Protein AF-0000000076684258 (afdb_homodimer)

InterPro domains:
  IPR002139 Ribokinase/fructokinase [PR00990] (33-54)
  IPR002139 Ribokinase/fructokinase [PR00990] (60-79)
  IPR002139 Ribokinase/fructokinase [PR00990] (131-144)
  IPR002139 Ribokinase/fructokinase [PR00990] (199-214)
  IPR002139 Ribokinase/fructokinase [PR00990] (248-259)
  IPR011611 Carbohydrate kinase PfkB [PF00294] (30-330)
  IPR011877 Ribokinase [MF_01987] (29-339)
  IPR011877 Ribokinase [cd01174] (30-333)
  IPR029056 Ribokinase-like [G3DSA:3.40.1190.20] (16-342)
  IPR029056 Ribokinase-like [SSF53613] (28-341)

Radius of gyration: 31.23 Å; Cα contacts (8 Å, |Δi|>4): 1769; chains: 2; bounding box: 58×100×73 Å

pLDDT: mean 93.64, std 10.47, range [26.84, 98.94]

Organism: NCBI:txid1408189

Nearest PDB structures (foldseek):
  1rk2-assembly2_C  TM=8.780E-01  e=2.370E-30  Escherichia coli
  4xck-assembly1_A  TM=8.784E-01  e=2.418E-29  Vibrio cholerae O395
  3ry7-assembly1_A-2  TM=8.414E-01  e=8.438E-26  Staphylococcus aureus subsp. aureus COL
  3go6-assembly1_A  TM=8.129E-01  e=1.605E-24  Mycobacterium tuberculosis
  3i3y-assembly1_C  TM=8.191E-01  e=3.782E-18  Klebsiella pneumoniae subsp. pneumoniae MGH 78578

Secondary structure (DSSP, 8-state):
------EE-----HHHHHHHHHHHHHH--EEEEES--EEEEEEEESSPPPTT-EEEBPPPEEEEE-HHHHHHHHHHHTT-EEEEEEEEESSHHHHHHHHHHHHTTEE-TTEEEESSPPEEEEEEEETTS-EEEEEE-GGGGG--HHHHHHTHHHHHTSSEEEE-SSS-HHHHHHHHHHHHHHT--EEEE--S-----HHHHHT-SEEEE-HHHHHHHH-HHHHHHHHHHS--HHHHHHHHHHH---EEEEE-GGG-EEEEEEEE-SS-EEEEEEEEPPP----S--TTHHHHHHHHHHHHHHTT--HHHHHHHHHHHHHHHTTSSSSGGG---HHHHHHHHHT-/------EE-----HHHHHHHHHHHHHH--EEEEES--EEEEEEEESSPPPTT-EEEBPPPEEEEE-HHHHHHHHHHHTT-EEEEEEEEESSHHHHHHHHHHHHTTEE-TTEEEESSPPEEEEEEEETTS-EEEEEE-GGGGG--HHHHHHTHHHHHTSSEEEE-SSS-HHHHHHHHHHHHHHT--EEEE--S-----HHHHHT-SEEEE-HHHHHHHH-HHHHHHHHHHS--HHHHHHHHHHH---EEEEE-GGG-EEEEEEEE-SS-EEEEEEEEPPP----S--TTHHHHHHHHHHHHHHTT--HHHHHHHHHHHHHHHTTSSSSGGG---HHHHHHHHH--

Foldseek 3Di:
DDQQDQPAPPFPDLVVLLVLLVVLQVLQFFEEEEAAKAKEWEWEFQDDDDPPDDGDTDDIDIDIDDLRLLLLLLLLLSRHAYEYAFEAEPDPRRVVRVVLSVVSVYDCVNYYHDHWHGWYWYWYAHPVRDIDIDTDLTRLAVQALVSLVVCLVSLLPHQAYEDEDSYDLRNLLSSLVSNVVSVRAYEYEDPPPDDHDLSNLLSHQEYEEELVNLCVQQNNVLSCCCVVVVRNVSSLQSSCVSRNHQWYWYQYPQQAIKIWGWDDDPVGIDIHIYGAGADDDDFDAQAQLVSSLNSQLSSCSSSPHDSNSSSNSSRQQSRQLRNDDHRSVRGHHSVSSSVVSVVD/DDQQDQPAPPFDPLVVLLVLLVVLQVLQFFEEEEAAKAKEWEWEFQDDDDPPDDGDTDDIDIDIDDLRLLLLLLLLLSRHAYEYAFEAEPDPRRVVRVVLSVVSVYDCVNYYHDHWHGWYWYWYAHPVRDIDIDTDLTRLAVQALVSLVVCLVSLLPHQAYEDEDSYDLRNLLSSLVSNVVSVRAYEYEDPPPDDHDLSNLLSHQEYEYELVNLCVQQNNVLSCCCVVVVRNVSSLQSSCVSRNHQWYWYQYPQQAIKIWGWDDDPVGIDIHIYGAGADDDDFDAQAQLVSSLNSQLSSCSSSPHDSNSSSNSSRQQSRQLRNDDHRSVRGHHSVVSSVVSVVD

Solvent-accessible surface area (backbone atoms only — not comparable to full-atom values): 32938 Å² total; per-residue (Å²): 132,79,68,61,67,63,49,76,60,77,72,70,54,63,66,56,51,40,49,51,46,51,49,46,28,73,63,38,22,31,33,23,31,48,34,18,39,22,38,33,39,36,33,42,26,79,58,79,80,51,80,72,35,75,42,70,33,38,57,63,42,77,41,56,33,32,63,40,39,30,17,40,30,33,20,11,33,35,36,24,45,24,39,39,40,31,21,21,10,86,46,64,63,23,54,51,41,52,52,54,33,46,74,22,48,29,43,58,86,54,40,43,73,41,92,40,44,37,11,33,33,43,32,47,31,21,74,85,70,44,28,32,35,38,34,13,50,32,11,13,61,66,38,35,45,67,57,45,59,74,44,40,68,59,46,52,68,21,45,23,39,43,39,51,57,64,37,40,64,66,21,49,42,46,47,36,49,52,18,52,78,58,68,23,50,27,36,35,38,63,39,68,81,66,93,71,57,68,69,49,49,49,46,28,36,30,40,37,28,41,66,70,48,41,20,73,74,52,32,59,67,30,36,42,35,24,75,76,66,57,39,47,51,57,32,41,42,44,41,30,75,70,28,57,28,36,33,33,38,40,43,51,68,88,68,18,32,35,32,37,39,44,42,83,50,99,88,49,70,45,52,46,46,37,50,36,73,51,70,93,72,76,77,66,24,66,49,49,23,68,26,29,24,49,10,35,30,47,40,28,42,27,62,67,43,52,72,62,61,13,46,49,53,10,37,52,52,16,48,52,16,16,57,24,66,46,33,58,78,16,54,54,37,50,65,54,42,40,52,52,60,65,73,102,132,79,73,64,66,63,49,75,60,77,72,68,55,63,67,56,52,38,49,51,45,51,49,48,29,73,63,37,22,32,34,22,31,48,35,17,39,23,36,34,40,36,34,42,26,77,60,78,79,52,81,75,35,75,43,69,33,38,56,65,41,79,41,56,35,33,63,40,39,29,16,41,30,32,20,12,32,35,36,24,44,26,41,41,40,30,21,22,10,85,44,64,63,22,53,52,41,52,52,53,34,47,74,22,49,28,42,58,85,54,40,44,73,42,94,39,44,36,11,33,34,43,33,45,30,21,75,86,69,44,29,32,34,38,35,12,50,32,10,12,62,65,37,35,45,67,57,47,59,74,43,41,67,58,46,52,69,22,44,23,38,41,40,51,58,63,38,39,65,65,22,49,42,46,47,36,49,52,18,53,76,58,70,22,48,27,38,35,38,63,40,68,81,67,93,71,57,66,68,51,48,48,48,28,36,30,40,36,28,40,66,69,47,40,20,71,73,54,33,60,66,29,36,43,36,24,76,75,67,56,39,45,52,58,32,42,42,44,40,30,75,70,29,58,28,36,31,35,37,38,45,50,71,88,67,20,34,35,31,36,39,44,44,80,51,95,89,47,69,46,55,45,46,36,50,36,73,49,70,92,71,76,78,68,25,66,49,48,24,67,26,29,24,48,11,34,30,47,40,27,42,28,63,68,43,53,71,61,60,12,48,51,52,10,38,54,52,17,48,51,16,17,57,24,65,47,34,59,78,17,54,54,37,50,65,54,43,40,51,51,59,66,73,103

Sequence (688 aa):
MSAPHVADTAGAPIEQEIERLRALHNSRPKVCVVGSINADLTVTVERLPHGGETIAGSPLRILPGGKSANQAATAGKLGADVSLIGAVGRDPNGSLLLDALADAHVDISDVARTESSTGTAMIVVDDSAENFIVISAGANGDVGPEMVQAHRSRIEGSGVLGLCLEIRDESVITAARVANEAGVPVVFNLSPIRKVSDELLDLVDVLIVNEHELAAIVGEDAARAGFDGGNWDAAGRALADGHGIADAVVTLGGAGSVVLAMEKTVAATEVTATAIAPLKIDVVDTTGCGDSYMGTLLTAIAAGHSVAEGAELAAAVSAYAATGVGAQSSYGTTDQVAQFLRGRMSAPHVADTAGAPIEQEIERLRALHNSRPKVCVVGSINADLTVTVERLPHGGETIAGSPLRILPGGKSANQAATAGKLGADVSLIGAVGRDPNGSLLLDALADAHVDISDVARTESSTGTAMIVVDDSAENFIVISAGANGDVGPEMVQAHRSRIEGSGVLGLCLEIRDESVITAARVANEAGVPVVFNLSPIRKVSDELLDLVDVLIVNEHELAAIVGEDAARAGFDGGNWDAAGRALADGHGIADAVVTLGGAGSVVLAMEKTVAATEVTATAIAPLKIDVVDTTGCGDSYMGTLLTAIAAGHSVAEGAELAAAVSAYAATGVGAQSSYGTTDQVAQFLRGR

Structure (mmCIF, N/CA/C/O backbone):
data_AF-0000000076684258-model_v1
#
loop_
_entity.id
_entity.type
_entity.pdbx_description
1 polymer Ribokinase
#
loop_
_atom_site.group_PDB
_atom_site.id
_atom_site.type_symbol
_atom_site.label_atom_id
_atom_site.label_alt_id
_atom_site.label_comp_id
_atom_site.label_asym_id
_atom_site.label_entity_id
_atom_site.label_seq_id
_atom_site.pdbx_PDB_ins_code
_atom_site.Cartn_x
_atom_site.Cartn_y
_atom_site.Cartn_z
_atom_site.occupancy
_atom_site.B_iso_or_equiv
_atom_site.auth_seq_id
_atom_site.auth_comp_id
_atom_site.auth_asym_id
_atom_site.auth_atom_id
_atom_site.pdbx_PDB_model_num
ATOM 1 N N . MET A 1 1 ? -6.039 36 43 1 26.84 1 MET A N 1
ATOM 2 C CA . MET A 1 1 ? -6.105 36.312 41.594 1 26.84 1 MET A CA 1
ATOM 3 C C . MET A 1 1 ? -7.133 35.438 40.875 1 26.84 1 MET A C 1
ATOM 5 O O . MET A 1 1 ? -7.133 34.219 41.031 1 26.84 1 MET A O 1
ATOM 9 N N . SER A 1 2 ? -8.219 36 40.531 1 28.86 2 SER A N 1
ATOM 10 C CA . SER A 1 2 ? -9.453 35.375 40.031 1 28.86 2 SER A CA 1
ATOM 11 C C . SER A 1 2 ? -9.195 34.531 38.781 1 28.86 2 SER A C 1
ATOM 13 O O . SER A 1 2 ? -8.359 34.875 37.969 1 28.86 2 SER A O 1
ATOM 15 N N . ALA A 1 3 ? -9.578 33.25 38.844 1 40.81 3 ALA A N 1
ATOM 16 C CA . ALA A 1 3 ? -9.508 32.312 37.719 1 40.81 3 ALA A CA 1
ATOM 17 C C . ALA A 1 3 ? -10 32.938 36.438 1 40.81 3 ALA A C 1
ATOM 19 O O . ALA A 1 3 ? -11.047 33.594 36.406 1 40.81 3 ALA A O 1
ATOM 20 N N . PRO A 1 4 ? -9.062 33.188 35.531 1 37.69 4 PRO A N 1
ATOM 21 C CA . PRO A 1 4 ? -9.594 33.719 34.281 1 37.69 4 PRO A CA 1
ATOM 22 C C . PRO A 1 4 ? -10.852 33 33.812 1 37.69 4 PRO A C 1
ATOM 24 O O . PRO A 1 4 ? -10.945 31.781 33.938 1 37.69 4 PRO A O 1
ATOM 27 N N . HIS A 1 5 ? -11.984 33.594 33.781 1 40.5 5 HIS A N 1
ATOM 28 C CA . HIS A 1 5 ? -13.305 33.125 33.375 1 40.5 5 HIS A CA 1
ATOM 29 C C . HIS A 1 5 ? -13.297 32.688 31.906 1 40.5 5 HIS A C 1
ATOM 31 O O . HIS A 1 5 ? -12.82 33.406 31.047 1 40.5 5 HIS A O 1
ATOM 37 N N . VAL A 1 6 ? -13.234 31.391 31.609 1 45.09 6 VAL A N 1
ATOM 38 C CA . VAL A 1 6 ? -13.516 30.906 30.266 1 45.09 6 VAL A CA 1
ATOM 39 C C . VAL A 1 6 ? -14.797 31.547 29.75 1 45.09 6 VAL A C 1
ATOM 41 O O . VAL A 1 6 ? -15.859 31.406 30.359 1 45.09 6 VAL A O 1
ATOM 44 N N . ALA A 1 7 ? -14.719 32.656 28.938 1 45.31 7 ALA A N 1
ATOM 45 C CA . ALA A 1 7 ? -15.922 33.25 28.359 1 45.31 7 ALA A CA 1
ATOM 46 C C . ALA A 1 7 ? -16.609 32.312 27.406 1 45.31 7 ALA A C 1
ATOM 48 O O . ALA A 1 7 ? -15.969 31.719 26.516 1 45.31 7 ALA A O 1
ATOM 49 N N . ASP A 1 8 ? -17.844 31.719 27.844 1 45.31 8 ASP A N 1
ATOM 50 C CA . ASP A 1 8 ? -18.672 30.906 26.969 1 45.31 8 ASP A CA 1
ATOM 51 C C . ASP A 1 8 ? -19.188 31.734 25.781 1 45.31 8 ASP A C 1
ATOM 53 O O . ASP A 1 8 ? -19.828 32.781 25.984 1 45.31 8 ASP A O 1
ATOM 57 N N . THR A 1 9 ? -18.703 31.891 24.828 1 40.09 9 THR A N 1
ATOM 58 C CA . THR A 1 9 ? -19.375 32.562 23.719 1 40.09 9 THR A CA 1
ATOM 59 C C . THR A 1 9 ? -20.547 31.734 23.219 1 40.09 9 THR A C 1
ATOM 61 O O . THR A 1 9 ? -20.406 30.547 22.906 1 40.09 9 THR A O 1
ATOM 64 N N . ALA A 1 10 ? -21.656 32.062 23.609 1 47.78 10 ALA A N 1
ATOM 65 C CA . ALA A 1 10 ? -22.797 31.578 22.844 1 47.78 10 ALA A CA 1
ATOM 66 C C . ALA A 1 10 ? -22.531 31.625 21.344 1 47.78 10 ALA A C 1
ATOM 68 O O . ALA A 1 10 ? -22.125 32.656 20.812 1 47.78 10 ALA A O 1
ATOM 69 N N . GLY A 1 11 ? -22.203 30.484 20.734 1 56.56 11 GLY A N 1
ATOM 70 C CA . GLY A 1 11 ? -21.984 30.328 19.312 1 56.56 11 GLY A CA 1
ATOM 71 C C . GLY A 1 11 ? -22.688 31.375 18.484 1 56.56 11 GLY A C 1
ATOM 72 O O . GLY A 1 11 ? -23.812 31.781 18.812 1 56.56 11 GLY A O 1
ATOM 73 N N . ALA A 1 12 ? -21.922 32.125 17.703 1 63.09 12 ALA A N 1
ATOM 74 C CA . ALA A 1 12 ? -22.562 33.062 16.766 1 63.09 12 ALA A CA 1
ATOM 75 C C . ALA A 1 12 ? -23.75 32.406 16.078 1 63.09 12 ALA A C 1
ATOM 77 O O . ALA A 1 12 ? -23.766 31.203 15.844 1 63.09 12 ALA A O 1
ATOM 78 N N . PRO A 1 13 ? -24.75 33.156 15.914 1 77.81 13 PRO A N 1
ATOM 79 C CA . PRO A 1 13 ? -25.844 32.656 15.078 1 77.81 13 PRO A CA 1
ATOM 80 C C . PRO A 1 13 ? -25.359 32.062 13.766 1 77.81 13 PRO A C 1
ATOM 82 O O . PRO A 1 13 ? -24.359 32.5 13.203 1 77.81 13 PRO A O 1
ATOM 85 N N . ILE A 1 14 ? -25.953 30.984 13.414 1 85.81 14 ILE A N 1
ATOM 86 C CA . ILE A 1 14 ? -25.578 30.188 12.242 1 85.81 14 ILE A CA 1
ATOM 87 C C . ILE A 1 14 ? -25.422 31.094 11.031 1 85.81 14 ILE A C 1
ATOM 89 O O . ILE A 1 14 ? -24.469 30.953 10.266 1 85.81 14 ILE A O 1
ATOM 93 N N . GLU A 1 15 ? -26.281 32.031 10.953 1 88.88 15 GLU A N 1
ATOM 94 C CA . GLU A 1 15 ? -26.219 32.906 9.789 1 88.88 15 GLU A CA 1
ATOM 95 C C . GLU A 1 15 ? -24.984 33.812 9.828 1 88.88 15 GLU A C 1
ATOM 97 O O . GLU A 1 15 ? -24.422 34.125 8.789 1 88.88 15 GLU A O 1
ATOM 102 N N . GLN A 1 16 ? -24.594 34.188 10.969 1 90.06 16 GLN A N 1
ATOM 103 C CA . GLN A 1 16 ? -23.375 34.969 11.102 1 90.06 16 GLN A CA 1
ATOM 104 C C . GLN A 1 16 ? -22.141 34.156 10.758 1 90.06 16 GLN A C 1
ATOM 106 O O . GLN A 1 16 ? -21.203 34.688 10.133 1 90.06 16 GLN A O 1
ATOM 111 N N . GLU A 1 17 ? -22.172 32.969 11.156 1 90.75 17 GLU A N 1
ATOM 112 C CA . GLU A 1 17 ? -21.062 32.062 10.836 1 90.75 17 GLU A CA 1
ATOM 113 C C . GLU A 1 17 ? -20.953 31.844 9.336 1 90.75 17 GLU A C 1
ATOM 115 O O . GLU A 1 17 ? -19.844 31.844 8.781 1 90.75 17 GLU A O 1
ATOM 120 N N . ILE A 1 18 ? -22.094 31.703 8.672 1 94.31 18 ILE A N 1
ATOM 121 C CA . ILE A 1 18 ? -22.125 31.5 7.23 1 94.31 18 ILE A CA 1
ATOM 122 C C . ILE A 1 18 ? -21.609 32.75 6.516 1 94.31 18 ILE A C 1
ATOM 124 O O . ILE A 1 18 ? -20.844 32.656 5.559 1 94.31 18 ILE A O 1
ATOM 128 N N . GLU A 1 19 ? -22 33.844 7.031 1 94.38 19 GLU A N 1
ATOM 129 C CA . GLU A 1 19 ? -21.531 35.125 6.449 1 94.38 19 GLU A CA 1
ATOM 130 C C . GLU A 1 19 ? -20.031 35.281 6.594 1 94.38 19 GLU A C 1
ATOM 132 O O . GLU A 1 19 ? -19.359 35.75 5.684 1 94.38 19 GLU A O 1
ATOM 137 N N . ARG A 1 20 ? -19.516 34.906 7.699 1 93.75 20 ARG A N 1
ATOM 138 C CA . ARG A 1 20 ? -18.078 34.969 7.926 1 93.75 20 ARG A CA 1
ATOM 139 C C . ARG A 1 20 ? -17.328 34 6.988 1 93.75 20 ARG A C 1
ATOM 141 O O . ARG A 1 20 ? -16.266 34.344 6.473 1 93.75 20 ARG A O 1
ATOM 148 N N . LEU A 1 21 ? -17.875 32.844 6.77 1 95.25 21 LEU A N 1
ATOM 149 C CA . LEU A 1 21 ? -17.281 31.875 5.859 1 95.25 21 LEU A CA 1
ATOM 150 C C . LEU A 1 21 ? -17.25 32.406 4.434 1 95.25 21 LEU A C 1
ATOM 152 O O . LEU A 1 21 ? -16.25 32.25 3.729 1 95.25 21 LEU A O 1
ATOM 156 N N . ARG A 1 22 ? -18.328 32.969 4.047 1 95.12 22 ARG A N 1
ATOM 157 C CA . ARG A 1 22 ? -18.406 33.531 2.701 1 95.12 22 ARG A CA 1
ATOM 158 C C . ARG A 1 22 ? -17.453 34.719 2.543 1 95.12 22 ARG A C 1
ATOM 160 O O . ARG A 1 22 ? -16.875 34.906 1.479 1 95.12 22 ARG A O 1
ATOM 167 N N . ALA A 1 23 ? -17.359 35.5 3.621 1 94.25 23 ALA A N 1
ATOM 168 C CA . ALA A 1 23 ? -16.438 36.625 3.598 1 94.25 23 ALA A CA 1
ATOM 169 C C . ALA A 1 23 ? -14.992 36.156 3.441 1 94.25 23 ALA A C 1
ATOM 171 O O . ALA A 1 23 ? -14.195 36.75 2.729 1 94.25 23 ALA A O 1
ATOM 172 N N . LEU A 1 24 ? -14.711 35.125 4.082 1 93.5 24 LEU A N 1
ATOM 173 C CA . LEU A 1 24 ? -13.391 34.531 3.963 1 93.5 24 LEU A CA 1
ATOM 174 C C . LEU A 1 24 ? -13.125 34.094 2.525 1 93.5 24 LEU A C 1
ATOM 176 O O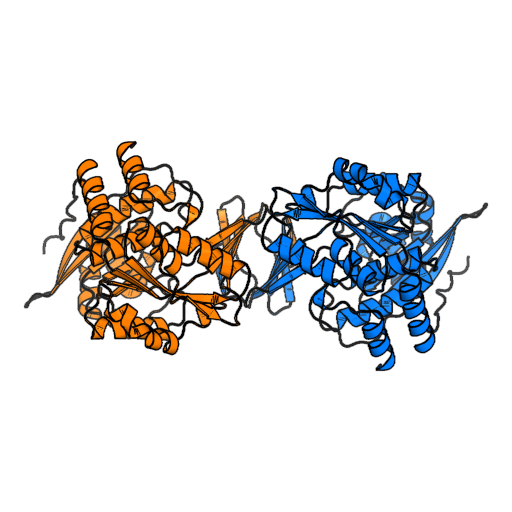 . LEU A 1 24 ? -12.047 34.344 1.985 1 93.5 24 LEU A O 1
ATOM 180 N N . HIS A 1 25 ? -14.086 33.438 1.968 1 94.88 25 HIS A N 1
ATOM 181 C CA . HIS A 1 25 ? -13.992 32.938 0.597 1 94.88 25 HIS A CA 1
ATOM 182 C C . HIS A 1 25 ? -13.742 34.094 -0.378 1 94.88 25 HIS A C 1
ATOM 184 O O . HIS A 1 25 ? -12.891 34 -1.262 1 94.88 25 HIS A O 1
ATOM 190 N N . ASN A 1 26 ? -14.414 35.156 -0.156 1 94.81 26 ASN A N 1
ATOM 191 C CA . ASN A 1 26 ? -14.375 36.281 -1.085 1 94.81 26 ASN A CA 1
ATOM 192 C C . ASN A 1 26 ? -13.078 37.062 -0.953 1 94.81 26 ASN A C 1
ATOM 194 O O . ASN A 1 26 ? -12.641 37.719 -1.91 1 94.81 26 ASN A O 1
ATOM 198 N N . SER A 1 27 ? -12.453 37.031 0.219 1 96.06 27 SER A N 1
ATOM 199 C CA . SER A 1 27 ? -11.242 37.812 0.453 1 96.06 27 SER A CA 1
ATOM 200 C C . SER A 1 27 ? -10.023 37.156 -0.189 1 96.06 27 SER A C 1
ATOM 202 O O . SER A 1 27 ? -8.992 37.812 -0.374 1 96.06 27 SER A O 1
ATOM 204 N N . ARG A 1 28 ? -10.055 35.875 -0.499 1 96.88 28 ARG A N 1
ATOM 205 C CA . ARG A 1 28 ? -9 35.062 -1.121 1 96.88 28 ARG A CA 1
ATOM 206 C C . ARG A 1 28 ? -7.656 35.312 -0.436 1 96.88 28 ARG A C 1
ATOM 208 O O . ARG A 1 28 ? -6.668 35.656 -1.093 1 96.88 28 ARG A O 1
ATOM 215 N N . PRO A 1 29 ? -7.672 35.125 0.893 1 98.12 29 PRO A N 1
ATOM 216 C CA . PRO A 1 29 ? -6.418 35.406 1.604 1 98.12 29 PRO A CA 1
ATOM 217 C C . PRO A 1 29 ? -5.273 34.5 1.135 1 98.12 29 PRO A C 1
ATOM 219 O O . PRO A 1 29 ? -5.516 33.406 0.648 1 98.12 29 PRO A O 1
ATOM 222 N N . LYS A 1 30 ? -4.023 34.969 1.271 1 98.75 30 LYS A N 1
ATOM 223 C CA . LYS A 1 30 ? -2.848 34.219 0.818 1 98.75 30 LYS A CA 1
ATOM 224 C C . LYS A 1 30 ? -2.309 33.312 1.922 1 98.75 30 LYS A C 1
ATOM 226 O O . LYS A 1 30 ? -1.857 33.812 2.963 1 98.75 30 LYS A O 1
ATOM 231 N N . VAL A 1 31 ? -2.365 32.062 1.707 1 98.88 31 VAL A N 1
ATOM 232 C CA . VAL A 1 31 ? -1.901 31.062 2.662 1 98.88 31 VAL A CA 1
ATOM 233 C C . VAL A 1 31 ? -0.734 30.281 2.064 1 98.88 31 VAL A C 1
ATOM 235 O O . VAL A 1 31 ? -0.785 29.859 0.905 1 98.88 31 VAL A O 1
ATOM 238 N N . CYS A 1 32 ? 0.32 30.125 2.795 1 98.94 32 CYS A N 1
ATOM 239 C CA . CYS A 1 32 ? 1.423 29.25 2.402 1 98.94 32 CYS A CA 1
ATOM 240 C C . CYS A 1 32 ? 1.575 28.094 3.377 1 98.94 32 CYS A C 1
ATOM 242 O O . CYS A 1 32 ? 1.513 28.281 4.594 1 98.94 32 CYS A O 1
ATOM 244 N N . VAL A 1 33 ? 1.661 26.922 2.859 1 98.94 33 VAL A N 1
ATOM 245 C CA . VAL A 1 33 ? 1.928 25.719 3.65 1 98.94 33 VAL A CA 1
ATOM 246 C C . VAL A 1 33 ? 3.193 25.031 3.141 1 98.94 33 VAL A C 1
ATOM 248 O O . VAL A 1 33 ? 3.416 24.953 1.931 1 98.94 33 VAL A O 1
ATOM 251 N N . VAL A 1 34 ? 4.078 24.594 4.047 1 98.88 34 VAL A N 1
ATOM 252 C CA . VAL A 1 34 ? 5.266 23.812 3.719 1 98.88 34 VAL A CA 1
ATOM 253 C C . VAL A 1 34 ? 5.191 22.453 4.406 1 98.88 34 VAL A C 1
ATOM 255 O O . VAL A 1 34 ? 5.07 22.375 5.633 1 98.88 34 VAL A O 1
ATOM 258 N N . GLY A 1 35 ? 5.199 21.422 3.52 1 98.56 35 GLY A N 1
ATOM 259 C CA . GLY A 1 35 ? 5.203 20.172 4.277 1 98.56 35 GLY A CA 1
ATOM 260 C C . GLY A 1 35 ? 4.828 18.969 3.439 1 98.56 35 GLY A C 1
ATOM 261 O O . GLY A 1 35 ? 5.25 18.844 2.287 1 98.56 35 GLY A O 1
ATOM 262 N N . SER A 1 36 ? 4.098 18.078 4.039 1 98.56 36 SER A N 1
ATOM 263 C CA . SER A 1 36 ? 3.963 16.703 3.557 1 98.56 36 SER A CA 1
ATOM 264 C C . SER A 1 36 ? 2.787 16.562 2.596 1 98.56 36 SER A C 1
ATOM 266 O O . SER A 1 36 ? 1.752 17.203 2.777 1 98.56 36 SER A O 1
ATOM 268 N N . ILE A 1 37 ? 3.004 15.742 1.609 1 98.62 37 ILE A N 1
ATOM 269 C CA . ILE A 1 37 ? 2.023 15.227 0.663 1 98.62 37 ILE A CA 1
ATOM 270 C C . ILE A 1 37 ? 2.129 13.703 0.595 1 98.62 37 ILE A C 1
ATOM 272 O O . ILE A 1 37 ? 3.125 13.164 0.108 1 98.62 37 ILE A O 1
ATOM 276 N N . ASN A 1 38 ? 1.234 12.984 1.121 1 96.56 38 ASN A N 1
ATOM 277 C CA . ASN A 1 38 ? 1.401 11.539 1.085 1 96.56 38 ASN A CA 1
ATOM 278 C C . ASN A 1 38 ? 0.093 10.828 0.742 1 96.56 38 ASN A C 1
ATOM 280 O O . ASN A 1 38 ? -0.988 11.398 0.911 1 96.56 38 ASN A O 1
ATOM 284 N N . ALA A 1 39 ? 0.171 9.625 0.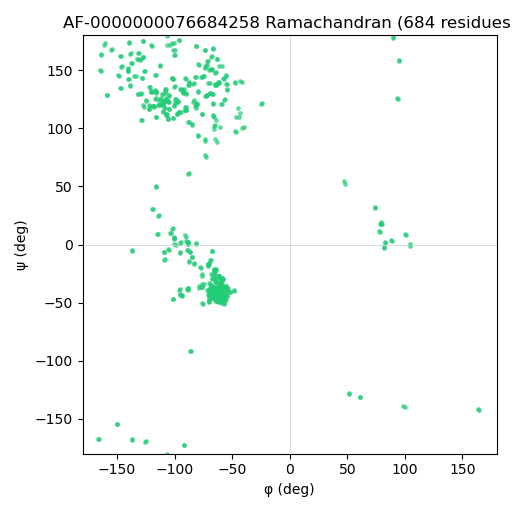21 1 97 39 ALA A N 1
ATOM 285 C CA . ALA A 1 39 ? -0.977 8.766 -0.073 1 97 39 ALA A CA 1
ATOM 286 C C . ALA A 1 39 ? -1.263 7.832 1.098 1 97 39 ALA A C 1
ATOM 288 O O . ALA A 1 39 ? -0.347 7.207 1.638 1 97 39 ALA A O 1
ATOM 289 N N . ASP A 1 40 ? -2.479 7.785 1.495 1 96.19 40 ASP A N 1
ATOM 290 C CA . ASP A 1 40 ? -2.912 6.852 2.531 1 96.19 40 ASP A CA 1
ATOM 291 C C . ASP A 1 40 ? -3.395 5.539 1.923 1 96.19 40 ASP A C 1
ATOM 293 O O . ASP A 1 40 ? -4.379 5.52 1.178 1 96.19 40 ASP A O 1
ATOM 297 N N . LEU A 1 41 ? -2.686 4.484 2.232 1 96.5 41 LEU A N 1
ATOM 298 C CA . LEU A 1 41 ? -3.057 3.143 1.801 1 96.5 41 LEU A CA 1
ATOM 299 C C . LEU A 1 41 ? -3.717 2.369 2.938 1 96.5 41 LEU A C 1
ATOM 301 O O . LEU A 1 41 ? -3.035 1.891 3.848 1 96.5 41 LEU A O 1
ATOM 305 N N . THR A 1 42 ? -5.035 2.145 2.807 1 95.19 42 THR A N 1
ATOM 306 C CA . THR A 1 42 ? -5.762 1.596 3.945 1 95.19 42 THR A CA 1
ATOM 307 C C . THR A 1 42 ? -6.41 0.262 3.582 1 95.19 42 THR A C 1
ATOM 309 O O . THR A 1 42 ? -7.016 0.13 2.518 1 95.19 42 THR A O 1
ATOM 312 N N . VAL A 1 43 ? -6.238 -0.715 4.398 1 95.25 43 VAL A N 1
ATOM 313 C CA . VAL A 1 43 ? -6.977 -1.972 4.336 1 95.25 43 VAL A CA 1
ATOM 314 C C . VAL A 1 43 ? -7.582 -2.283 5.703 1 95.25 43 VAL A C 1
ATOM 316 O O . VAL A 1 43 ? -6.992 -1.957 6.738 1 95.25 43 VAL A O 1
ATOM 319 N N . THR A 1 44 ? -8.734 -2.828 5.727 1 95.69 44 THR A N 1
ATOM 320 C CA . THR A 1 44 ? -9.328 -3.346 6.957 1 95.69 44 THR A CA 1
ATOM 321 C C . THR A 1 44 ? -9.195 -4.863 7.027 1 95.69 44 THR A C 1
ATOM 323 O O . THR A 1 44 ? -9.219 -5.543 5.996 1 95.69 44 THR A O 1
ATOM 326 N N . VAL A 1 45 ? -8.953 -5.383 8.211 1 96.75 45 VAL A N 1
ATOM 327 C CA . VAL A 1 45 ? -8.781 -6.812 8.453 1 96.75 45 VAL A CA 1
ATOM 328 C C . VAL A 1 45 ? -9.625 -7.234 9.656 1 96.75 45 VAL A C 1
ATOM 330 O O . VAL A 1 45 ? -10.062 -6.395 10.438 1 96.75 45 VAL A O 1
ATOM 333 N N . GLU A 1 46 ? -9.898 -8.57 9.727 1 95.5 46 GLU A N 1
ATOM 334 C CA . GLU A 1 46 ? -10.625 -9.07 10.891 1 95.5 46 GLU A CA 1
ATOM 335 C C . GLU A 1 46 ? -9.828 -8.852 12.172 1 95.5 46 GLU A C 1
ATOM 337 O O . GLU A 1 46 ? -10.375 -8.383 13.172 1 95.5 46 GLU A O 1
ATOM 342 N N . ARG A 1 47 ? -8.609 -9.195 12.188 1 94.31 47 ARG A N 1
ATOM 343 C CA . ARG A 1 47 ? -7.648 -8.961 13.266 1 94.31 47 ARG A CA 1
ATOM 344 C C . ARG A 1 47 ? -6.281 -8.578 12.703 1 94.31 47 ARG A C 1
ATOM 346 O O . ARG A 1 47 ? -5.922 -8.992 11.602 1 94.31 47 ARG A O 1
ATOM 353 N N . LEU A 1 48 ? -5.531 -7.785 13.422 1 95.44 48 LEU A N 1
ATOM 354 C CA . LEU A 1 48 ? -4.203 -7.395 12.961 1 95.44 48 LEU A CA 1
ATOM 355 C C . LEU A 1 48 ? -3.299 -8.617 12.82 1 95.44 48 LEU A C 1
ATOM 357 O O . LEU A 1 48 ? -3.342 -9.523 13.648 1 95.44 48 LEU A O 1
ATOM 361 N N . PRO A 1 49 ? -2.51 -8.688 11.797 1 94.19 49 PRO A N 1
ATOM 362 C CA . PRO A 1 49 ? -1.664 -9.852 11.539 1 94.19 49 PRO A CA 1
ATOM 363 C C . PRO A 1 49 ? -0.466 -9.93 12.484 1 94.19 49 PRO A C 1
ATOM 365 O O . PRO A 1 49 ? 0.002 -8.906 12.984 1 94.19 49 PRO A O 1
ATOM 368 N N . HIS A 1 50 ? -0.022 -11.164 12.719 1 90.5 50 HIS A N 1
ATOM 369 C CA . HIS A 1 50 ? 1.238 -11.43 13.398 1 90.5 50 HIS A CA 1
ATOM 370 C C . HIS A 1 50 ? 2.346 -11.766 12.406 1 90.5 50 HIS A C 1
ATOM 372 O O . HIS A 1 50 ? 2.08 -11.961 11.219 1 90.5 50 HIS A O 1
ATOM 378 N N . GLY A 1 51 ? 3.604 -11.773 12.922 1 89.31 51 GLY A N 1
ATOM 379 C CA . GLY A 1 51 ? 4.715 -12.172 12.07 1 89.31 51 GLY A CA 1
ATOM 380 C C . GLY A 1 51 ? 4.527 -13.531 11.438 1 89.31 51 GLY A C 1
ATOM 381 O O . GLY A 1 51 ? 4.07 -14.477 12.094 1 89.31 51 GLY A O 1
ATOM 382 N N . GLY A 1 52 ? 4.793 -13.633 10.094 1 87.81 52 GLY A N 1
ATOM 383 C CA . GLY A 1 52 ? 4.73 -14.898 9.375 1 87.81 52 GLY A CA 1
ATOM 384 C C . GLY A 1 52 ? 3.348 -15.203 8.828 1 87.81 52 GLY A C 1
ATOM 385 O O . GLY A 1 52 ? 3.146 -16.234 8.18 1 87.81 52 GLY A O 1
ATOM 386 N N . GLU A 1 53 ? 2.371 -14.258 9.016 1 90.38 53 GLU A N 1
ATOM 387 C CA . GLU A 1 53 ? 0.997 -14.562 8.633 1 90.38 53 GLU A CA 1
ATOM 388 C C . GLU A 1 53 ? 0.643 -13.898 7.301 1 90.38 53 GLU A C 1
ATOM 390 O O . GLU A 1 53 ? 1.157 -12.82 6.98 1 90.38 53 GLU A O 1
ATOM 395 N N . THR A 1 54 ? -0.11 -14.594 6.578 1 89.44 54 THR A N 1
ATOM 396 C CA . THR A 1 54 ? -0.845 -14.039 5.449 1 89.44 54 THR A CA 1
ATOM 397 C C . THR A 1 54 ? -2.344 -14.008 5.738 1 89.44 54 THR A C 1
ATOM 399 O O . THR A 1 54 ? -2.947 -15.047 6.016 1 89.44 54 THR A O 1
ATOM 402 N N . ILE A 1 55 ? -2.898 -12.852 5.684 1 93.5 55 ILE A N 1
ATOM 403 C CA . ILE A 1 55 ? -4.312 -12.75 6.023 1 93.5 55 ILE A CA 1
ATOM 404 C C . ILE A 1 55 ? -5.062 -12.031 4.906 1 93.5 55 ILE A C 1
ATOM 406 O O . ILE A 1 55 ? -4.453 -11.367 4.066 1 93.5 55 ILE A O 1
ATOM 410 N N . ALA A 1 56 ? -6.379 -12.242 4.953 1 93.56 56 ALA A N 1
ATOM 411 C CA . ALA A 1 56 ? -7.238 -11.547 3.994 1 93.56 56 ALA A CA 1
ATOM 412 C C . ALA A 1 56 ? -7.648 -10.18 4.516 1 93.56 56 ALA A C 1
ATOM 414 O O . ALA A 1 56 ? -7.93 -10.016 5.707 1 93.56 56 ALA A O 1
ATOM 415 N N . GLY A 1 57 ? -7.645 -9.25 3.627 1 95.38 57 GLY A N 1
ATOM 416 C CA . GLY A 1 57 ? -8.125 -7.914 3.951 1 95.38 57 GLY A CA 1
ATOM 417 C C . GLY A 1 57 ? -9.172 -7.402 2.979 1 95.38 57 GLY A C 1
ATOM 418 O O . GLY A 1 57 ? -9.492 -8.07 1.994 1 95.38 57 GLY A O 1
ATOM 419 N N . SER A 1 58 ? -9.727 -6.234 3.279 1 94.5 58 SER A N 1
ATOM 420 C CA . SER A 1 58 ? -10.641 -5.531 2.385 1 94.5 58 SER A CA 1
ATOM 421 C C . SER A 1 58 ? -9.922 -5.066 1.12 1 94.5 58 SER A C 1
ATOM 423 O O . SER A 1 58 ? -8.695 -5.141 1.028 1 94.5 58 SER A O 1
ATOM 425 N N . PRO A 1 59 ? -10.703 -4.637 0.176 1 92.19 59 PRO A N 1
ATOM 426 C CA . PRO A 1 59 ? -10.055 -3.939 -0.935 1 92.19 59 PRO A CA 1
ATOM 427 C C . PRO A 1 59 ? -9.203 -2.76 -0.471 1 92.19 59 PRO A C 1
ATOM 429 O O . PRO A 1 59 ? -9.562 -2.068 0.485 1 92.19 59 PRO A O 1
ATOM 432 N N . LEU A 1 60 ? -8.109 -2.545 -1.172 1 94.44 60 LEU A N 1
ATOM 433 C CA . LEU A 1 60 ? -7.227 -1.427 -0.856 1 94.44 60 LEU A CA 1
ATOM 434 C C . LEU A 1 60 ? -7.891 -0.097 -1.199 1 94.44 60 LEU A C 1
ATOM 436 O O . LEU A 1 60 ? -8.422 0.07 -2.299 1 94.44 60 LEU A O 1
ATOM 440 N N . ARG A 1 61 ? -7.844 0.762 -0.23 1 92.44 61 ARG A N 1
ATOM 441 C CA . ARG A 1 61 ? -8.266 2.139 -0.48 1 92.44 61 ARG A CA 1
ATOM 442 C C . ARG A 1 61 ? -7.062 3.08 -0.49 1 92.44 61 ARG A C 1
ATOM 444 O O . ARG A 1 61 ? -6.273 3.1 0.458 1 92.44 61 ARG A O 1
ATOM 451 N N . ILE A 1 62 ? -6.898 3.809 -1.576 1 93.31 62 ILE A N 1
ATOM 452 C CA . ILE A 1 62 ? -5.848 4.812 -1.688 1 93.31 62 ILE A CA 1
ATOM 453 C C . ILE A 1 62 ? -6.461 6.211 -1.692 1 93.31 62 ILE A C 1
ATOM 455 O O . ILE A 1 62 ? -7.219 6.559 -2.602 1 93.31 62 ILE A O 1
ATOM 459 N N . LEU A 1 63 ? -6.215 6.984 -0.718 1 94.38 63 LEU A N 1
ATOM 460 C CA . LEU A 1 63 ? -6.773 8.328 -0.598 1 94.38 63 LEU A CA 1
ATOM 461 C C . LEU A 1 63 ? -5.668 9.359 -0.402 1 94.38 63 LEU A C 1
ATOM 463 O O . LEU A 1 63 ? -4.629 9.055 0.189 1 94.38 63 LEU A O 1
ATOM 467 N N . PRO A 1 64 ? -5.91 10.57 -0.896 1 96.5 64 PRO A N 1
ATOM 468 C CA . PRO A 1 64 ? -4.949 11.641 -0.634 1 96.5 64 PRO A CA 1
ATOM 469 C C . PRO A 1 64 ? -4.855 12 0.847 1 96.5 64 PRO A C 1
ATOM 471 O O . PRO A 1 64 ? -5.875 12.055 1.539 1 96.5 64 PRO A O 1
ATOM 474 N N . GLY A 1 65 ? -3.619 12.203 1.284 1 96.44 65 GLY A N 1
ATOM 475 C CA . GLY A 1 65 ? -3.357 12.602 2.658 1 96.44 65 GLY A CA 1
ATOM 476 C C . GLY A 1 65 ? -2.113 13.453 2.807 1 96.44 65 GLY A C 1
ATOM 477 O O . GLY A 1 65 ? -1.729 14.164 1.875 1 96.44 65 GLY A O 1
ATOM 478 N N . GLY A 1 66 ? -1.532 13.391 4.047 1 96.62 66 GLY A N 1
ATOM 479 C CA . GLY A 1 66 ? -0.49 14.32 4.441 1 96.62 66 GLY A CA 1
ATOM 480 C C . GLY A 1 66 ? -1.024 15.539 5.18 1 96.62 66 GLY A C 1
ATOM 481 O O . GLY A 1 66 ? -1.876 16.266 4.664 1 96.62 66 GLY A O 1
ATOM 482 N N . LYS A 1 67 ? -0.489 15.711 6.297 1 97.31 67 LYS A N 1
ATOM 483 C CA . LYS A 1 67 ? -1.05 16.766 7.133 1 97.31 67 LYS A CA 1
ATOM 484 C C . LYS A 1 67 ? -1.031 18.109 6.41 1 97.31 67 LYS A C 1
ATOM 486 O O . LYS A 1 67 ? -2.037 18.828 6.387 1 97.31 67 LYS A O 1
ATOM 491 N N . SER A 1 68 ? 0.072 18.453 5.836 1 98.69 68 SER A N 1
ATOM 492 C CA . SER A 1 68 ? 0.209 19.734 5.16 1 98.69 68 SER A CA 1
ATOM 493 C C . SER A 1 68 ? -0.683 19.812 3.928 1 98.69 68 SER A C 1
ATOM 495 O O . SER A 1 68 ? -1.313 20.844 3.674 1 98.69 68 SER A O 1
ATOM 497 N N . ALA A 1 69 ? -0.694 18.75 3.201 1 98.81 69 ALA A N 1
ATOM 498 C CA . ALA A 1 69 ? -1.58 18.688 2.043 1 98.81 69 ALA A CA 1
ATOM 499 C C . ALA A 1 69 ? -3.043 18.812 2.463 1 98.81 69 ALA A C 1
ATOM 501 O O . ALA A 1 69 ? -3.838 19.469 1.788 1 98.81 69 ALA A O 1
ATOM 502 N N . ASN A 1 70 ? -3.414 18.172 3.527 1 98.56 70 ASN A N 1
ATOM 503 C CA . ASN A 1 70 ? -4.77 18.25 4.062 1 98.56 70 ASN A CA 1
ATOM 504 C C . ASN A 1 70 ? -5.133 19.688 4.441 1 98.56 70 ASN A C 1
ATOM 506 O O . ASN A 1 70 ? -6.227 20.156 4.129 1 98.56 70 ASN A O 1
ATOM 510 N N . GLN A 1 71 ? -4.238 20.328 5.105 1 98.81 71 GLN A N 1
ATOM 511 C CA . GLN A 1 71 ? -4.457 21.719 5.5 1 98.81 71 GLN A CA 1
ATOM 512 C C . GLN A 1 71 ? -4.617 22.625 4.281 1 98.81 71 GLN A C 1
ATOM 514 O O . GLN A 1 71 ? -5.531 23.453 4.227 1 98.81 71 GLN A O 1
ATOM 519 N N . ALA A 1 72 ? -3.736 22.422 3.328 1 98.88 72 ALA A N 1
ATOM 520 C CA . ALA A 1 72 ? -3.787 23.188 2.09 1 98.88 72 ALA A CA 1
ATOM 521 C C . ALA A 1 72 ? -5.102 22.953 1.353 1 98.88 72 ALA A C 1
ATOM 523 O O . ALA A 1 72 ? -5.719 23.906 0.861 1 98.88 72 ALA A O 1
ATOM 524 N N . ALA A 1 73 ? -5.512 21.703 1.298 1 98.88 73 ALA A N 1
ATOM 525 C CA . ALA A 1 73 ? -6.754 21.375 0.608 1 98.88 73 ALA A CA 1
ATOM 526 C C . ALA A 1 73 ? -7.949 22.062 1.259 1 98.88 73 ALA A C 1
ATOM 528 O O . ALA A 1 73 ? -8.82 22.594 0.565 1 98.88 73 ALA A O 1
ATOM 529 N N . THR A 1 74 ? -7.996 22.047 2.594 1 98.81 74 THR A N 1
ATOM 530 C CA . THR A 1 74 ? -9.07 22.734 3.307 1 98.81 74 THR A CA 1
ATOM 531 C C . THR A 1 74 ? -9.07 24.219 2.975 1 98.81 74 THR A C 1
ATOM 533 O O . THR A 1 74 ? -10.117 24.781 2.646 1 98.81 74 THR A O 1
ATOM 536 N N . ALA A 1 75 ? -7.922 24.844 3.059 1 98.81 75 ALA A N 1
ATOM 537 C CA . ALA A 1 75 ? -7.809 26.281 2.785 1 98.81 75 ALA A CA 1
ATOM 538 C C . ALA A 1 75 ? -8.258 26.609 1.362 1 98.81 75 ALA A C 1
ATOM 540 O O . ALA A 1 75 ? -8.992 27.562 1.143 1 98.81 75 ALA A O 1
ATOM 541 N N . GLY A 1 76 ? -7.82 25.781 0.402 1 98.75 76 GLY A N 1
ATOM 542 C CA . GLY A 1 76 ? -8.219 25.984 -0.982 1 98.75 76 GLY A CA 1
ATOM 543 C C . GLY A 1 76 ? -9.719 25.891 -1.188 1 98.75 76 GLY A C 1
ATOM 544 O O . GLY A 1 76 ? -10.312 26.734 -1.864 1 98.75 76 GLY A O 1
ATOM 545 N N . LYS A 1 77 ? -10.328 24.906 -0.598 1 98.62 77 LYS A N 1
ATOM 546 C CA . LYS A 1 77 ? -11.766 24.719 -0.727 1 98.62 77 LYS A CA 1
ATOM 547 C C . LYS A 1 77 ? -12.539 25.859 -0.092 1 98.62 77 LYS A C 1
ATOM 549 O O . LYS A 1 77 ? -13.656 26.172 -0.511 1 98.62 77 LYS A O 1
ATOM 554 N N . LEU A 1 78 ? -11.891 26.516 0.869 1 98.38 78 LEU A N 1
ATOM 555 C CA . LEU A 1 78 ? -12.531 27.656 1.532 1 98.38 78 LEU A CA 1
ATOM 556 C C . LEU A 1 78 ? -12.25 28.953 0.777 1 98.38 78 LEU A C 1
ATOM 558 O O . LEU A 1 78 ? -12.625 30.031 1.233 1 98.38 78 LEU A O 1
ATOM 562 N N . GLY A 1 79 ? -11.508 28.891 -0.335 1 97.88 79 GLY A N 1
ATOM 563 C CA . GLY A 1 79 ? -11.383 30.016 -1.239 1 97.88 79 GLY A CA 1
ATOM 564 C C . GLY A 1 79 ? -10.047 30.734 -1.116 1 97.88 79 GLY A C 1
ATOM 565 O O . GLY A 1 79 ? -9.781 31.688 -1.847 1 97.88 79 GLY A O 1
ATOM 566 N N . ALA A 1 80 ? -9.156 30.328 -0.27 1 98.56 80 ALA A N 1
ATOM 567 C CA . ALA A 1 80 ? -7.855 30.969 -0.094 1 98.56 80 ALA A CA 1
ATOM 568 C C . ALA A 1 80 ? -6.98 30.781 -1.328 1 98.56 80 ALA A C 1
ATOM 570 O O . ALA A 1 80 ? -7.195 29.844 -2.111 1 98.56 80 ALA A O 1
ATOM 571 N N . ASP A 1 81 ? -6.102 31.75 -1.562 1 98.62 81 ASP A N 1
ATOM 572 C CA . ASP A 1 81 ? -4.977 31.578 -2.48 1 98.62 81 ASP A CA 1
ATOM 573 C C . ASP A 1 81 ? -3.834 30.812 -1.815 1 98.62 81 ASP A C 1
ATOM 575 O O . ASP A 1 81 ? -2.975 31.422 -1.167 1 98.62 81 ASP A O 1
ATOM 579 N N . VAL A 1 82 ? -3.828 29.5 -2.023 1 98.75 82 VAL A N 1
ATOM 580 C CA . VAL A 1 82 ? -2.953 28.641 -1.242 1 98.75 82 VAL A CA 1
ATOM 581 C C . VAL A 1 82 ? -1.767 28.188 -2.096 1 98.75 82 VAL A C 1
ATOM 583 O O . VAL A 1 82 ? -1.946 27.703 -3.213 1 98.75 82 VAL A O 1
ATOM 586 N N . SER A 1 83 ? -0.596 28.391 -1.582 1 98.62 83 SER A N 1
ATOM 587 C CA . SER A 1 83 ? 0.618 27.781 -2.129 1 98.62 83 SER A CA 1
ATOM 588 C C . SER A 1 83 ? 1.138 26.672 -1.229 1 98.62 83 SER A C 1
ATOM 590 O O . SER A 1 83 ? 1.179 26.828 -0.006 1 98.62 83 SER A O 1
ATOM 592 N N . LEU A 1 84 ? 1.468 25.594 -1.82 1 98.88 84 LEU A N 1
ATOM 593 C CA . LEU A 1 84 ? 2.029 24.453 -1.091 1 98.88 84 LEU A CA 1
ATOM 594 C C . LEU A 1 84 ? 3.443 24.141 -1.569 1 98.88 84 LEU A C 1
ATOM 596 O O . LEU A 1 84 ? 3.664 23.922 -2.76 1 98.88 84 LEU A O 1
ATOM 600 N N . ILE A 1 85 ? 4.375 24.25 -0.667 1 98.88 85 ILE A N 1
ATOM 601 C CA . ILE A 1 85 ? 5.746 23.828 -0.936 1 98.88 85 ILE A CA 1
ATOM 602 C C . ILE A 1 85 ? 5.961 22.406 -0.416 1 98.88 85 ILE A C 1
ATOM 604 O O . ILE A 1 85 ? 5.852 22.156 0.787 1 98.88 85 ILE A O 1
ATOM 608 N N . GLY A 1 86 ? 6.18 21.516 -1.25 1 98.75 86 GLY A N 1
ATOM 609 C CA . GLY A 1 86 ? 6.34 20.109 -0.929 1 98.75 86 GLY A CA 1
ATOM 610 C C . GLY A 1 86 ? 6.914 19.297 -2.072 1 98.75 86 GLY A C 1
ATOM 611 O O . GLY A 1 86 ? 7.496 19.859 -3.006 1 98.75 86 GLY A O 1
ATOM 612 N N . ALA A 1 87 ? 6.832 17.938 -1.933 1 98.81 87 ALA A N 1
ATOM 613 C CA . ALA A 1 87 ? 7.402 17.078 -2.959 1 98.81 87 ALA A CA 1
ATOM 614 C C . ALA A 1 87 ? 6.617 15.773 -3.074 1 98.81 87 ALA A C 1
ATOM 616 O O . ALA A 1 87 ? 6.074 15.273 -2.082 1 98.81 87 ALA A O 1
ATOM 617 N N . VAL A 1 88 ? 6.52 15.266 -4.277 1 98.56 88 VAL A N 1
ATOM 618 C CA . VAL A 1 88 ? 5.984 13.938 -4.582 1 98.56 88 VAL A CA 1
ATOM 619 C C . VAL A 1 88 ? 6.941 13.203 -5.52 1 98.56 88 VAL A C 1
ATOM 621 O O . VAL A 1 88 ? 7.879 13.797 -6.055 1 98.56 88 VAL A O 1
ATOM 624 N N . GLY A 1 89 ? 6.758 11.938 -5.621 1 97.25 89 GLY A N 1
ATOM 625 C CA . GLY A 1 89 ? 7.516 11.164 -6.594 1 97.25 89 GLY A CA 1
ATOM 626 C C . GLY A 1 89 ? 6.938 11.234 -7.992 1 97.25 89 GLY A C 1
ATOM 627 O 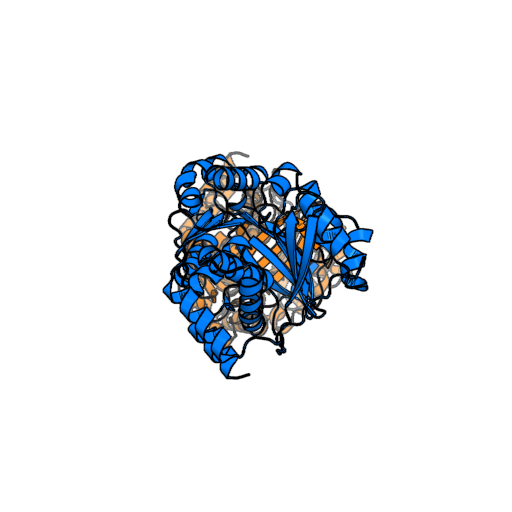O . GLY A 1 89 ? 5.879 11.828 -8.203 1 97.25 89 GLY A O 1
ATOM 628 N N . ARG A 1 90 ? 7.742 10.688 -8.961 1 94.5 90 ARG A N 1
ATOM 629 C CA . ARG A 1 90 ? 7.266 10.492 -10.328 1 94.5 90 ARG A CA 1
ATOM 630 C C . ARG A 1 90 ? 6.574 9.148 -10.484 1 94.5 90 ARG A C 1
ATOM 632 O O . ARG A 1 90 ? 7.027 8.297 -11.258 1 94.5 90 ARG A O 1
ATOM 639 N N . ASP A 1 91 ? 5.547 8.984 -9.766 1 91.69 91 ASP A N 1
ATOM 640 C CA . ASP A 1 91 ? 4.801 7.73 -9.727 1 91.69 91 ASP A CA 1
ATOM 641 C C . ASP A 1 91 ? 3.297 7.984 -9.688 1 91.69 91 ASP A C 1
ATOM 643 O O . ASP A 1 91 ? 2.857 9.133 -9.625 1 91.69 91 ASP A O 1
ATOM 647 N N . PRO A 1 92 ? 2.492 6.918 -9.773 1 89 92 PRO A N 1
ATOM 648 C CA . PRO A 1 92 ? 1.04 7.094 -9.836 1 89 92 PRO A CA 1
ATOM 649 C C . PRO A 1 92 ? 0.475 7.766 -8.586 1 89 92 PRO A C 1
ATOM 651 O O . PRO A 1 92 ? -0.475 8.547 -8.672 1 89 92 PRO A O 1
ATOM 654 N N . ASN A 1 93 ? 1.033 7.43 -7.461 1 94.44 93 ASN A N 1
ATOM 655 C CA . ASN A 1 93 ? 0.574 8.109 -6.25 1 94.44 93 ASN A CA 1
ATOM 656 C C . ASN A 1 93 ? 0.804 9.617 -6.332 1 94.44 93 ASN A C 1
ATOM 658 O O . ASN A 1 93 ? -0.067 10.398 -5.953 1 94.44 93 ASN A O 1
ATOM 662 N N . GLY A 1 94 ? 2.012 9.969 -6.793 1 96.56 94 GLY A N 1
ATOM 663 C CA . GLY A 1 94 ? 2.289 11.391 -6.961 1 96.56 94 GLY A CA 1
ATOM 664 C C . GLY A 1 94 ? 1.27 12.094 -7.836 1 96.56 94 GLY A C 1
ATOM 665 O O . GLY A 1 94 ? 0.785 13.172 -7.484 1 96.56 94 GLY A O 1
ATOM 666 N N . SER A 1 95 ? 0.907 11.5 -8.938 1 94.94 95 SER A N 1
ATOM 667 C CA . SER A 1 95 ? -0.077 12.07 -9.844 1 94.94 95 SER A CA 1
ATOM 668 C C . SER A 1 95 ? -1.443 12.195 -9.18 1 94.94 95 SER A C 1
ATOM 670 O O . SER A 1 95 ? -2.125 13.211 -9.328 1 94.94 95 SER A O 1
ATOM 672 N N . LEU A 1 96 ? -1.794 11.188 -8.469 1 93.44 96 LEU A N 1
ATOM 673 C CA . LEU A 1 96 ? -3.061 11.172 -7.746 1 93.44 96 LEU A CA 1
ATOM 674 C C . LEU A 1 96 ? -3.131 12.328 -6.75 1 93.44 96 LEU A C 1
ATOM 676 O O . LEU A 1 96 ? -4.152 13.016 -6.66 1 93.44 96 LEU A O 1
ATOM 680 N N . LEU A 1 97 ? -2.09 12.531 -6.051 1 97.88 97 LEU A N 1
ATOM 681 C CA . LEU A 1 97 ? -2.053 13.547 -5 1 97.88 97 LEU A CA 1
ATOM 682 C C . LEU A 1 97 ? -2.082 14.945 -5.598 1 97.88 97 LEU A C 1
ATOM 684 O O . LEU A 1 97 ? -2.766 15.828 -5.082 1 97.88 97 LEU A O 1
ATOM 688 N N . LEU A 1 98 ? -1.339 15.156 -6.676 1 98.25 98 LEU A N 1
ATOM 689 C CA . LEU A 1 98 ? -1.326 16.453 -7.336 1 98.25 98 LEU A CA 1
ATOM 690 C C . LEU A 1 98 ? -2.697 16.781 -7.922 1 98.25 98 LEU A C 1
ATOM 692 O O . LEU A 1 98 ? -3.16 17.922 -7.828 1 98.25 98 LEU A O 1
ATOM 696 N N . ASP A 1 99 ? -3.354 15.789 -8.484 1 97.12 99 ASP A N 1
ATOM 697 C CA . ASP A 1 99 ? -4.699 15.992 -9.016 1 97.12 99 ASP A CA 1
ATOM 698 C C . ASP A 1 99 ? -5.672 16.375 -7.902 1 97.12 99 ASP A C 1
ATOM 700 O O . ASP A 1 99 ? -6.508 17.266 -8.078 1 97.12 99 ASP A O 1
ATOM 704 N N . ALA A 1 100 ? -5.578 15.727 -6.773 1 97.31 100 ALA A N 1
ATOM 705 C CA . ALA A 1 100 ? -6.457 16.016 -5.641 1 97.31 100 ALA A CA 1
ATOM 706 C C . ALA A 1 100 ? -6.254 17.438 -5.125 1 97.31 100 ALA A C 1
ATOM 708 O O . ALA A 1 100 ? -7.219 18.125 -4.793 1 97.31 100 ALA A O 1
ATOM 709 N N . LEU A 1 101 ? -5.004 17.812 -5.074 1 98.69 101 LEU A N 1
ATOM 710 C CA . LEU A 1 101 ? -4.688 19.172 -4.609 1 98.69 101 LEU A CA 1
ATOM 711 C C . LEU A 1 101 ? -5.188 20.219 -5.598 1 98.69 101 LEU A C 1
ATOM 713 O O . LEU A 1 101 ? -5.723 21.25 -5.195 1 98.69 101 LEU A O 1
ATOM 717 N N . ALA A 1 102 ? -5.027 19.938 -6.855 1 98.25 102 ALA A N 1
ATOM 718 C CA . ALA A 1 102 ? -5.535 20.844 -7.883 1 98.25 102 ALA A CA 1
ATOM 719 C C . ALA A 1 102 ? -7.055 20.953 -7.805 1 98.25 102 ALA A C 1
ATOM 721 O O . ALA A 1 102 ? -7.602 22.062 -7.926 1 98.25 102 ALA A O 1
ATOM 722 N N . ASP A 1 103 ? -7.688 19.875 -7.594 1 97.81 103 ASP A N 1
ATOM 723 C CA . ASP A 1 103 ? -9.141 19.859 -7.465 1 97.81 103 ASP A CA 1
ATOM 724 C C . ASP A 1 103 ? -9.594 20.672 -6.258 1 97.81 103 ASP A C 1
ATOM 726 O O . ASP A 1 103 ? -10.695 21.234 -6.258 1 97.81 103 ASP A O 1
ATOM 730 N N . ALA A 1 104 ? -8.75 20.766 -5.262 1 98.38 104 ALA A N 1
ATOM 731 C CA . ALA A 1 104 ? -9.039 21.547 -4.062 1 98.38 104 ALA A CA 1
ATOM 732 C C . ALA A 1 104 ? -8.602 23 -4.234 1 98.38 104 ALA A C 1
ATOM 734 O O . ALA A 1 104 ? -8.617 23.781 -3.279 1 98.38 104 ALA A O 1
ATOM 735 N N . HIS A 1 105 ? -8.086 23.344 -5.418 1 98.06 105 HIS A N 1
ATOM 736 C CA . HIS A 1 105 ? -7.711 24.703 -5.801 1 98.06 105 HIS A CA 1
ATOM 737 C C . HIS A 1 105 ? -6.426 25.141 -5.109 1 98.06 105 HIS A C 1
ATOM 739 O O . HIS A 1 105 ? -6.266 26.312 -4.758 1 98.06 105 HIS A O 1
ATOM 745 N N . VAL A 1 106 ? -5.547 24.203 -4.859 1 98.75 106 VAL A N 1
ATOM 746 C CA . VAL A 1 106 ? -4.223 24.5 -4.316 1 98.75 106 VAL A CA 1
ATOM 747 C C . VAL A 1 106 ? -3.238 24.734 -5.457 1 98.75 106 VAL A C 1
ATOM 749 O O . VAL A 1 106 ? -3.244 24.016 -6.457 1 98.75 106 VAL A O 1
ATOM 752 N N . ASP A 1 107 ? -2.5 25.828 -5.395 1 98.56 107 ASP A N 1
ATOM 753 C CA . ASP A 1 107 ? -1.409 26.047 -6.34 1 98.56 107 ASP A CA 1
ATOM 754 C C . ASP A 1 107 ? -0.281 25.031 -6.117 1 98.56 107 ASP A C 1
ATOM 756 O O . ASP A 1 107 ? 0.439 25.109 -5.121 1 98.56 107 ASP A O 1
ATOM 760 N N . ILE A 1 108 ? -0.097 24.141 -7.039 1 98.25 108 ILE A N 1
ATOM 761 C CA . ILE A 1 108 ? 0.859 23.062 -6.883 1 98.25 108 ILE A CA 1
ATOM 762 C C . ILE A 1 108 ? 2.131 23.375 -7.668 1 98.25 108 ILE A C 1
ATOM 764 O O . ILE A 1 108 ? 2.967 22.484 -7.879 1 98.25 108 ILE A O 1
ATOM 768 N N . SER A 1 109 ? 2.324 24.594 -8.109 1 98.06 109 SER A N 1
ATOM 769 C CA . SER A 1 109 ? 3.477 24.969 -8.922 1 98.06 109 SER A CA 1
ATOM 770 C C . SER A 1 109 ? 4.777 24.812 -8.141 1 98.06 109 SER A C 1
ATOM 772 O O . SER A 1 109 ? 5.852 24.688 -8.727 1 98.06 109 SER A O 1
ATOM 774 N N . ASP A 1 110 ? 4.684 24.812 -6.82 1 98.06 110 ASP A N 1
ATOM 775 C CA . ASP A 1 110 ? 5.871 24.75 -5.969 1 98.06 110 ASP A CA 1
ATOM 776 C C . ASP A 1 110 ? 6.059 23.359 -5.375 1 98.06 110 ASP A C 1
ATOM 778 O O . ASP A 1 110 ? 6.855 23.172 -4.453 1 98.06 110 ASP A O 1
ATOM 782 N N . VAL A 1 111 ? 5.293 22.438 -5.871 1 98.75 111 VAL A N 1
ATOM 783 C CA . VAL A 1 111 ? 5.484 21.047 -5.473 1 98.75 111 VAL A CA 1
ATOM 784 C C . VAL A 1 111 ? 6.461 20.359 -6.426 1 98.75 111 VAL A C 1
ATOM 786 O O . VAL A 1 111 ? 6.199 20.25 -7.625 1 98.75 111 VAL A O 1
ATOM 789 N N . ALA A 1 112 ? 7.555 19.906 -5.898 1 98.5 112 ALA A N 1
ATOM 790 C CA . ALA A 1 112 ? 8.578 19.266 -6.719 1 98.5 112 ALA A CA 1
ATOM 791 C C . ALA A 1 112 ? 8.227 17.812 -6.996 1 98.5 112 ALA A C 1
ATOM 793 O O . ALA A 1 112 ? 7.637 17.141 -6.152 1 98.5 112 ALA A O 1
ATOM 794 N N . ARG A 1 113 ? 8.547 17.359 -8.156 1 97.88 113 ARG A N 1
ATOM 795 C CA . ARG A 1 113 ? 8.586 15.93 -8.453 1 97.88 113 ARG A CA 1
ATOM 796 C C . ARG A 1 113 ? 10.008 15.391 -8.359 1 97.88 113 ARG A C 1
ATOM 798 O O . ARG A 1 113 ? 10.867 15.758 -9.164 1 97.88 113 ARG A O 1
ATOM 805 N N . THR A 1 114 ? 10.289 14.547 -7.395 1 97.56 114 THR A N 1
ATOM 806 C CA . THR A 1 114 ? 11.641 14.086 -7.129 1 97.56 114 THR A CA 1
ATOM 807 C C . THR A 1 114 ? 11.82 12.633 -7.578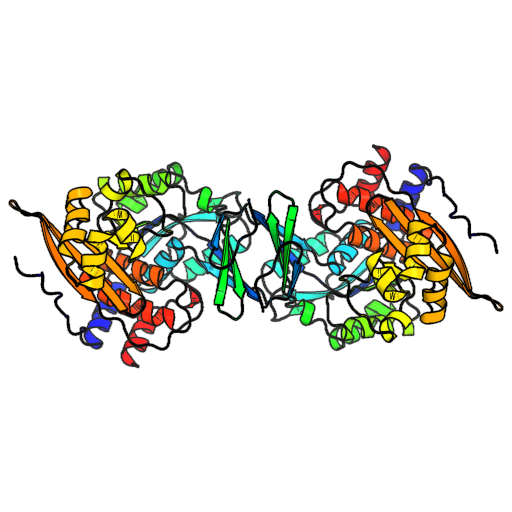 1 97.56 114 THR A C 1
ATOM 809 O O . THR A 1 114 ? 10.875 12.023 -8.094 1 97.56 114 THR A O 1
ATOM 812 N N . GLU A 1 115 ? 13.031 12.094 -7.383 1 95.56 115 GLU A N 1
ATOM 813 C CA . GLU A 1 115 ? 13.328 10.719 -7.789 1 95.56 115 GLU A CA 1
ATOM 814 C C . GLU A 1 115 ? 12.875 9.727 -6.727 1 95.56 115 GLU A C 1
ATOM 816 O O . GLU A 1 115 ? 12.758 8.523 -7.004 1 95.56 115 GLU A O 1
ATOM 821 N N . SER A 1 116 ? 12.641 10.227 -5.543 1 95.69 116 SER A N 1
ATOM 822 C CA . SER A 1 116 ? 12.125 9.352 -4.488 1 95.69 116 SER A CA 1
ATOM 823 C C . SER A 1 116 ? 10.672 8.984 -4.738 1 95.69 116 SER A C 1
ATOM 825 O O . SER A 1 116 ? 9.945 9.719 -5.414 1 95.69 116 SER A O 1
ATOM 827 N N . SER A 1 117 ? 10.242 7.824 -4.188 1 95.81 117 SER A N 1
ATOM 828 C CA . SER A 1 117 ? 8.828 7.465 -4.246 1 95.81 117 SER A CA 1
ATOM 829 C C . SER A 1 117 ? 7.973 8.445 -3.453 1 95.81 117 SER A C 1
ATOM 831 O O . SER A 1 117 ? 8.43 9.016 -2.463 1 95.81 117 SER A O 1
ATOM 833 N N . THR A 1 118 ? 6.781 8.641 -3.918 1 97.69 118 THR A N 1
ATOM 834 C CA . THR A 1 118 ? 5.836 9.461 -3.174 1 97.69 118 THR A CA 1
ATOM 835 C C . THR A 1 118 ? 5.676 8.945 -1.746 1 97.69 118 THR A C 1
ATOM 837 O O . THR A 1 118 ? 5.656 7.738 -1.517 1 97.69 118 THR A O 1
ATOM 840 N N . GLY A 1 119 ? 5.625 9.875 -0.781 1 98.06 119 GLY A N 1
ATOM 841 C CA . GLY A 1 119 ? 5.355 9.477 0.593 1 98.06 119 GLY A CA 1
ATOM 842 C C . GLY A 1 119 ? 4.043 8.734 0.754 1 98.06 119 GLY A C 1
ATOM 843 O O . GLY A 1 119 ? 3.051 9.07 0.102 1 98.06 119 GLY A O 1
ATOM 844 N N . THR A 1 120 ? 4.039 7.719 1.66 1 97.81 120 THR A N 1
ATOM 845 C CA . THR A 1 120 ? 2.836 6.922 1.894 1 97.81 120 THR A CA 1
ATOM 846 C C . THR A 1 120 ? 2.678 6.605 3.377 1 97.81 120 THR A C 1
ATOM 848 O O . THR A 1 120 ? 3.643 6.68 4.141 1 97.81 120 THR A O 1
ATOM 851 N N . ALA A 1 121 ? 1.491 6.449 3.768 1 96.94 121 ALA A N 1
ATOM 852 C CA . ALA A 1 121 ? 1.131 5.824 5.035 1 96.94 121 ALA A CA 1
ATOM 853 C C . ALA A 1 121 ? 0.347 4.535 4.809 1 96.94 121 ALA A C 1
ATOM 855 O O . ALA A 1 121 ? -0.772 4.562 4.293 1 96.94 121 ALA A O 1
ATOM 856 N N . MET A 1 122 ? 0.972 3.391 5.105 1 97.38 122 MET A N 1
ATOM 857 C CA . MET A 1 122 ? 0.246 2.123 5.105 1 97.38 122 MET A CA 1
ATOM 858 C C . MET A 1 122 ? -0.542 1.945 6.398 1 97.38 122 MET A C 1
ATOM 860 O O . MET A 1 122 ? 0.035 1.941 7.484 1 97.38 122 MET A O 1
ATOM 864 N N . ILE A 1 123 ? -1.803 1.8 6.25 1 95.56 123 ILE A N 1
ATOM 865 C CA . ILE A 1 123 ? -2.689 1.751 7.41 1 95.56 123 ILE A CA 1
ATOM 866 C C . ILE A 1 123 ? -3.471 0.438 7.406 1 95.56 123 ILE A C 1
ATOM 868 O O . ILE A 1 123 ? -4.223 0.16 6.469 1 95.56 123 ILE A O 1
ATOM 872 N N . VAL A 1 124 ? -3.268 -0.366 8.383 1 96.25 124 VAL A N 1
ATOM 873 C CA . VAL A 1 124 ? -4.027 -1.594 8.586 1 96.25 124 VAL A CA 1
ATOM 874 C C . VAL A 1 124 ? -4.93 -1.447 9.812 1 96.25 124 VAL A C 1
ATOM 876 O O . VAL A 1 124 ? -4.453 -1.166 10.914 1 96.25 124 VAL A O 1
ATOM 879 N N . VAL A 1 125 ? -6.215 -1.593 9.594 1 94.06 125 VAL A N 1
ATOM 880 C CA . VAL A 1 125 ? -7.199 -1.364 10.648 1 94.06 125 VAL A CA 1
ATOM 881 C C . VAL A 1 125 ? -8 -2.641 10.898 1 94.06 125 VAL A C 1
ATOM 883 O O . VAL A 1 125 ? -8.469 -3.279 9.953 1 94.06 125 VAL A O 1
ATOM 886 N N . ASP A 1 126 ? -8.148 -3.061 12.109 1 94.06 126 ASP A N 1
ATOM 887 C CA . ASP A 1 126 ? -8.938 -4.266 12.367 1 94.06 126 ASP A CA 1
ATOM 888 C C . ASP A 1 126 ? -10.375 -3.914 12.742 1 94.06 126 ASP A C 1
ATOM 890 O O . ASP A 1 126 ? -10.734 -2.736 12.805 1 94.06 126 ASP A O 1
ATOM 894 N N . ASP A 1 127 ? -11.242 -4.859 12.938 1 89.25 127 ASP A N 1
ATOM 895 C CA . ASP A 1 127 ? -12.672 -4.691 13.195 1 89.25 127 ASP A CA 1
ATOM 896 C C . ASP A 1 127 ? -12.914 -4 14.531 1 89.25 127 ASP A C 1
ATOM 898 O O . ASP A 1 127 ? -14 -3.467 14.773 1 89.25 127 ASP A O 1
ATOM 902 N N . SER A 1 128 ? -11.969 -4.031 15.477 1 87.12 128 SER A N 1
ATOM 903 C CA . SER A 1 128 ? -12.094 -3.375 16.781 1 87.12 128 SER A CA 1
ATOM 904 C C . SER A 1 128 ? -11.57 -1.945 16.719 1 87.12 128 SER A C 1
ATOM 906 O O . SER A 1 128 ? -11.398 -1.306 17.766 1 87.12 128 SER A O 1
ATOM 908 N N . ALA A 1 129 ? -11.164 -1.578 15.516 1 82.38 129 ALA A N 1
ATOM 909 C CA . ALA A 1 129 ? -10.711 -0.218 15.242 1 82.38 129 ALA A CA 1
ATOM 910 C C . ALA A 1 129 ? -9.289 0.003 15.766 1 82.38 129 ALA A C 1
ATOM 912 O O . ALA A 1 129 ? -8.852 1.145 15.93 1 82.38 129 ALA A O 1
ATOM 913 N N . GLU A 1 130 ? -8.734 -1.117 16.109 1 89.25 130 GLU A N 1
ATOM 914 C CA . GLU A 1 130 ? -7.293 -1.027 16.344 1 89.25 130 GLU A CA 1
ATOM 915 C C . GLU A 1 130 ? -6.52 -0.968 15.031 1 89.25 130 GLU A C 1
ATOM 917 O O . GLU A 1 130 ? -6.945 -1.55 14.031 1 89.25 130 GLU A O 1
ATOM 922 N N . ASN A 1 131 ? -5.406 -0.173 15.039 1 92.31 131 ASN A N 1
ATOM 923 C CA . ASN A 1 131 ? -4.672 -0.025 13.789 1 92.31 131 ASN A CA 1
ATOM 924 C C . ASN A 1 131 ? -3.174 0.135 14.031 1 92.31 131 ASN A C 1
ATOM 926 O O . ASN A 1 131 ? -2.742 0.329 15.172 1 92.31 131 ASN A O 1
ATOM 930 N N . PHE A 1 132 ? -2.438 -0.075 13.016 1 93.94 132 PHE A N 1
ATOM 931 C CA . PHE A 1 132 ? -1.067 0.419 12.969 1 93.94 132 PHE A CA 1
ATOM 932 C C . PHE A 1 132 ? -0.808 1.164 11.664 1 93.94 132 PHE A C 1
ATOM 934 O O . PHE A 1 132 ? -1.555 1.01 10.695 1 93.94 132 PHE A O 1
ATOM 941 N N . ILE A 1 133 ? 0.214 1.985 11.734 1 94.19 133 ILE A N 1
ATOM 942 C CA . ILE A 1 133 ? 0.562 2.807 10.586 1 94.19 133 ILE A CA 1
ATOM 943 C C . ILE A 1 133 ? 2.061 2.699 10.305 1 94.19 133 ILE A C 1
ATOM 945 O O . ILE A 1 133 ? 2.875 2.764 11.234 1 94.19 133 ILE A O 1
ATOM 949 N N . VAL A 1 134 ? 2.416 2.428 9.094 1 96.69 134 VAL A N 1
ATOM 950 C CA . VAL A 1 134 ? 3.801 2.502 8.641 1 96.69 134 VAL A CA 1
ATOM 951 C C . VAL A 1 134 ? 3.977 3.703 7.711 1 96.69 134 VAL A C 1
ATOM 953 O O . VAL A 1 134 ? 3.377 3.758 6.637 1 96.69 134 VAL A O 1
ATOM 956 N N . ILE A 1 135 ? 4.797 4.59 8.133 1 96.56 135 ILE A N 1
ATOM 957 C CA . ILE A 1 135 ? 5.023 5.812 7.367 1 96.56 135 ILE A CA 1
ATOM 958 C C . ILE A 1 135 ? 6.277 5.66 6.508 1 96.56 135 ILE A C 1
ATOM 960 O O . ILE A 1 135 ? 7.352 5.332 7.016 1 96.56 135 ILE A O 1
ATOM 964 N N . SER A 1 136 ? 6.117 5.836 5.266 1 97.5 136 SER A N 1
ATOM 965 C CA . SER A 1 136 ? 7.227 6 4.336 1 97.5 136 SER A CA 1
ATOM 966 C C . SER A 1 136 ? 7.367 7.453 3.893 1 97.5 136 SER A C 1
ATOM 968 O O . SER A 1 136 ? 6.566 7.945 3.096 1 97.5 136 SER A O 1
ATOM 970 N N . ALA A 1 137 ? 8.383 8.102 4.359 1 96.56 137 ALA A N 1
ATOM 971 C CA . ALA A 1 137 ? 8.531 9.531 4.094 1 96.56 137 ALA A CA 1
ATOM 972 C C . ALA A 1 137 ? 8.672 9.797 2.598 1 96.56 137 ALA A C 1
ATOM 974 O O . ALA A 1 137 ? 8.102 10.758 2.076 1 96.56 137 ALA A O 1
ATOM 975 N N . GLY A 1 138 ? 9.523 8.945 1.93 1 96.56 138 GLY A N 1
ATOM 976 C CA . GLY A 1 138 ? 9.742 9.125 0.503 1 96.56 138 GLY A CA 1
ATOM 977 C C . GLY A 1 138 ? 10.117 10.539 0.133 1 96.56 138 GLY A C 1
ATOM 978 O O . GLY A 1 138 ? 11.031 11.125 0.73 1 96.56 138 GLY A O 1
ATOM 979 N N . ALA A 1 139 ? 9.391 11.078 -0.824 1 98.06 139 ALA A N 1
ATOM 980 C CA . ALA A 1 139 ? 9.648 12.406 -1.372 1 98.06 139 ALA A CA 1
ATOM 981 C C . ALA A 1 139 ? 9.516 13.477 -0.294 1 98.06 139 ALA A C 1
ATOM 983 O O . ALA A 1 139 ? 10.102 14.562 -0.413 1 98.06 139 ALA A O 1
ATOM 984 N N . ASN A 1 140 ? 8.719 13.273 0.749 1 98.31 140 ASN A N 1
ATOM 985 C CA . ASN A 1 140 ? 8.633 14.234 1.847 1 98.31 140 ASN A CA 1
ATOM 986 C C . ASN A 1 140 ? 9.992 14.461 2.502 1 98.31 140 ASN A C 1
ATOM 988 O O . ASN A 1 140 ? 10.273 15.547 3 1 98.31 140 ASN A O 1
ATOM 992 N N . GLY A 1 141 ? 10.805 13.445 2.436 1 97.31 141 GLY A N 1
ATOM 993 C CA . GLY A 1 141 ? 12.156 13.562 2.957 1 97.31 141 GLY A CA 1
ATOM 994 C C . GLY A 1 141 ? 13.047 14.445 2.109 1 97.31 141 GLY A C 1
ATOM 995 O O . GLY A 1 141 ? 14.109 14.883 2.564 1 97.31 141 GLY A O 1
ATOM 996 N N . ASP A 1 142 ? 12.625 14.656 0.906 1 97.62 142 ASP A N 1
ATOM 997 C CA . ASP A 1 142 ? 13.414 15.453 -0.022 1 97.62 142 ASP A CA 1
ATOM 998 C C . ASP A 1 142 ? 13.125 16.938 0.154 1 97.62 142 ASP A C 1
ATOM 1000 O O . ASP A 1 142 ? 13.836 17.781 -0.395 1 97.62 142 ASP A O 1
ATOM 1004 N N . VAL A 1 143 ? 12.078 17.266 0.927 1 98.38 143 VAL A N 1
ATOM 1005 C CA . VAL A 1 143 ? 11.805 18.672 1.23 1 98.38 143 VAL A CA 1
ATOM 1006 C C . VAL A 1 143 ? 12.836 19.188 2.227 1 98.38 143 VAL A C 1
ATOM 1008 O O . VAL A 1 143 ? 12.586 19.219 3.434 1 98.38 143 VAL A O 1
ATOM 1011 N N . GLY A 1 144 ? 13.922 19.719 1.681 1 98.06 144 GLY A N 1
ATOM 1012 C CA . GLY A 1 144 ? 15.023 20.203 2.496 1 98.06 144 GLY A CA 1
ATOM 1013 C C . GLY A 1 144 ? 15.039 21.719 2.619 1 98.06 144 GLY A C 1
ATOM 1014 O O . GLY A 1 144 ? 14.234 22.406 1.994 1 98.06 144 GLY A O 1
ATOM 1015 N N . PRO A 1 145 ? 15.961 22.188 3.49 1 98.38 145 PRO A N 1
ATOM 1016 C CA . PRO A 1 145 ? 16.062 23.641 3.684 1 98.38 145 PRO A CA 1
ATOM 1017 C C . PRO A 1 145 ? 16.375 24.391 2.389 1 98.38 145 PRO A C 1
ATOM 1019 O O . PRO A 1 145 ? 15.938 25.516 2.201 1 98.38 145 PRO A O 1
ATOM 1022 N N . GLU A 1 146 ? 17.109 23.688 1.496 1 98.19 146 GLU A N 1
ATOM 1023 C CA . GLU A 1 146 ? 17.453 24.328 0.226 1 98.19 146 GLU A CA 1
ATOM 1024 C C . GLU A 1 146 ? 16.203 24.562 -0.627 1 98.19 146 GLU A C 1
ATOM 1026 O O . GLU A 1 146 ? 16.078 25.594 -1.287 1 98.19 146 GLU A O 1
ATOM 1031 N N . MET A 1 147 ? 15.352 23.625 -0.592 1 98 147 MET A N 1
ATOM 1032 C CA . MET A 1 147 ? 14.094 23.781 -1.319 1 98 147 MET A CA 1
ATOM 1033 C C . MET A 1 147 ? 13.266 24.906 -0.733 1 98 147 MET A C 1
ATOM 1035 O O . MET A 1 147 ? 12.672 25.703 -1.474 1 98 147 MET A O 1
ATOM 1039 N N . VAL A 1 148 ? 13.172 25.016 0.576 1 98.62 148 VAL A N 1
ATOM 1040 C CA . VAL A 1 148 ? 12.438 26.078 1.25 1 98.62 148 VAL A CA 1
ATOM 1041 C C . VAL A 1 148 ? 13.016 27.438 0.858 1 98.62 148 VAL A C 1
ATOM 1043 O O . VAL A 1 148 ? 12.273 28.344 0.498 1 98.62 148 VAL A O 1
ATOM 1046 N N . GLN A 1 149 ? 14.336 27.516 0.838 1 98.5 149 GLN A N 1
ATOM 1047 C CA . GLN A 1 149 ? 15.008 28.766 0.494 1 98.5 149 GLN A CA 1
ATOM 1048 C C . GLN A 1 149 ? 14.719 29.156 -0.952 1 98.5 149 GLN A C 1
ATOM 1050 O O . GLN A 1 149 ? 14.562 30.344 -1.256 1 98.5 149 GLN A O 1
ATOM 1055 N N . ALA A 1 150 ? 14.664 28.172 -1.767 1 98.31 150 ALA A N 1
ATOM 1056 C CA . ALA A 1 150 ? 14.406 28.422 -3.182 1 98.31 150 ALA A CA 1
ATOM 1057 C C . ALA A 1 150 ? 13.008 29 -3.387 1 98.31 150 ALA A C 1
ATOM 1059 O O . ALA A 1 150 ? 12.742 29.672 -4.387 1 98.31 150 ALA A O 1
ATOM 1060 N N . HIS A 1 151 ? 12.133 28.766 -2.416 1 98.44 151 HIS A N 1
ATOM 1061 C CA . HIS A 1 151 ? 10.758 29.266 -2.523 1 98.44 151 HIS A CA 1
ATOM 1062 C C . HIS A 1 151 ? 10.469 30.328 -1.474 1 98.44 151 HIS A C 1
ATOM 1064 O O . HIS A 1 151 ? 9.32 30.531 -1.092 1 98.44 151 HIS A O 1
ATOM 1070 N N . ARG A 1 152 ? 11.469 30.969 -1.037 1 98.38 152 ARG A N 1
ATOM 1071 C CA . ARG A 1 152 ? 11.391 31.953 0.035 1 98.38 152 ARG A CA 1
ATOM 1072 C C . ARG A 1 152 ? 10.359 33.031 -0.285 1 98.38 152 ARG A C 1
ATOM 1074 O O . ARG A 1 152 ? 9.625 33.469 0.599 1 98.38 152 ARG A O 1
ATOM 1081 N N . SER A 1 153 ? 10.281 33.438 -1.523 1 98.56 153 SER A N 1
ATOM 1082 C CA . SER A 1 153 ? 9.398 34.531 -1.923 1 98.56 153 SER A CA 1
ATOM 1083 C C . SER A 1 153 ? 7.93 34.156 -1.705 1 98.56 153 SER A C 1
ATOM 1085 O O . SER A 1 153 ? 7.105 35.031 -1.407 1 98.56 153 SER A O 1
ATOM 1087 N N . ARG A 1 154 ? 7.582 32.875 -1.854 1 98.38 154 ARG A N 1
ATOM 1088 C CA . ARG A 1 154 ? 6.219 32.406 -1.636 1 98.38 154 ARG A CA 1
ATOM 1089 C C . ARG A 1 154 ? 5.812 32.562 -0.173 1 98.38 154 ARG A C 1
ATOM 1091 O O . ARG A 1 154 ? 4.688 32.969 0.126 1 98.38 154 ARG A O 1
ATOM 1098 N N . ILE A 1 155 ? 6.75 32.281 0.7 1 98.81 155 ILE A N 1
ATOM 1099 C CA . ILE A 1 155 ? 6.504 32.406 2.133 1 98.81 155 ILE A CA 1
ATOM 1100 C C . ILE A 1 155 ? 6.375 33.906 2.5 1 98.81 155 ILE A C 1
ATOM 1102 O O . ILE A 1 155 ? 5.41 34.281 3.156 1 98.81 155 ILE A O 1
ATOM 1106 N N . GLU A 1 156 ? 7.262 34.688 1.998 1 98.69 156 GLU A N 1
ATOM 1107 C CA . GLU A 1 156 ? 7.32 36.094 2.322 1 98.69 156 GLU A CA 1
ATOM 1108 C C . GLU A 1 156 ? 6.082 36.844 1.812 1 98.69 156 GLU A C 1
ATOM 1110 O O . GLU A 1 156 ? 5.664 37.844 2.395 1 98.69 156 GLU A O 1
ATOM 1115 N N . GLY A 1 157 ? 5.562 36.312 0.756 1 98.31 157 GLY A N 1
ATOM 1116 C CA . GLY A 1 157 ? 4.418 36.969 0.135 1 98.31 157 GLY A CA 1
ATOM 1117 C C . GLY A 1 157 ? 3.088 36.469 0.679 1 98.31 157 GLY A C 1
ATOM 1118 O O . GLY A 1 157 ? 2.029 36.969 0.27 1 98.31 157 GLY A O 1
ATOM 1119 N N . SER A 1 158 ? 3.059 35.688 1.68 1 98.62 158 SER A N 1
ATOM 1120 C CA . SER A 1 158 ? 1.826 35.125 2.221 1 98.62 158 SER A CA 1
ATOM 1121 C C . SER A 1 158 ? 1.37 35.875 3.463 1 98.62 158 SER A C 1
ATOM 1123 O O . SER A 1 158 ? 2.129 36.656 4.031 1 98.62 158 SER A O 1
ATOM 1125 N N . GLY A 1 159 ? 0.097 35.656 3.789 1 98.75 159 GLY A N 1
ATOM 1126 C CA . GLY A 1 159 ? -0.454 36.25 4.996 1 98.75 159 GLY A CA 1
ATOM 1127 C C . GLY A 1 159 ? -0.239 35.375 6.23 1 98.75 159 GLY A C 1
ATOM 1128 O O . GLY A 1 159 ? -0.364 35.875 7.359 1 98.75 159 GLY A O 1
ATOM 1129 N N . VAL A 1 160 ? 0.111 34.188 6.008 1 98.88 160 VAL A N 1
ATOM 1130 C CA . VAL A 1 160 ? 0.329 33.25 7.098 1 98.88 160 VAL A CA 1
ATOM 1131 C C . VAL A 1 160 ? 1.095 32.031 6.582 1 98.88 160 VAL A C 1
ATOM 1133 O O . VAL A 1 160 ? 0.993 31.672 5.402 1 98.88 160 VAL A O 1
ATOM 1136 N N . LEU A 1 161 ? 1.914 31.375 7.43 1 98.94 161 LEU A N 1
ATOM 1137 C CA . LEU A 1 161 ? 2.623 30.141 7.121 1 98.94 161 LEU A CA 1
ATOM 1138 C C . LEU A 1 161 ? 2.156 29 8.031 1 98.94 161 LEU A C 1
ATOM 1140 O O . LEU A 1 161 ? 2.121 29.156 9.258 1 98.94 161 LEU A O 1
ATOM 1144 N N . GLY A 1 162 ? 1.726 27.891 7.414 1 98.88 162 GLY A N 1
ATOM 1145 C CA . GLY A 1 162 ? 1.383 26.703 8.164 1 98.88 162 GLY A CA 1
ATOM 1146 C C . GLY A 1 162 ? 2.482 25.656 8.156 1 98.88 162 GLY A C 1
ATOM 1147 O O . GLY A 1 162 ? 3.045 25.344 7.102 1 98.88 162 GLY A O 1
ATOM 1148 N N . LEU A 1 163 ? 2.74 25.062 9.352 1 98.75 163 LEU A N 1
ATOM 1149 C CA . LEU A 1 163 ? 3.805 24.078 9.5 1 98.75 163 LEU A CA 1
ATOM 1150 C C . LEU A 1 163 ? 3.365 22.938 10.414 1 98.75 163 LEU A C 1
ATOM 1152 O O . LEU A 1 163 ? 2.645 23.156 11.391 1 98.75 163 LEU A O 1
ATOM 1156 N N . CYS A 1 164 ? 3.77 21.75 10.086 1 97 164 CYS A N 1
ATOM 1157 C CA . CYS A 1 164 ? 3.729 20.594 10.969 1 97 164 CYS A CA 1
ATOM 1158 C C . CYS A 1 164 ? 5.02 19.797 10.867 1 97 164 CYS A C 1
ATOM 1160 O O . CYS A 1 164 ? 6.031 20.297 10.375 1 97 164 CYS A O 1
ATOM 1162 N N . LEU A 1 165 ? 5.055 18.547 11.43 1 95.56 165 LEU A N 1
ATOM 1163 C CA . LEU A 1 165 ? 6.34 17.875 11.594 1 95.56 165 LEU A CA 1
ATOM 1164 C C . LEU A 1 165 ? 6.395 16.609 10.75 1 95.56 165 LEU A C 1
ATOM 1166 O O . LEU A 1 165 ? 6.867 15.562 11.219 1 95.56 165 LEU A O 1
ATOM 1170 N N . GLU A 1 166 ? 6.051 16.688 9.484 1 95.06 166 GLU A N 1
ATOM 1171 C CA . GLU A 1 166 ? 6.059 15.492 8.648 1 95.06 166 GLU A CA 1
ATOM 1172 C C . GLU A 1 166 ? 7.117 15.594 7.555 1 95.06 166 GLU A C 1
ATOM 1174 O O . GLU A 1 166 ? 7.082 14.844 6.578 1 95.06 166 GLU A O 1
ATOM 1179 N N . ILE A 1 167 ? 7.977 16.594 7.594 1 96.81 167 ILE A N 1
ATOM 1180 C CA . ILE A 1 167 ? 9.18 16.703 6.773 1 96.81 167 ILE A CA 1
ATOM 1181 C C . ILE A 1 167 ? 10.398 16.891 7.668 1 96.81 167 ILE A C 1
ATOM 1183 O O . ILE A 1 167 ? 10.328 16.703 8.883 1 96.81 167 ILE A O 1
ATOM 1187 N N . ARG A 1 168 ? 11.578 17.234 7.043 1 95.19 168 ARG A N 1
ATOM 1188 C CA . ARG A 1 168 ? 12.797 17.391 7.828 1 95.19 168 ARG A CA 1
ATOM 1189 C C . ARG A 1 168 ? 12.672 18.547 8.797 1 95.19 168 ARG A C 1
ATOM 1191 O O . ARG A 1 168 ? 12.156 19.609 8.445 1 95.19 168 ARG A O 1
ATOM 1198 N N . ASP A 1 169 ? 13.148 18.328 10.016 1 96.12 169 ASP A N 1
ATOM 1199 C CA . ASP A 1 169 ? 13.086 19.359 11.039 1 96.12 169 ASP A CA 1
ATOM 1200 C C . ASP A 1 169 ? 13.758 20.656 10.562 1 96.12 169 ASP A C 1
ATOM 1202 O O . ASP A 1 169 ? 13.25 21.75 10.797 1 96.12 169 ASP A O 1
ATOM 1206 N N . GLU A 1 170 ? 14.891 20.453 9.93 1 97.19 170 GLU A N 1
ATOM 1207 C CA . GLU A 1 170 ? 15.656 21.609 9.461 1 97.19 170 GLU A CA 1
ATOM 1208 C C . GLU A 1 170 ? 14.844 22.438 8.469 1 97.19 170 GLU A C 1
ATOM 1210 O O . GLU A 1 170 ? 14.961 23.672 8.438 1 97.19 170 GLU A O 1
ATOM 1215 N N . SER A 1 171 ? 14.039 21.766 7.719 1 98.38 171 SER A N 1
ATOM 1216 C CA . SER A 1 171 ? 13.203 22.453 6.742 1 98.38 171 SER A CA 1
ATOM 1217 C C . SER A 1 171 ? 12.086 23.234 7.422 1 98.38 171 SER A C 1
ATOM 1219 O O . SER A 1 171 ? 11.766 24.359 7.012 1 98.38 171 SER A O 1
ATOM 1221 N N . VAL A 1 172 ? 11.531 22.656 8.438 1 98.44 172 VAL A N 1
ATOM 1222 C CA . VAL A 1 172 ? 10.484 23.312 9.203 1 98.44 172 VAL A CA 1
ATOM 1223 C C . VAL A 1 172 ? 11.031 24.578 9.859 1 98.44 172 VAL A C 1
ATOM 1225 O O . VAL A 1 172 ? 10.43 25.641 9.773 1 98.44 172 VAL A O 1
ATOM 1228 N N . ILE A 1 173 ? 12.211 24.438 10.406 1 98.38 173 ILE A N 1
ATOM 1229 C CA . ILE A 1 173 ? 12.852 25.562 11.078 1 98.38 173 ILE A CA 1
ATOM 1230 C C . ILE A 1 173 ? 13.195 26.656 10.062 1 98.38 173 ILE A C 1
ATOM 1232 O O . ILE A 1 173 ? 12.969 27.844 10.312 1 98.38 173 ILE A O 1
ATOM 1236 N N . THR A 1 174 ? 13.711 26.234 8.922 1 98.75 174 THR A N 1
ATOM 1237 C CA . THR A 1 174 ? 14.07 27.188 7.875 1 98.75 174 THR A CA 1
ATOM 1238 C C . THR A 1 174 ? 12.844 27.969 7.406 1 98.75 174 THR A C 1
ATOM 1240 O O . THR A 1 174 ? 12.898 29.188 7.258 1 98.75 174 THR A O 1
ATOM 1243 N N . ALA A 1 175 ? 11.75 27.297 7.234 1 98.88 175 ALA A N 1
ATOM 1244 C CA . ALA A 1 175 ? 10.516 27.938 6.809 1 98.88 175 ALA A CA 1
ATOM 1245 C C . ALA A 1 175 ? 10.031 28.953 7.852 1 98.88 175 ALA A C 1
ATOM 1247 O O . ALA A 1 175 ? 9.648 30.062 7.512 1 98.88 175 ALA A O 1
ATOM 1248 N N . ALA A 1 176 ? 10.086 28.531 9.086 1 98.81 176 ALA A N 1
ATOM 1249 C CA . ALA A 1 176 ? 9.664 29.406 10.18 1 98.81 176 ALA A CA 1
ATOM 1250 C C . ALA A 1 176 ? 10.531 30.656 10.242 1 98.81 176 ALA A C 1
ATOM 1252 O O . ALA A 1 176 ? 10.031 31.75 10.461 1 98.81 176 ALA A O 1
ATOM 1253 N N . ARG A 1 177 ? 11.805 30.484 10.047 1 98.69 177 ARG A N 1
ATOM 1254 C CA . ARG A 1 177 ? 12.734 31.609 10.07 1 98.69 177 ARG A CA 1
ATOM 1255 C C . ARG A 1 177 ? 12.438 32.594 8.945 1 98.69 177 ARG A C 1
ATOM 1257 O O . ARG A 1 177 ? 12.414 33.812 9.164 1 98.69 177 ARG A O 1
ATOM 1264 N N . VAL A 1 178 ? 12.258 32.062 7.785 1 98.81 178 VAL A N 1
ATOM 1265 C CA . VAL A 1 178 ? 11.953 32.906 6.629 1 98.81 178 VAL A CA 1
ATOM 1266 C C . VAL A 1 178 ? 10.695 33.719 6.91 1 98.81 178 VAL A C 1
ATOM 1268 O O . VAL A 1 178 ? 10.656 34.938 6.641 1 98.81 178 VAL A O 1
ATOM 1271 N N . ALA A 1 179 ? 9.695 33.094 7.441 1 98.88 179 ALA A N 1
ATOM 1272 C CA . ALA A 1 179 ? 8.438 33.781 7.762 1 98.88 179 ALA A CA 1
ATOM 1273 C C . ALA A 1 179 ? 8.656 34.875 8.805 1 98.88 179 ALA A C 1
ATOM 1275 O O . ALA A 1 179 ? 8.18 36 8.648 1 98.88 179 ALA A O 1
ATOM 1276 N N . ASN A 1 180 ? 9.375 34.562 9.828 1 98.19 180 ASN A N 1
ATOM 1277 C CA . ASN A 1 180 ? 9.656 35.5 10.906 1 98.19 180 ASN A CA 1
ATOM 1278 C C . ASN A 1 180 ? 10.398 36.75 10.391 1 98.19 180 ASN A C 1
ATOM 1280 O O . ASN A 1 180 ? 10.062 37.875 10.758 1 98.19 180 ASN A O 1
ATOM 1284 N N . GLU A 1 181 ? 11.352 36.5 9.594 1 98.12 181 GLU A N 1
ATOM 1285 C CA . GLU A 1 181 ? 12.141 37.594 9.016 1 98.12 181 GLU A CA 1
ATOM 1286 C C . GLU A 1 181 ? 11.266 38.531 8.18 1 98.12 181 GLU A C 1
ATOM 1288 O O . GLU A 1 181 ? 11.523 39.719 8.102 1 98.12 181 GLU A O 1
ATOM 1293 N N . ALA A 1 182 ? 10.25 38 7.625 1 98.44 182 ALA A N 1
ATOM 1294 C CA . ALA A 1 182 ? 9.383 38.75 6.738 1 98.44 182 ALA A CA 1
ATOM 1295 C C . ALA A 1 182 ? 8.172 39.312 7.488 1 98.44 182 ALA A C 1
ATOM 1297 O O . ALA A 1 182 ? 7.355 40.031 6.922 1 98.44 182 ALA A O 1
ATOM 1298 N N . GLY A 1 183 ? 8.016 38.938 8.75 1 98.12 183 GLY A N 1
ATOM 1299 C CA . GLY A 1 183 ? 6.871 39.344 9.539 1 98.12 183 GLY A CA 1
ATOM 1300 C C . GLY A 1 183 ? 5.609 38.562 9.242 1 98.12 183 GLY A C 1
ATOM 1301 O O . GLY A 1 183 ? 4.5 39.031 9.508 1 98.12 183 GLY A O 1
ATOM 1302 N N . VAL A 1 184 ? 5.742 37.438 8.633 1 98.62 184 VAL A N 1
ATOM 1303 C CA . VAL A 1 184 ? 4.617 36.531 8.344 1 98.62 184 VAL A CA 1
ATOM 1304 C C . VAL A 1 184 ? 4.332 35.656 9.562 1 98.62 184 VAL A C 1
ATOM 1306 O O . VAL A 1 184 ? 5.223 34.969 10.062 1 98.62 184 VAL A O 1
ATOM 1309 N N . PRO A 1 185 ? 3.104 35.688 10.094 1 98.75 185 PRO A N 1
ATOM 1310 C CA . PRO A 1 185 ? 2.807 34.812 11.258 1 98.75 185 PRO A CA 1
ATOM 1311 C C . PRO A 1 185 ? 2.967 33.344 10.953 1 98.75 185 PRO A C 1
ATOM 1313 O O . PRO A 1 185 ? 2.582 32.875 9.875 1 98.75 185 PRO A O 1
ATOM 1316 N N . VAL A 1 186 ? 3.535 32.625 11.93 1 98.88 186 VAL A N 1
ATOM 1317 C CA . VAL A 1 186 ? 3.758 31.172 11.828 1 98.88 186 VAL A CA 1
ATOM 1318 C C . VAL A 1 186 ? 2.738 30.422 12.68 1 98.88 186 VAL A C 1
ATOM 1320 O O . VAL A 1 186 ? 2.686 30.609 13.898 1 98.88 186 VAL A O 1
ATOM 1323 N N . VAL A 1 187 ? 1.891 29.625 12.039 1 98.88 187 VAL A N 1
ATOM 1324 C CA . VAL A 1 187 ? 1.004 28.688 12.727 1 98.88 187 VAL A CA 1
ATOM 1325 C C . VAL A 1 187 ? 1.606 27.297 12.695 1 98.88 187 VAL A C 1
ATOM 1327 O O . VAL A 1 187 ? 1.896 26.75 11.617 1 98.88 187 VAL A O 1
ATOM 1330 N N . PHE A 1 188 ? 1.769 26.703 13.812 1 98.56 188 PHE A N 1
ATOM 1331 C CA . PHE A 1 188 ? 2.469 25.438 13.938 1 98.56 188 PHE A CA 1
ATOM 1332 C C . PHE A 1 188 ? 1.612 24.406 14.68 1 98.56 188 PHE A C 1
ATOM 1334 O O . PHE A 1 188 ? 1.16 24.672 15.797 1 98.56 188 PHE A O 1
ATOM 1341 N N . ASN A 1 189 ? 1.31 23.375 14.031 1 97.94 189 ASN A N 1
ATOM 1342 C CA . ASN A 1 189 ? 0.677 22.219 14.664 1 97.94 189 ASN A CA 1
ATOM 1343 C C . ASN A 1 189 ? 1.707 21.172 15.078 1 97.94 189 ASN A C 1
ATOM 1345 O O . ASN A 1 189 ? 2.379 20.578 14.227 1 97.94 189 ASN A O 1
ATOM 1349 N N . LEU A 1 190 ? 1.831 20.969 16.391 1 95.06 190 LEU A N 1
ATOM 1350 C CA . LEU A 1 190 ? 2.768 19.984 16.891 1 95.06 190 LEU A CA 1
ATOM 1351 C C . LEU A 1 190 ? 2.248 18.562 16.656 1 95.06 190 LEU A C 1
ATOM 1353 O O . LEU A 1 190 ? 1.796 17.891 17.578 1 95.06 190 LEU A O 1
ATOM 1357 N N . SER A 1 191 ? 2.35 18.125 15.469 1 87.56 191 SER A N 1
ATOM 1358 C CA . SER A 1 191 ? 1.914 16.812 14.992 1 87.56 191 SER A CA 1
ATOM 1359 C C . SER A 1 191 ? 2.82 16.297 13.883 1 87.56 191 SER A C 1
ATOM 1361 O O . SER A 1 191 ? 3.154 17.047 12.953 1 87.56 191 SER A O 1
ATOM 1363 N N . PRO A 1 192 ? 3.197 15 13.992 1 84.06 192 PRO A N 1
ATOM 1364 C CA . PRO A 1 192 ? 3.037 14.07 15.109 1 84.06 192 PRO A CA 1
ATOM 1365 C C . PRO A 1 192 ? 3.791 14.516 16.359 1 84.06 192 PRO A C 1
ATOM 1367 O O . PRO A 1 192 ? 4.684 15.367 16.281 1 84.06 192 PRO A O 1
ATOM 1370 N N . ILE A 1 193 ? 3.363 13.977 17.453 1 79.88 193 ILE A N 1
ATOM 1371 C CA . ILE A 1 193 ? 3.979 14.367 18.719 1 79.88 193 ILE A CA 1
ATOM 1372 C C . ILE A 1 193 ? 5.426 13.883 18.766 1 79.88 193 ILE A C 1
ATOM 1374 O O . ILE A 1 193 ? 5.691 12.688 18.609 1 79.88 193 ILE A O 1
ATOM 1378 N N . ARG A 1 194 ? 6.27 14.836 18.922 1 83 194 ARG A N 1
ATOM 1379 C CA . ARG A 1 194 ? 7.676 14.531 19.172 1 83 194 ARG A CA 1
ATOM 1380 C C . ARG A 1 194 ? 8.391 15.727 19.797 1 83 194 ARG A C 1
ATOM 1382 O O . ARG A 1 194 ? 7.797 16.797 19.953 1 83 194 ARG A O 1
ATOM 1389 N N . LYS A 1 195 ? 9.617 15.461 20.172 1 84.62 195 LYS A N 1
ATOM 1390 C CA . LYS A 1 195 ? 10.398 16.562 20.734 1 84.62 195 LYS A CA 1
ATOM 1391 C C . LYS A 1 195 ? 10.703 17.609 19.672 1 84.62 195 LYS A C 1
ATOM 1393 O O . LYS A 1 195 ? 11.047 17.281 18.531 1 84.62 195 LYS A O 1
ATOM 1398 N N . VAL A 1 196 ? 10.398 18.812 20.078 1 88.44 196 VAL A N 1
ATOM 1399 C CA . VAL A 1 196 ? 10.664 19.922 19.172 1 88.44 196 VAL A CA 1
ATOM 1400 C C . VAL A 1 196 ? 11.695 20.859 19.797 1 88.44 196 VAL A C 1
ATOM 1402 O O . VAL A 1 196 ? 11.75 21.016 21.016 1 88.44 196 VAL A O 1
ATOM 1405 N N . SER A 1 197 ? 12.508 21.422 18.969 1 92.44 197 SER A N 1
ATOM 1406 C CA . SER A 1 197 ? 13.547 22.328 19.453 1 92.44 197 SER A CA 1
ATOM 1407 C C . SER A 1 197 ? 12.953 23.625 19.984 1 92.44 197 SER A C 1
ATOM 1409 O O . SER A 1 197 ? 11.93 24.094 19.484 1 92.44 197 SER A O 1
ATOM 1411 N N . ASP A 1 198 ? 13.648 24.172 20.906 1 95.19 198 ASP A N 1
ATOM 1412 C CA . ASP A 1 198 ? 13.273 25.484 21.406 1 95.19 198 ASP A CA 1
ATOM 1413 C C . ASP A 1 198 ? 13.32 26.531 20.297 1 95.19 198 ASP A C 1
ATOM 1415 O O . ASP A 1 198 ? 12.508 27.453 20.266 1 95.19 198 ASP A O 1
ATOM 1419 N N . GLU A 1 199 ? 14.219 26.312 19.5 1 96.31 199 GLU A N 1
ATOM 1420 C CA . GLU A 1 199 ? 14.367 27.25 18.375 1 96.31 199 GLU A CA 1
ATOM 1421 C C . GLU A 1 199 ? 13.086 27.328 17.547 1 96.31 199 GLU A C 1
ATOM 1423 O O . GLU A 1 199 ? 12.625 28.406 17.203 1 96.31 199 GLU A O 1
ATOM 1428 N N . LEU A 1 200 ? 12.547 26.188 17.219 1 97.12 200 LEU A N 1
ATOM 1429 C CA . LEU A 1 200 ? 11.312 26.172 16.453 1 97.12 200 LEU A CA 1
ATOM 1430 C C . LEU A 1 200 ? 10.172 26.812 17.219 1 97.12 200 LEU A C 1
ATOM 1432 O O . LEU A 1 200 ? 9.445 27.656 16.688 1 97.12 200 LEU A O 1
ATOM 1436 N N . LEU A 1 201 ? 10.055 26.484 18.5 1 97.31 201 LEU A N 1
ATOM 1437 C CA . LEU A 1 201 ? 8.977 27.016 19.312 1 97.31 201 LEU A CA 1
ATOM 1438 C C . LEU A 1 201 ? 9.078 28.531 19.422 1 97.31 201 LEU A C 1
ATOM 1440 O O . LEU A 1 201 ? 8.062 29.234 19.469 1 97.31 201 LEU A O 1
ATOM 1444 N N . ASP A 1 202 ? 10.289 29.031 19.422 1 97.88 202 ASP A N 1
ATOM 1445 C CA . ASP A 1 202 ? 10.531 30.453 19.562 1 97.88 202 ASP A CA 1
ATOM 1446 C C . ASP A 1 202 ? 10.086 31.203 18.312 1 97.88 202 ASP A C 1
ATOM 1448 O O . ASP A 1 202 ? 9.945 32.438 18.328 1 97.88 202 ASP A O 1
ATOM 1452 N N . LEU A 1 203 ? 9.875 30.5 17.25 1 98.25 203 LEU A N 1
ATOM 1453 C CA . LEU A 1 203 ? 9.523 31.125 15.977 1 98.25 203 LEU A CA 1
ATOM 1454 C C . LEU A 1 203 ? 8.023 31.031 15.727 1 98.25 203 LEU A C 1
ATOM 1456 O O . LEU A 1 203 ? 7.523 31.531 14.719 1 98.25 203 LEU A O 1
ATOM 1460 N N . VAL A 1 204 ? 7.281 30.438 16.641 1 98.38 204 VAL A N 1
ATOM 1461 C CA . VAL A 1 204 ? 5.863 30.141 16.453 1 98.38 204 VAL A CA 1
ATOM 1462 C C . VAL A 1 204 ? 5.023 31.297 17 1 98.38 204 VAL A C 1
ATOM 1464 O O . VAL A 1 204 ? 5.258 31.766 18.125 1 98.38 204 VAL A O 1
ATOM 1467 N N . ASP A 1 205 ? 4.055 31.766 16.203 1 98.38 205 ASP A N 1
ATOM 1468 C CA . ASP A 1 205 ? 3.113 32.781 16.656 1 98.38 205 ASP A CA 1
ATOM 1469 C C . ASP A 1 205 ? 1.844 32.156 17.219 1 98.38 205 ASP A C 1
ATOM 1471 O O . ASP A 1 205 ? 1.318 32.594 18.25 1 98.38 205 ASP A O 1
ATOM 1475 N N . VAL A 1 206 ? 1.339 31.172 16.562 1 98.75 206 VAL A N 1
ATOM 1476 C CA . VAL A 1 206 ? 0.141 30.438 16.969 1 98.75 206 VAL A CA 1
ATOM 1477 C C . VAL A 1 206 ? 0.448 28.953 17.062 1 98.75 206 VAL A C 1
ATOM 1479 O O . VAL A 1 206 ? 0.876 28.344 16.078 1 98.75 206 VAL A O 1
ATOM 1482 N N . LEU A 1 207 ? 0.212 28.375 18.203 1 98.56 207 LEU A N 1
ATOM 1483 C CA . LEU A 1 207 ? 0.487 26.953 18.453 1 98.56 207 LEU A CA 1
ATOM 1484 C C . LEU A 1 207 ? -0.808 26.156 18.516 1 98.56 207 LEU A C 1
ATOM 1486 O O . LEU A 1 207 ? -1.772 26.578 19.156 1 98.56 207 LEU A O 1
ATOM 1490 N N . ILE A 1 208 ? -0.874 25.094 17.812 1 98.38 208 ILE A N 1
ATOM 1491 C CA . ILE A 1 208 ? -1.991 24.156 17.922 1 98.38 208 ILE A CA 1
ATOM 1492 C C . ILE A 1 208 ? -1.513 22.844 18.531 1 98.38 208 ILE A C 1
ATOM 1494 O O . ILE A 1 208 ? -0.571 22.219 18.047 1 98.38 208 ILE A O 1
ATOM 1498 N N . VAL A 1 209 ? -2.154 22.406 19.594 1 96.94 209 VAL A N 1
ATOM 1499 C CA . VAL A 1 209 ? -1.759 21.203 20.328 1 96.94 209 VAL A CA 1
ATOM 1500 C C . VAL A 1 209 ? -2.998 20.516 20.891 1 96.94 209 VAL A C 1
ATOM 1502 O O . VAL A 1 209 ? -4.047 21.141 21.047 1 96.94 209 VAL A O 1
ATOM 1505 N N . ASN A 1 210 ? -2.848 19.219 21.047 1 93.25 210 ASN A N 1
ATOM 1506 C CA . ASN A 1 210 ? -3.797 18.531 21.922 1 93.25 210 ASN A CA 1
ATOM 1507 C C . ASN A 1 210 ? -3.287 18.469 23.359 1 93.25 210 ASN A C 1
ATOM 1509 O O . ASN A 1 210 ? -2.299 19.109 23.703 1 93.25 210 ASN A O 1
ATOM 1513 N N . GLU A 1 211 ? -3.982 17.75 24.172 1 91.38 211 GLU A N 1
ATOM 1514 C CA . GLU A 1 211 ? -3.66 17.688 25.594 1 91.38 211 GLU A CA 1
ATOM 1515 C C . GLU A 1 211 ? -2.25 17.156 25.828 1 91.38 211 GLU A C 1
ATOM 1517 O O . GLU A 1 211 ? -1.451 17.781 26.531 1 91.38 211 GLU A O 1
ATOM 1522 N N . HIS A 1 212 ? -1.916 16.062 25.172 1 91.12 212 HIS A N 1
ATOM 1523 C CA . HIS A 1 212 ? -0.626 15.414 25.375 1 91.12 212 HIS A CA 1
ATOM 1524 C C . HIS A 1 212 ? 0.511 16.266 24.812 1 91.12 212 HIS A C 1
ATOM 1526 O O . HIS A 1 212 ? 1.577 16.359 25.422 1 91.12 212 HIS A O 1
ATOM 1532 N N . GLU A 1 213 ? 0.223 16.859 23.734 1 92.19 213 GLU A N 1
ATOM 1533 C CA . GLU A 1 213 ? 1.21 17.719 23.094 1 92.19 213 GLU A CA 1
ATOM 1534 C C . GLU A 1 213 ? 1.489 18.969 23.938 1 92.19 213 GLU A C 1
ATOM 1536 O O . GLU A 1 213 ? 2.641 19.391 24.062 1 92.19 213 GLU A O 1
ATOM 1541 N N . LEU A 1 214 ? 0.477 19.484 24.453 1 94.75 214 LEU A N 1
ATOM 1542 C CA . LEU A 1 214 ? 0.649 20.641 25.328 1 94.75 214 LEU A CA 1
ATOM 1543 C C . LEU A 1 214 ? 1.491 20.281 26.547 1 94.75 214 LEU A C 1
ATOM 1545 O O . LEU A 1 214 ? 2.4 21.031 26.922 1 94.75 214 LEU A O 1
ATOM 1549 N N . ALA A 1 215 ? 1.159 19.156 27.156 1 94.5 215 ALA A N 1
ATOM 1550 C CA . ALA A 1 215 ? 1.876 18.703 28.344 1 94.5 215 ALA A CA 1
ATOM 1551 C C . ALA A 1 215 ? 3.363 18.516 28.047 1 94.5 215 ALA A C 1
ATOM 1553 O O . ALA A 1 215 ? 4.207 18.766 28.922 1 94.5 215 ALA A O 1
ATOM 1554 N N . ALA A 1 216 ? 3.635 18.141 26.891 1 91.56 216 ALA A N 1
ATOM 1555 C CA . ALA A 1 216 ? 5.023 17.922 26.484 1 91.56 216 ALA A CA 1
ATOM 1556 C C . ALA A 1 216 ? 5.801 19.234 26.453 1 91.56 216 ALA A C 1
ATOM 1558 O O . ALA A 1 216 ? 7.023 19.25 26.609 1 91.56 216 ALA A O 1
ATOM 1559 N N . ILE A 1 217 ? 5.113 20.297 26.266 1 94.06 217 ILE A N 1
ATOM 1560 C CA . ILE A 1 217 ? 5.773 21.594 26.125 1 94.06 217 ILE A CA 1
ATOM 1561 C C . ILE A 1 217 ? 5.801 22.312 27.484 1 94.06 217 ILE A C 1
ATOM 1563 O O . ILE A 1 217 ? 6.836 22.828 27.891 1 94.06 217 ILE A O 1
ATOM 1567 N N . VAL A 1 218 ? 4.688 22.266 28.234 1 95.62 218 VAL A N 1
ATOM 1568 C CA . VAL A 1 218 ? 4.555 23.156 29.391 1 95.62 218 VAL A CA 1
ATOM 1569 C C . VAL A 1 218 ? 4.648 22.344 30.672 1 95.62 218 VAL A C 1
ATOM 1571 O O . VAL A 1 218 ? 4.68 22.906 31.766 1 95.62 218 VAL A O 1
ATOM 1574 N N . GLY A 1 219 ? 4.688 21.016 30.516 1 94.5 219 GLY A N 1
ATOM 1575 C CA . GLY A 1 219 ? 4.668 20.141 31.672 1 94.5 219 GLY A CA 1
ATOM 1576 C C . GLY A 1 219 ? 3.273 19.656 32.031 1 94.5 219 GLY A C 1
ATOM 1577 O O . GLY A 1 219 ? 2.283 20.328 31.75 1 94.5 219 GLY A O 1
ATOM 1578 N N . GLU A 1 220 ? 3.229 18.594 32.719 1 94.5 220 GLU A N 1
ATOM 1579 C CA . GLU A 1 220 ? 1.976 17.922 33.031 1 94.5 220 GLU A CA 1
ATOM 1580 C C . GLU A 1 220 ? 1.12 18.75 33.969 1 94.5 220 GLU A C 1
ATOM 1582 O O . GLU A 1 220 ? -0.093 18.875 33.781 1 94.5 220 GLU A O 1
ATOM 1587 N N . ASP A 1 221 ? 1.722 19.312 34.906 1 94.62 221 ASP A N 1
ATOM 1588 C CA . ASP A 1 221 ? 0.979 20.047 35.938 1 94.62 221 ASP A CA 1
ATOM 1589 C C . ASP A 1 221 ? 0.277 21.266 35.312 1 94.62 221 ASP A C 1
ATOM 1591 O O . ASP A 1 221 ? -0.914 21.484 35.562 1 94.62 221 ASP A O 1
ATOM 1595 N N . ALA A 1 222 ? 0.996 22.031 34.531 1 94.19 222 ALA A N 1
ATOM 1596 C CA . ALA A 1 222 ? 0.428 23.203 33.906 1 94.19 222 ALA A CA 1
ATOM 1597 C C . ALA A 1 222 ? -0.681 22.828 32.938 1 94.19 222 ALA A C 1
ATOM 1599 O O . ALA A 1 222 ? -1.717 23.484 32.844 1 94.19 222 ALA A O 1
ATOM 1600 N N . ALA A 1 223 ? -0.493 21.797 32.219 1 94.56 223 ALA A N 1
ATOM 1601 C CA . ALA A 1 223 ? -1.492 21.328 31.25 1 94.56 223 ALA A CA 1
ATOM 1602 C C . ALA A 1 223 ? -2.75 20.844 31.969 1 94.56 223 ALA A C 1
ATOM 1604 O O . ALA A 1 223 ? -3.867 21.172 31.562 1 94.56 223 ALA A O 1
ATOM 1605 N N . ARG A 1 224 ? -2.586 20.109 33.031 1 93.31 224 ARG A N 1
ATOM 1606 C CA . ARG A 1 224 ? -3.707 19.516 33.781 1 93.31 224 ARG A CA 1
ATOM 1607 C C . ARG A 1 224 ? -4.547 20.594 34.438 1 93.31 224 ARG A C 1
ATOM 1609 O O . ARG A 1 224 ? -5.766 20.469 34.562 1 93.31 224 ARG A O 1
ATOM 1616 N N . ALA A 1 225 ? -3.857 21.609 34.906 1 92.31 225 ALA A N 1
ATOM 1617 C CA . ALA A 1 225 ? -4.594 22.719 35.5 1 92.31 225 ALA A CA 1
ATOM 1618 C C . ALA A 1 225 ? -5.621 23.281 34.531 1 92.31 225 ALA A C 1
ATOM 1620 O O . ALA A 1 225 ? -6.711 23.688 34.938 1 92.31 225 ALA A O 1
ATOM 1621 N N . GLY A 1 226 ? -5.293 23.281 33.344 1 92.06 226 GLY A N 1
ATOM 1622 C CA . GLY A 1 226 ? -6.211 23.734 32.312 1 92.06 226 GLY A CA 1
ATOM 1623 C C . GLY A 1 226 ? -7.289 22.719 31.984 1 92.06 226 GLY A C 1
ATOM 1624 O O . GLY A 1 226 ? -8.484 23.016 32.094 1 92.06 226 GLY A O 1
ATOM 1625 N N . PHE A 1 227 ? -6.898 21.547 31.75 1 90.56 227 PHE A N 1
ATOM 1626 C CA . PHE A 1 227 ? -7.801 20.5 31.266 1 90.56 227 PHE A CA 1
ATOM 1627 C C . PHE A 1 227 ? -8.781 20.094 32.344 1 90.56 227 PHE A C 1
ATOM 1629 O O . PHE A 1 227 ? -9.961 19.844 32.094 1 90.56 227 PHE A O 1
ATOM 1636 N N . ASP A 1 228 ? -8.258 19.953 33.562 1 89.31 228 ASP A N 1
ATOM 1637 C CA . ASP A 1 228 ? -9.078 19.469 34.656 1 89.31 228 ASP A CA 1
ATOM 1638 C C . ASP A 1 228 ? -9.789 20.641 35.344 1 89.31 228 ASP A C 1
ATOM 1640 O O . ASP A 1 228 ? -10.945 20.5 35.781 1 89.31 228 ASP A O 1
ATOM 1644 N N . GLY A 1 229 ? -9.125 21.734 35.5 1 86.5 229 GLY A N 1
ATOM 1645 C CA . GLY A 1 229 ? -9.641 22.797 36.344 1 86.5 229 GLY A CA 1
ATOM 1646 C C . GLY A 1 229 ? -10.117 24 35.562 1 86.5 229 GLY A C 1
ATOM 1647 O O . GLY A 1 229 ? -10.742 24.906 36.125 1 86.5 229 GLY A O 1
ATOM 1648 N N . GLY A 1 230 ? -9.789 24.062 34.312 1 91.12 230 GLY A N 1
ATOM 1649 C CA . GLY A 1 230 ? -10.172 25.203 33.531 1 91.12 230 GLY A CA 1
ATOM 1650 C C . GLY A 1 230 ? -9.258 26.406 33.688 1 91.12 230 GLY A C 1
ATOM 1651 O O . GLY A 1 230 ? -9.5 27.469 33.125 1 91.12 230 GLY A O 1
ATOM 1652 N N . ASN A 1 231 ? -8.305 26.25 34.531 1 95.19 231 ASN A N 1
ATOM 1653 C CA . ASN A 1 231 ? -7.328 27.312 34.75 1 95.19 231 ASN A CA 1
ATOM 1654 C C . ASN A 1 231 ? -6.152 27.188 33.781 1 95.19 231 ASN A C 1
ATOM 1656 O O . ASN A 1 231 ? -5.227 26.422 34.031 1 95.19 231 ASN A O 1
ATOM 1660 N N . TRP A 1 232 ? -6.121 28.031 32.812 1 97.12 232 TRP A N 1
ATOM 1661 C CA . TRP A 1 232 ? -5.16 27.922 31.719 1 97.12 232 TRP A CA 1
ATOM 1662 C C . TRP A 1 232 ? -4 28.891 31.922 1 97.12 232 TRP A C 1
ATOM 1664 O O . TRP A 1 232 ? -3.139 29.031 31.047 1 97.12 232 TRP A O 1
ATOM 1674 N N . ASP A 1 233 ? -3.959 29.578 33.031 1 95.75 233 ASP A N 1
ATOM 1675 C CA . ASP A 1 233 ? -2.979 30.625 33.281 1 95.75 233 ASP A CA 1
ATOM 1676 C C . ASP A 1 233 ? -1.555 30.078 33.219 1 95.75 233 ASP A C 1
ATOM 1678 O O . ASP A 1 233 ? -0.688 30.641 32.562 1 95.75 233 ASP A O 1
ATOM 1682 N N . ALA A 1 234 ? -1.383 29.016 33.938 1 95.75 234 ALA A N 1
ATOM 1683 C CA . ALA A 1 234 ? -0.037 28.453 34 1 95.75 234 ALA A CA 1
ATOM 1684 C C . ALA A 1 234 ? 0.444 28.016 32.625 1 95.75 234 ALA A C 1
ATOM 1686 O O . ALA A 1 234 ? 1.593 28.281 32.25 1 95.75 234 ALA A O 1
ATOM 1687 N N . ALA A 1 235 ? -0.383 27.344 31.906 1 96.88 235 ALA A N 1
ATOM 1688 C CA . ALA A 1 235 ? -0.032 26.875 30.562 1 96.88 235 ALA A CA 1
ATOM 1689 C C . ALA A 1 235 ? 0.248 28.047 29.641 1 96.88 235 ALA A C 1
ATOM 1691 O O . ALA A 1 235 ? 1.26 28.062 28.922 1 96.88 235 ALA A O 1
ATOM 1692 N N . GLY A 1 236 ? -0.641 29 29.625 1 97.25 236 GLY A N 1
ATOM 1693 C CA . GLY A 1 236 ? -0.461 30.172 28.781 1 97.25 236 GLY A CA 1
ATOM 1694 C C . GLY A 1 236 ? 0.817 30.938 29.078 1 97.25 236 GLY A C 1
ATOM 1695 O O . GLY A 1 236 ? 1.537 31.344 28.172 1 97.25 236 GLY A O 1
ATOM 1696 N N . ARG A 1 237 ? 1.078 31.125 30.344 1 96 237 ARG A N 1
ATOM 1697 C CA . ARG A 1 237 ? 2.275 31.859 30.75 1 96 237 ARG A CA 1
ATOM 1698 C C . ARG A 1 237 ? 3.539 31.109 30.328 1 96 237 ARG A C 1
ATOM 1700 O O . ARG A 1 237 ? 4.512 31.734 29.891 1 96 237 ARG A O 1
ATOM 1707 N N . ALA A 1 238 ? 3.477 29.844 30.516 1 95.88 238 ALA A N 1
ATOM 1708 C CA . ALA A 1 238 ? 4.629 29.047 30.125 1 95.88 238 ALA A CA 1
ATOM 1709 C C . ALA A 1 238 ? 4.926 29.203 28.641 1 95.88 238 ALA A C 1
ATOM 1711 O O . ALA A 1 238 ? 6.09 29.297 28.234 1 95.88 238 ALA A O 1
ATOM 1712 N N . LEU A 1 239 ? 3.947 29.188 27.812 1 97.12 239 LEU A N 1
ATOM 1713 C CA . LEU A 1 239 ? 4.105 29.328 26.375 1 97.12 239 LEU A CA 1
ATOM 1714 C C . LEU A 1 239 ? 4.629 30.719 26.016 1 97.12 239 LEU A C 1
ATOM 1716 O O . LEU A 1 239 ? 5.547 30.844 25.203 1 97.12 239 LEU A O 1
ATOM 1720 N N . ALA A 1 240 ? 4.023 31.734 26.625 1 96.69 240 ALA A N 1
ATOM 1721 C CA . ALA A 1 240 ? 4.371 33.125 26.312 1 96.69 240 ALA A CA 1
ATOM 1722 C C . ALA A 1 240 ? 5.762 33.469 26.844 1 96.69 240 ALA A C 1
ATOM 1724 O O . ALA A 1 240 ? 6.578 34.062 26.125 1 96.69 240 ALA A O 1
ATOM 1725 N N . ASP A 1 241 ? 6.016 33.125 28.062 1 94.62 241 ASP A N 1
ATOM 1726 C CA . ASP A 1 241 ? 7.281 33.5 28.688 1 94.62 241 ASP A CA 1
ATOM 1727 C C . ASP A 1 241 ? 8.422 32.625 28.188 1 94.62 241 ASP A C 1
ATOM 1729 O O . ASP A 1 241 ? 9.57 33.062 28.109 1 94.62 241 ASP A O 1
ATOM 1733 N N . GLY A 1 242 ? 8.078 31.469 27.938 1 94.19 242 GLY A N 1
ATOM 1734 C CA . GLY A 1 242 ? 9.109 30.547 27.5 1 94.19 242 GLY A CA 1
ATOM 1735 C C . GLY A 1 242 ? 9.492 30.703 26.047 1 94.19 242 GLY A C 1
ATOM 1736 O O . GLY A 1 242 ? 10.664 30.562 25.672 1 94.19 242 GLY A O 1
ATOM 1737 N N . HIS A 1 243 ? 8.5 31.016 25.234 1 95.88 243 HIS A N 1
ATOM 1738 C CA . HIS A 1 243 ? 8.797 30.906 23.812 1 95.88 243 HIS A CA 1
ATOM 1739 C C . HIS A 1 243 ? 8.234 32.094 23.031 1 95.88 243 HIS A C 1
ATOM 1741 O O . HIS A 1 243 ? 8.398 32.188 21.812 1 95.88 243 HIS A O 1
ATOM 1747 N N . GLY A 1 244 ? 7.516 32.938 23.656 1 95.06 244 GLY A N 1
ATOM 1748 C CA . GLY A 1 244 ? 6.969 34.125 23 1 95.06 244 GLY A CA 1
ATOM 1749 C C . GLY A 1 244 ? 5.73 33.844 22.172 1 95.06 244 GLY A C 1
ATOM 1750 O O . GLY A 1 244 ? 5.359 34.625 21.297 1 95.06 244 GLY A O 1
ATOM 1751 N N . ILE A 1 245 ? 5.055 32.719 22.422 1 97.25 245 ILE A N 1
ATOM 1752 C CA . ILE A 1 245 ? 3.848 32.344 21.688 1 97.25 245 ILE A CA 1
ATOM 1753 C C . ILE A 1 245 ? 2.686 33.219 22.125 1 97.25 245 ILE A C 1
ATOM 1755 O O . ILE A 1 245 ? 2.393 33.344 23.312 1 97.25 245 ILE A O 1
ATOM 1759 N N . ALA A 1 246 ? 2.035 33.812 21.172 1 96.56 246 ALA A N 1
ATOM 1760 C CA . ALA A 1 246 ? 0.989 34.781 21.438 1 96.56 246 ALA A CA 1
ATOM 1761 C C . ALA A 1 246 ? -0.371 34.125 21.594 1 96.56 246 ALA A C 1
ATOM 1763 O O . ALA A 1 246 ? -1.212 34.562 22.375 1 96.56 246 ALA A O 1
ATOM 1764 N N . ASP A 1 247 ? -0.581 33.094 20.766 1 98.31 247 ASP A N 1
ATOM 1765 C CA . ASP A 1 247 ? -1.847 32.375 20.766 1 98.31 247 ASP A CA 1
ATOM 1766 C C . ASP A 1 247 ? -1.614 30.875 20.734 1 98.31 247 ASP A C 1
ATOM 1768 O O . ASP A 1 247 ? -0.657 30.391 20.125 1 98.31 247 ASP A O 1
ATOM 1772 N N . ALA A 1 248 ? -2.486 30.172 21.406 1 98.56 248 ALA A N 1
ATOM 1773 C CA . ALA A 1 248 ? -2.48 28.719 21.344 1 98.56 248 ALA A CA 1
ATOM 1774 C C . ALA A 1 248 ? -3.9 28.172 21.25 1 98.56 248 ALA A C 1
ATOM 1776 O O . ALA A 1 248 ? -4.82 28.703 21.875 1 98.56 248 ALA A O 1
ATOM 1777 N N . VAL A 1 249 ? -4.043 27.234 20.406 1 98.62 249 VAL A N 1
ATOM 1778 C CA . VAL A 1 249 ? -5.281 26.453 20.359 1 98.62 249 VAL A CA 1
ATOM 1779 C C . VAL A 1 249 ? -5.051 25.078 20.953 1 98.62 249 VAL A C 1
ATOM 1781 O O . VAL A 1 249 ? -4.184 24.328 20.5 1 98.62 249 VAL A O 1
ATOM 1784 N N . VAL A 1 250 ? -5.805 24.75 21.922 1 97.81 250 VAL A N 1
ATOM 1785 C CA . VAL A 1 250 ? -5.781 23.422 22.531 1 97.81 250 VAL A CA 1
ATOM 1786 C C . VAL A 1 250 ? -7.023 22.641 22.125 1 97.81 250 VAL A C 1
ATOM 1788 O O . VAL A 1 250 ? -8.141 22.969 22.531 1 97.81 250 VAL A O 1
ATOM 1791 N N . THR A 1 251 ? -6.801 21.641 21.328 1 95.38 251 THR A N 1
ATOM 1792 C CA . THR A 1 251 ? -7.93 20.828 20.891 1 95.38 251 THR A CA 1
ATOM 1793 C C . THR A 1 251 ? -8.273 19.766 21.938 1 95.38 251 THR A C 1
ATOM 1795 O O . THR A 1 251 ? -7.383 19.188 22.547 1 95.38 251 THR A O 1
ATOM 1798 N N . LEU A 1 252 ? -9.586 19.562 22.172 1 92.31 252 LEU A N 1
ATOM 1799 C CA . LEU A 1 252 ? -10.07 18.688 23.234 1 92.31 252 LEU A CA 1
ATOM 1800 C C . LEU A 1 252 ? -10.906 17.562 22.656 1 92.31 252 LEU A C 1
ATOM 1802 O O . LEU A 1 252 ? -11.906 17.141 23.25 1 92.31 252 LEU A O 1
ATOM 1806 N N . GLY A 1 253 ? -10.602 17.156 21.469 1 85.94 253 GLY A N 1
ATOM 1807 C CA . GLY A 1 253 ? -11.391 16.125 20.828 1 85.94 253 GLY A CA 1
ATOM 1808 C C . GLY A 1 253 ? -12.844 16.516 20.625 1 85.94 253 GLY A C 1
ATOM 1809 O O . GLY A 1 253 ? -13.133 17.594 20.109 1 85.94 253 GLY A O 1
ATOM 1810 N N . GLY A 1 254 ? -13.68 15.578 21.031 1 87.75 254 GLY A N 1
ATOM 1811 C CA . GLY A 1 254 ? -15.109 15.805 20.891 1 87.75 254 GLY A CA 1
ATOM 1812 C C . GLY A 1 254 ? -15.633 16.906 21.797 1 87.75 254 GLY A C 1
ATOM 1813 O O . GLY A 1 254 ? -16.75 17.391 21.609 1 87.75 254 GLY A O 1
ATOM 1814 N N . ALA A 1 255 ? -14.82 17.453 22.672 1 91.31 255 ALA A N 1
ATOM 1815 C CA . ALA A 1 255 ? -15.25 18.484 23.609 1 91.31 255 ALA A CA 1
ATOM 1816 C C . ALA A 1 255 ? -14.961 19.875 23.062 1 91.31 255 ALA A C 1
ATOM 1818 O O . ALA A 1 255 ? -15.25 20.891 23.719 1 91.31 255 ALA A O 1
ATOM 1819 N N . GLY A 1 256 ? -14.422 19.938 21.844 1 94.88 256 GLY A N 1
ATOM 1820 C CA . GLY A 1 256 ? -14.141 21.219 21.234 1 94.88 256 GLY A CA 1
ATOM 1821 C C . GLY A 1 256 ? -12.68 21.641 21.375 1 94.88 256 GLY A C 1
ATOM 1822 O O . GLY A 1 256 ? -11.781 20.844 21.094 1 94.88 256 GLY A O 1
ATOM 1823 N N . SER A 1 257 ? -12.492 22.938 21.656 1 97.31 257 SER A N 1
ATOM 1824 C CA . SER A 1 257 ? -11.141 23.469 21.812 1 97.31 257 SER A CA 1
ATOM 1825 C C . SER A 1 257 ? -11.133 24.719 22.688 1 97.31 257 SER A C 1
ATOM 1827 O O . SER A 1 257 ? -12.195 25.219 23.062 1 97.31 257 SER A O 1
ATOM 1829 N N . VAL A 1 258 ? -9.977 25.125 23.094 1 97.94 258 VAL A N 1
ATOM 1830 C CA . VAL A 1 258 ? -9.766 26.344 23.859 1 97.94 258 VAL A CA 1
ATOM 1831 C C . VAL A 1 258 ? -8.672 27.188 23.203 1 97.94 258 VAL A C 1
ATOM 1833 O O . VAL A 1 258 ? -7.613 26.672 22.844 1 97.94 258 VAL A O 1
ATOM 1836 N N . VAL A 1 259 ? -9.008 28.438 23.016 1 98.44 259 VAL A N 1
ATOM 1837 C CA . VAL A 1 259 ? -8.023 29.375 22.5 1 98.44 259 VAL A CA 1
ATOM 1838 C C . VAL A 1 259 ? -7.41 30.172 23.641 1 98.44 259 VAL A C 1
ATOM 1840 O O . VAL A 1 259 ? -8.133 30.797 24.422 1 98.44 259 VAL A O 1
ATOM 1843 N N . LEU A 1 260 ? -6.133 30.094 23.766 1 98.12 260 LEU A N 1
ATOM 1844 C CA . LEU A 1 260 ? -5.387 30.891 24.734 1 98.12 260 LEU A CA 1
ATOM 1845 C C . LEU A 1 260 ? -4.734 32.094 24.047 1 98.12 260 LEU A C 1
ATOM 1847 O O . LEU A 1 260 ? -3.924 31.922 23.141 1 98.12 260 LEU A O 1
ATOM 1851 N N . ALA A 1 261 ? -5.098 33.219 24.484 1 97.94 261 ALA A N 1
ATOM 1852 C CA . ALA A 1 261 ? -4.449 34.469 24.031 1 97.94 261 ALA A CA 1
ATOM 1853 C C . ALA A 1 261 ? -3.576 35.062 25.125 1 97.94 261 ALA A C 1
ATOM 1855 O O . ALA A 1 261 ? -4.039 35.25 26.25 1 97.94 261 ALA A O 1
ATOM 1856 N N . MET A 1 262 ? -2.338 35.281 24.766 1 96.62 262 MET A N 1
ATOM 1857 C CA . MET A 1 262 ? -1.398 35.844 25.734 1 96.62 262 MET A CA 1
ATOM 1858 C C . MET A 1 262 ? -1.013 37.281 25.359 1 96.62 262 MET A C 1
ATOM 1860 O O . MET A 1 262 ? -0.68 37.531 24.203 1 96.62 262 MET A O 1
ATOM 1864 N N . GLU A 1 263 ? -1.132 38.094 26.297 1 92.75 263 GLU A N 1
ATOM 1865 C CA . GLU A 1 263 ? -0.712 39.469 26.141 1 92.75 263 GLU A CA 1
ATOM 1866 C C . GLU A 1 263 ? 0.342 39.844 27.188 1 92.75 263 GLU A C 1
ATOM 1868 O O . GLU A 1 263 ? 0.118 39.719 28.391 1 92.75 263 GLU A O 1
ATOM 1873 N N . LYS A 1 264 ? 1.448 40.219 26.625 1 89.19 264 LYS A N 1
ATOM 1874 C CA . LYS A 1 264 ? 2.506 40.656 27.547 1 89.19 264 LYS A CA 1
ATOM 1875 C C . LYS A 1 264 ? 2.312 42.094 27.969 1 89.19 264 LYS A C 1
ATOM 1877 O O . LYS A 1 264 ? 2.16 43 27.125 1 89.19 264 LYS A O 1
ATOM 1882 N N . THR A 1 265 ? 2.146 42.281 29.234 1 84.38 265 THR A N 1
ATOM 1883 C CA . THR A 1 265 ? 2.113 43.625 29.812 1 84.38 265 THR A CA 1
ATOM 1884 C C . THR A 1 265 ? 3.406 43.906 30.578 1 84.38 265 THR A C 1
ATOM 1886 O O . THR A 1 265 ? 4.266 43.031 30.703 1 84.38 265 THR A O 1
ATOM 1889 N N . VAL A 1 266 ? 3.545 45.156 31 1 78.94 266 VAL A N 1
ATOM 1890 C CA . VAL A 1 266 ? 4.742 45.594 31.719 1 78.94 266 VAL A CA 1
ATOM 1891 C C . VAL A 1 266 ? 4.926 44.719 32.969 1 78.94 266 VAL A C 1
ATOM 1893 O O . VAL A 1 266 ? 6.055 44.406 33.344 1 78.94 266 VAL A O 1
ATOM 1896 N N . ALA A 1 267 ? 3.891 44.344 33.594 1 81.62 267 ALA A N 1
ATOM 1897 C CA . ALA A 1 267 ? 3.949 43.719 34.906 1 81.62 267 ALA A CA 1
ATOM 1898 C C . ALA A 1 267 ? 3.918 42.188 34.781 1 81.62 267 ALA A C 1
ATOM 1900 O O . ALA A 1 267 ? 4.582 41.5 35.531 1 81.62 267 ALA A O 1
ATOM 1901 N N . ALA A 1 268 ? 3.076 41.688 33.812 1 86.94 268 ALA A N 1
ATOM 1902 C CA . ALA A 1 268 ? 2.885 40.25 33.75 1 86.94 268 ALA A CA 1
ATOM 1903 C C . ALA A 1 268 ? 2.258 39.844 32.406 1 86.94 268 ALA A C 1
ATOM 1905 O O . ALA A 1 268 ? 1.843 40.719 31.625 1 86.94 268 ALA A O 1
ATOM 1906 N N . THR A 1 269 ? 2.355 38.562 32.125 1 91.19 269 THR A N 1
ATOM 1907 C CA . THR A 1 269 ? 1.625 38 30.984 1 91.19 269 THR A CA 1
ATOM 1908 C C . THR A 1 269 ? 0.176 37.719 31.359 1 91.19 269 THR A C 1
ATOM 1910 O O . THR A 1 269 ? -0.087 37 32.344 1 91.19 269 THR A O 1
ATOM 1913 N N . GLU A 1 270 ? -0.788 38.344 30.672 1 94.31 270 GLU A N 1
ATOM 1914 C CA . GLU A 1 270 ? -2.207 38.031 30.844 1 94.31 270 GLU A CA 1
ATOM 1915 C C . GLU A 1 270 ? -2.676 36.969 29.859 1 94.31 270 GLU A C 1
ATOM 1917 O O . GLU A 1 270 ? -2.338 37 28.688 1 94.31 270 GLU A O 1
ATOM 1922 N N . VAL A 1 271 ? -3.396 36.031 30.438 1 96.44 271 VAL A N 1
ATOM 1923 C CA . VAL A 1 271 ? -3.893 34.906 29.641 1 96.44 271 VAL A CA 1
ATOM 1924 C C . VAL A 1 271 ? -5.418 34.969 29.547 1 96.44 271 VAL A C 1
ATOM 1926 O O . VAL A 1 271 ? -6.098 35.031 30.578 1 96.44 271 VAL A O 1
ATOM 1929 N N . THR A 1 272 ? -5.93 35.062 28.359 1 96.62 272 THR A N 1
ATOM 1930 C CA . THR A 1 272 ? -7.363 34.938 28.125 1 96.62 272 THR A CA 1
ATOM 1931 C C . THR A 1 272 ? -7.699 33.625 27.453 1 96.62 272 THR A C 1
ATOM 1933 O O . THR A 1 272 ? -7.156 33.281 26.391 1 96.62 272 THR A O 1
ATOM 1936 N N . ALA A 1 273 ? -8.562 32.875 28.094 1 97.25 273 ALA A N 1
ATOM 1937 C CA . ALA A 1 273 ? -9.008 31.594 27.562 1 97.25 273 ALA A CA 1
ATOM 1938 C C . ALA A 1 273 ? -10.43 31.688 27 1 97.25 273 ALA A C 1
ATOM 1940 O O . ALA A 1 273 ? -11.336 32.156 27.688 1 97.25 273 ALA A O 1
ATOM 1941 N N . THR A 1 274 ? -10.562 31.359 25.766 1 97 274 THR A N 1
ATOM 1942 C CA . THR A 1 274 ? -11.867 31.328 25.125 1 97 274 THR A CA 1
ATOM 1943 C C . THR A 1 274 ? -12.242 29.891 24.734 1 97 274 THR A C 1
ATOM 1945 O O . THR A 1 274 ? -11.555 29.266 23.922 1 97 274 THR A O 1
ATOM 1948 N N . ALA A 1 275 ? -13.312 29.375 25.234 1 96.31 275 ALA A N 1
ATOM 1949 C CA . ALA A 1 275 ? -13.797 28.047 24.875 1 96.31 275 ALA A CA 1
ATOM 1950 C C . ALA A 1 275 ? -14.539 28.078 23.531 1 96.31 275 ALA A C 1
ATOM 1952 O O . ALA A 1 275 ? -15.359 28.969 23.297 1 96.31 275 ALA A O 1
ATOM 1953 N N . ILE A 1 276 ? -14.188 27.188 22.703 1 96.75 276 ILE A N 1
ATOM 1954 C CA . ILE A 1 276 ? -14.875 26.984 21.438 1 96.75 276 ILE A CA 1
ATOM 1955 C C . ILE A 1 276 ? -15.719 25.703 21.516 1 96.75 276 ILE A C 1
ATOM 1957 O O . ILE A 1 276 ? -15.172 24.594 21.562 1 96.75 276 ILE A O 1
ATOM 1961 N N . ALA A 1 277 ? -17 25.812 21.5 1 93.69 277 ALA A N 1
ATOM 1962 C CA . ALA A 1 277 ? -17.891 24.672 21.609 1 93.69 277 ALA A CA 1
ATOM 1963 C C . ALA A 1 277 ? -17.844 23.797 20.359 1 93.69 277 ALA A C 1
ATOM 1965 O O . ALA A 1 277 ? -17.766 24.312 19.25 1 93.69 277 ALA A O 1
ATOM 1966 N N . PRO A 1 278 ? -17.859 22.5 20.578 1 92.31 278 PRO A N 1
ATOM 1967 C CA . PRO A 1 278 ? -18 21.625 19.406 1 92.31 278 PRO A CA 1
ATOM 1968 C C . PRO A 1 278 ? -19.406 21.656 18.812 1 92.31 278 PRO A C 1
ATOM 1970 O O . PRO A 1 278 ? -20.359 22.062 19.5 1 92.31 278 PRO A O 1
ATOM 1973 N N . LEU A 1 279 ? -19.5 21.297 17.578 1 91.62 279 LEU A N 1
ATOM 1974 C CA . LEU A 1 279 ? -20.812 21.047 17 1 91.62 279 LEU A CA 1
ATOM 1975 C C . LEU A 1 279 ? -21.25 19.609 17.219 1 91.62 279 LEU A C 1
ATOM 1977 O O . LEU A 1 279 ? -20.453 18.688 17.078 1 91.62 279 LEU A O 1
ATOM 1981 N N . LYS A 1 280 ? -22.484 19.359 17.578 1 89.25 280 LYS A N 1
ATOM 1982 C CA . LYS A 1 280 ? -23.031 18.016 17.734 1 89.25 280 LYS A CA 1
ATOM 1983 C C . LYS A 1 280 ? -23.328 17.391 16.391 1 89.25 280 LYS A C 1
ATOM 1985 O O . LYS A 1 280 ? -24.203 17.875 15.656 1 89.25 280 LYS A O 1
ATOM 1990 N N . ILE A 1 281 ? -22.594 16.422 16.094 1 93.25 281 ILE A N 1
ATOM 1991 C CA . ILE A 1 281 ? -22.797 15.742 14.82 1 93.25 281 ILE A CA 1
ATOM 1992 C C . ILE A 1 281 ? -22.688 14.234 15.008 1 93.25 281 ILE A C 1
ATOM 1994 O O . ILE A 1 281 ? -22.266 13.758 16.062 1 93.25 281 ILE A O 1
ATOM 1998 N N . ASP A 1 282 ? -23.156 13.438 14.008 1 93.38 282 ASP A N 1
ATOM 1999 C CA . ASP A 1 282 ? -22.891 12.008 13.93 1 93.38 282 ASP A CA 1
ATOM 2000 C C . ASP A 1 282 ? -21.547 11.75 13.25 1 93.38 282 ASP A C 1
ATOM 2002 O O . ASP A 1 282 ? -21.453 11.797 12.016 1 93.38 282 ASP A O 1
ATOM 2006 N N . VAL A 1 283 ? -20.594 11.445 14.031 1 93.62 283 VAL A N 1
ATOM 2007 C CA . VAL A 1 283 ? -19.234 11.305 13.531 1 93.62 283 VAL A CA 1
ATOM 2008 C C . VAL A 1 283 ? -19.125 10.031 12.695 1 93.62 283 VAL A C 1
ATOM 2010 O O . VAL A 1 283 ? -19.516 8.953 13.148 1 93.62 283 VAL A O 1
ATOM 2013 N N . VAL A 1 284 ? -18.609 10.164 11.523 1 92.56 284 VAL A N 1
ATOM 2014 C CA . VAL A 1 284 ? -18.328 9.039 10.633 1 92.56 284 VAL A CA 1
ATOM 2015 C C . VAL A 1 284 ? -16.844 8.703 10.664 1 92.56 284 VAL A C 1
ATOM 2017 O O . VAL A 1 284 ? -16.469 7.539 10.82 1 92.56 284 VAL A O 1
ATOM 2020 N N . ASP A 1 285 ? -16.031 9.609 10.562 1 90.69 285 ASP A N 1
ATOM 2021 C CA . ASP A 1 285 ? -14.594 9.461 10.445 1 90.69 285 ASP A CA 1
ATOM 2022 C C . ASP A 1 285 ? -13.875 10.742 10.859 1 90.69 285 ASP A C 1
ATOM 2024 O O . ASP A 1 285 ? -14.195 11.828 10.367 1 90.69 285 ASP A O 1
ATOM 2028 N N . THR A 1 286 ? -12.914 10.633 11.75 1 91.19 286 THR A N 1
ATOM 2029 C CA . THR A 1 286 ? -12.25 11.828 12.25 1 91.19 286 THR A CA 1
ATOM 2030 C C . THR A 1 286 ? -10.906 12.031 11.555 1 91.19 286 THR A C 1
ATOM 2032 O O . THR A 1 286 ? -10.133 12.922 11.922 1 91.19 286 THR A O 1
ATOM 2035 N N . THR A 1 287 ? -10.609 11.203 10.578 1 89.81 287 THR A N 1
ATOM 2036 C CA . THR A 1 287 ? -9.352 11.312 9.844 1 89.81 287 THR A CA 1
ATOM 2037 C C . THR A 1 287 ? -9.234 12.68 9.172 1 89.81 287 THR A C 1
ATOM 2039 O O . THR A 1 287 ? -10.102 13.07 8.391 1 89.81 287 THR A O 1
ATOM 2042 N N . GLY A 1 288 ? -8.18 13.414 9.531 1 93.69 288 GLY A N 1
ATOM 2043 C CA . GLY A 1 288 ? -7.895 14.68 8.867 1 93.69 288 GLY A CA 1
ATOM 2044 C C . GLY A 1 288 ? -8.703 15.836 9.43 1 93.69 288 GLY A C 1
ATOM 2045 O O . GLY A 1 288 ? -8.562 16.969 8.969 1 93.69 288 GLY A O 1
ATOM 2046 N N . CYS A 1 289 ? -9.531 15.641 10.453 1 95.44 289 CYS A N 1
ATOM 2047 C CA . CYS A 1 289 ? -10.344 16.719 11.016 1 95.44 289 CYS A CA 1
ATOM 2048 C C . CYS A 1 289 ? -9.469 17.781 11.656 1 95.44 289 CYS A C 1
ATOM 2050 O O . CYS A 1 289 ? -9.781 18.984 11.562 1 95.44 289 CYS A O 1
ATOM 2052 N N . GLY A 1 290 ? -8.43 17.297 12.32 1 95.94 290 GLY A N 1
ATOM 2053 C CA . GLY A 1 290 ? -7.473 18.25 12.844 1 95.94 290 GLY A CA 1
ATOM 2054 C C . GLY A 1 290 ? -6.82 19.109 11.766 1 95.94 290 GLY A C 1
ATOM 2055 O O . GLY A 1 290 ? -6.605 20.297 11.961 1 95.94 290 GLY A O 1
ATOM 2056 N N . ASP A 1 291 ? -6.52 18.5 10.664 1 97.62 291 ASP A N 1
ATOM 2057 C CA . ASP A 1 291 ? -5.922 19.219 9.539 1 97.62 291 ASP A CA 1
ATOM 2058 C C . ASP A 1 291 ? -6.918 20.203 8.93 1 97.62 291 ASP A C 1
ATOM 2060 O O . ASP A 1 291 ? -6.543 21.312 8.523 1 97.62 291 ASP A O 1
ATOM 2064 N N . SER A 1 292 ? -8.156 19.75 8.859 1 98.25 292 SER A N 1
ATOM 2065 C CA . SER A 1 292 ? -9.211 20.641 8.398 1 98.25 292 SER A CA 1
ATOM 2066 C C . SER A 1 292 ? -9.359 21.844 9.32 1 98.25 292 SER A C 1
ATOM 2068 O O . SER A 1 292 ? -9.547 22.969 8.852 1 98.25 292 SER A O 1
ATOM 2070 N N . TYR A 1 293 ? -9.273 21.594 10.594 1 98.25 293 TYR A N 1
ATOM 2071 C CA . TYR A 1 293 ? -9.297 22.656 11.594 1 98.25 293 TYR A CA 1
ATOM 2072 C C . TYR A 1 293 ? -8.18 23.672 11.352 1 98.25 293 TYR A C 1
ATOM 2074 O O . TYR A 1 293 ? -8.43 24.859 11.227 1 98.25 293 TYR A O 1
ATOM 2082 N N . MET A 1 294 ? -7.008 23.141 11.188 1 98.5 294 MET A N 1
ATOM 2083 C CA . MET A 1 294 ? -5.859 24.031 10.992 1 98.5 294 MET A CA 1
ATOM 2084 C C . MET A 1 294 ? -5.961 24.766 9.656 1 98.5 294 MET A C 1
ATOM 2086 O O . MET A 1 294 ? -5.652 25.953 9.57 1 98.5 294 MET A O 1
ATOM 2090 N N . GLY A 1 295 ? -6.34 24.078 8.609 1 98.81 295 GLY A N 1
ATOM 2091 C CA . GLY A 1 295 ? -6.52 24.75 7.328 1 98.81 295 GLY A CA 1
ATOM 2092 C C . GLY A 1 295 ? -7.477 25.922 7.395 1 98.81 295 GLY A C 1
ATOM 2093 O O . GLY A 1 295 ? -7.234 26.969 6.781 1 98.81 295 GLY A O 1
ATOM 2094 N N . THR A 1 296 ? -8.531 25.781 8.148 1 98.75 296 THR A N 1
ATOM 2095 C CA . THR A 1 296 ? -9.508 26.844 8.344 1 98.75 296 THR A CA 1
ATOM 2096 C C . THR A 1 296 ? -8.891 28 9.148 1 98.75 296 THR A C 1
ATOM 2098 O O . THR A 1 296 ? -9.094 29.156 8.812 1 98.75 296 THR A O 1
ATOM 2101 N N . LEU A 1 297 ? -8.188 27.641 10.164 1 98.75 297 LEU A N 1
ATOM 2102 C CA . LEU A 1 297 ? -7.535 28.641 11 1 98.75 297 LEU A CA 1
ATOM 2103 C C . LEU A 1 297 ? -6.539 29.453 10.195 1 98.75 297 LEU A C 1
ATOM 2105 O O . LEU A 1 297 ? -6.48 30.688 10.336 1 98.75 297 LEU A O 1
ATOM 2109 N N . LEU A 1 298 ? -5.746 28.766 9.352 1 98.88 298 LEU A N 1
ATOM 2110 C CA . LEU A 1 298 ? -4.816 29.453 8.469 1 98.88 298 LEU A CA 1
ATOM 2111 C C . LEU A 1 298 ? -5.547 30.469 7.594 1 98.88 298 LEU A C 1
ATOM 2113 O O . LEU A 1 298 ? -5.121 31.625 7.484 1 98.88 298 LEU A O 1
ATOM 2117 N N . THR A 1 299 ? -6.602 30.062 7.035 1 98.75 299 THR A N 1
ATOM 2118 C CA . THR A 1 299 ? -7.383 30.906 6.137 1 98.75 299 THR A CA 1
ATOM 2119 C C . THR A 1 299 ? -7.922 32.125 6.871 1 98.75 299 THR A C 1
ATOM 2121 O O . THR A 1 299 ? -7.84 33.25 6.367 1 98.75 299 THR A O 1
ATOM 2124 N N . ALA A 1 300 ? -8.469 31.922 8.031 1 98.44 300 ALA A N 1
ATOM 2125 C CA . ALA A 1 300 ? -9.039 33 8.836 1 98.44 300 ALA A CA 1
ATOM 2126 C C . ALA A 1 300 ? -7.965 34 9.25 1 98.44 300 ALA A C 1
ATOM 2128 O O . ALA A 1 300 ? -8.156 35.219 9.125 1 98.44 300 ALA A O 1
ATOM 2129 N N . ILE A 1 301 ? -6.832 33.531 9.695 1 98.5 301 ILE A N 1
ATOM 2130 C CA . ILE A 1 301 ? -5.742 34.375 10.141 1 98.5 301 ILE A CA 1
ATOM 2131 C C . ILE A 1 301 ? -5.23 35.219 8.961 1 98.5 301 ILE A C 1
ATOM 2133 O O . ILE A 1 301 ? -5.023 36.438 9.094 1 98.5 301 ILE A O 1
ATOM 2137 N N . ALA A 1 302 ? -5.055 34.594 7.832 1 98.56 302 ALA A N 1
ATOM 2138 C CA . ALA A 1 302 ? -4.59 35.281 6.633 1 98.56 302 ALA A CA 1
ATOM 2139 C C . ALA A 1 302 ? -5.57 36.375 6.219 1 98.56 302 ALA A C 1
ATOM 2141 O O . ALA A 1 302 ? -5.176 37.375 5.605 1 98.56 302 ALA A O 1
ATOM 2142 N N . ALA A 1 303 ? -6.809 36.188 6.566 1 97.81 303 ALA A N 1
ATOM 2143 C CA . ALA A 1 303 ? -7.852 37.156 6.223 1 97.81 303 ALA A CA 1
ATOM 2144 C C . ALA A 1 303 ? -7.953 38.25 7.285 1 97.81 303 ALA A C 1
ATOM 2146 O O . ALA A 1 303 ? -8.758 39.188 7.156 1 97.81 303 ALA A O 1
ATOM 2147 N N . GLY A 1 304 ? -7.23 38.094 8.352 1 96.81 304 GLY A N 1
ATOM 2148 C CA . GLY A 1 304 ? -7.188 39.156 9.352 1 96.81 304 GLY A CA 1
ATOM 2149 C C . GLY A 1 304 ? -8.078 38.875 10.547 1 96.81 304 GLY A C 1
ATOM 2150 O O . GLY A 1 304 ? -8.242 39.719 11.422 1 96.81 304 GLY A O 1
ATOM 2151 N N . HIS A 1 305 ? -8.633 37.719 10.656 1 96.38 305 HIS A N 1
ATOM 2152 C CA . HIS A 1 305 ? -9.453 37.375 11.805 1 96.38 305 HIS A CA 1
ATOM 2153 C C . HIS A 1 305 ? -8.586 37 13.016 1 96.38 305 HIS A C 1
ATOM 2155 O O . HIS A 1 305 ? -7.414 36.656 12.859 1 96.38 305 HIS A O 1
ATOM 2161 N N . SER A 1 306 ? -9.203 37.188 14.242 1 96.62 306 SER A N 1
ATOM 2162 C CA . SER A 1 306 ? -8.523 36.719 15.445 1 96.62 306 SER A CA 1
ATOM 2163 C C . SER A 1 306 ? -8.461 35.188 15.477 1 96.62 306 SER A C 1
ATOM 2165 O O . SER A 1 306 ? -9.203 34.5 14.758 1 96.62 306 SER A O 1
ATOM 2167 N N . VAL A 1 307 ? -7.586 34.625 16.266 1 98.38 307 VAL A N 1
ATOM 2168 C CA . VAL A 1 307 ? -7.441 33.188 16.391 1 98.38 307 VAL A CA 1
ATOM 2169 C C . VAL A 1 307 ? -8.734 32.594 16.938 1 98.38 307 VAL A C 1
ATOM 2171 O O . VAL A 1 307 ? -9.156 31.516 16.5 1 98.38 307 VAL A O 1
ATOM 2174 N N . ALA A 1 308 ? -9.422 33.25 17.828 1 97.44 308 ALA A N 1
ATOM 2175 C CA . ALA A 1 308 ? -10.672 32.781 18.406 1 97.44 308 ALA A CA 1
ATOM 2176 C C . ALA A 1 308 ? -11.773 32.719 17.344 1 97.44 308 ALA A C 1
ATOM 2178 O O . ALA A 1 308 ? -12.516 31.734 17.266 1 97.44 308 ALA A O 1
ATOM 2179 N N . GLU A 1 309 ? -11.859 33.781 16.547 1 95.56 309 GLU A N 1
ATOM 2180 C CA . GLU A 1 309 ? -12.836 33.781 15.461 1 95.56 309 GLU A CA 1
ATOM 2181 C C . GLU A 1 309 ? -12.555 32.656 14.469 1 95.56 309 GLU A C 1
ATOM 2183 O O . GLU A 1 309 ? -13.477 32 14.008 1 95.56 309 GLU A O 1
ATOM 2188 N N . GLY A 1 310 ? -11.266 32.531 14.117 1 97.75 310 GLY A N 1
ATOM 2189 C CA . GLY A 1 310 ? -10.875 31.453 13.227 1 97.75 310 GLY A CA 1
ATOM 2190 C C . GLY A 1 310 ? -11.195 30.078 13.781 1 97.75 310 GLY A C 1
ATOM 2191 O O . GLY A 1 310 ? -11.609 29.188 13.047 1 97.75 310 GLY A O 1
ATOM 2192 N N . ALA A 1 311 ? -11.008 29.891 15.062 1 98 311 ALA A N 1
ATOM 2193 C CA . ALA A 1 311 ? -11.266 28.625 15.727 1 98 311 ALA A CA 1
ATOM 2194 C C . ALA A 1 311 ? -12.75 28.281 15.688 1 98 311 ALA A C 1
ATOM 2196 O O . ALA A 1 311 ? -13.117 27.109 15.578 1 98 311 ALA A O 1
ATOM 2197 N N . GLU A 1 312 ? -13.57 29.266 15.805 1 96.5 312 GLU A N 1
ATOM 2198 C CA . GLU A 1 312 ? -15.008 29.047 15.695 1 96.5 312 GLU A CA 1
ATOM 2199 C C . GLU A 1 312 ? -15.383 28.5 14.312 1 96.5 312 GLU A C 1
ATOM 2201 O O . GLU A 1 312 ? -16.141 27.547 14.203 1 96.5 312 GLU A O 1
ATOM 2206 N N . LEU A 1 313 ? -14.844 29.156 13.305 1 96.75 313 LEU A N 1
ATOM 2207 C CA . LEU A 1 313 ? -15.086 28.672 11.945 1 96.75 313 LEU A CA 1
ATOM 2208 C C . LEU A 1 313 ? -14.5 27.281 11.75 1 96.75 313 LEU A C 1
ATOM 2210 O O . LEU A 1 313 ? -15.117 26.438 11.094 1 96.75 313 LEU A O 1
ATOM 2214 N N . ALA A 1 314 ? -13.32 27.062 12.305 1 98 314 ALA A N 1
ATOM 2215 C CA . ALA A 1 314 ? -12.633 25.781 12.188 1 98 314 ALA A CA 1
ATOM 2216 C C . ALA A 1 314 ? -13.469 24.656 12.797 1 98 314 ALA A C 1
ATOM 2218 O O . ALA A 1 314 ? -13.477 23.531 12.281 1 98 314 ALA A O 1
ATOM 2219 N N . ALA A 1 315 ? -14.133 24.953 13.906 1 96.75 315 ALA A N 1
ATOM 2220 C CA . ALA A 1 315 ? -15.008 23.969 14.539 1 96.75 315 ALA A CA 1
ATOM 2221 C C . ALA A 1 315 ? -16.109 23.531 13.586 1 96.75 315 ALA A C 1
ATOM 2223 O O . ALA A 1 315 ? -16.422 22.344 13.484 1 96.75 315 ALA A O 1
ATOM 2224 N N . ALA A 1 316 ? -16.641 24.453 12.891 1 95.88 316 ALA A N 1
ATOM 2225 C CA . ALA A 1 316 ? -17.719 24.156 11.953 1 95.88 316 ALA A CA 1
ATOM 2226 C C . ALA A 1 316 ? -17.203 23.359 10.758 1 95.88 316 ALA A C 1
ATOM 2228 O O . ALA A 1 316 ? -17.812 22.359 10.359 1 95.88 316 ALA A O 1
ATOM 2229 N N . VAL A 1 317 ? -16.125 23.812 10.156 1 97.62 317 VAL A N 1
ATOM 2230 C CA . VAL A 1 317 ? -15.562 23.188 8.969 1 97.62 317 VAL A CA 1
ATOM 2231 C C . VAL A 1 317 ? -15.109 21.766 9.297 1 97.62 317 VAL A C 1
ATOM 2233 O O . VAL A 1 317 ? -15.352 20.828 8.516 1 97.62 317 VAL A O 1
ATOM 2236 N N . SER A 1 318 ? -14.477 21.578 10.414 1 97.44 318 SER A N 1
ATOM 2237 C CA . SER A 1 318 ? -14.008 20.266 10.82 1 97.44 318 SER A CA 1
ATOM 2238 C C . SER A 1 318 ? -15.172 19.328 11.141 1 97.44 318 SER A C 1
ATOM 2240 O O . SER A 1 318 ? -15.086 18.125 10.922 1 97.44 318 SER A O 1
ATOM 2242 N N . ALA A 1 319 ? -16.25 19.891 11.695 1 96.38 319 ALA A N 1
ATOM 2243 C CA . ALA A 1 319 ? -17.453 19.078 11.945 1 96.38 319 ALA A CA 1
ATOM 2244 C C . ALA A 1 319 ? -18.016 18.516 10.648 1 96.38 319 ALA A C 1
ATOM 2246 O O . ALA A 1 319 ? -18.422 17.359 10.594 1 96.38 319 ALA A O 1
ATOM 2247 N N . TYR A 1 320 ? -18.062 19.359 9.641 1 97.25 320 TYR A N 1
ATOM 2248 C CA . TYR A 1 320 ? -18.5 18.875 8.336 1 97.25 320 TYR A CA 1
ATOM 2249 C C . TYR A 1 320 ? -17.625 17.734 7.855 1 97.25 320 TYR A C 1
ATOM 2251 O O . TYR A 1 320 ? -18.125 16.719 7.379 1 97.25 320 TYR A O 1
ATOM 2259 N N . ALA A 1 321 ? -16.297 17.922 7.949 1 97.69 321 ALA A N 1
ATOM 2260 C CA . ALA A 1 321 ? -15.352 16.906 7.516 1 97.69 321 ALA A CA 1
ATOM 2261 C C . ALA A 1 321 ? -15.602 15.578 8.242 1 97.69 321 ALA A C 1
ATOM 2263 O O . ALA A 1 321 ? -15.516 14.508 7.637 1 97.69 321 ALA A O 1
ATOM 2264 N N . ALA A 1 322 ? -15.961 15.617 9.5 1 96.56 322 ALA A N 1
ATOM 2265 C CA . ALA A 1 322 ? -16.141 14.438 10.336 1 96.56 322 ALA A CA 1
ATOM 2266 C C . ALA A 1 322 ? -17.359 13.633 9.898 1 96.56 322 ALA A C 1
ATOM 2268 O O . ALA A 1 322 ? -17.547 12.492 10.32 1 96.56 322 ALA A O 1
ATOM 2269 N N . THR A 1 323 ? -18.203 14.188 9.062 1 96.25 323 THR A N 1
ATOM 2270 C CA . THR A 1 323 ? -19.406 13.5 8.609 1 96.25 323 THR A CA 1
ATOM 2271 C C . THR A 1 323 ? -19.109 12.68 7.352 1 96.25 323 THR A C 1
ATOM 2273 O O . THR A 1 323 ? -19.984 11.961 6.855 1 96.25 323 THR A O 1
ATOM 2276 N N . GLY A 1 324 ? -17.922 12.789 6.84 1 94.75 324 GLY A N 1
ATOM 2277 C CA . GLY A 1 324 ? -17.516 12.047 5.66 1 94.75 324 GLY A CA 1
ATOM 2278 C C . GLY A 1 324 ? -16.328 11.125 5.914 1 94.75 324 GLY A C 1
ATOM 2279 O O . GLY A 1 324 ? -15.68 11.219 6.957 1 94.75 324 GLY A O 1
ATOM 2280 N N . VAL A 1 325 ? -16.016 10.281 4.934 1 90.38 325 VAL A N 1
ATOM 2281 C CA . VAL A 1 325 ? -14.93 9.312 5.07 1 90.38 325 VAL A CA 1
ATOM 2282 C C . VAL A 1 325 ? -13.641 9.898 4.488 1 90.38 325 VAL A C 1
ATOM 2284 O O . VAL A 1 325 ? -13.648 10.469 3.398 1 90.38 325 VAL A O 1
ATOM 2287 N N . GLY A 1 326 ? -12.578 9.734 5.258 1 89.94 326 GLY A N 1
ATOM 2288 C CA . GLY A 1 326 ? -11.273 10.156 4.766 1 89.94 326 GLY A CA 1
ATOM 2289 C C . GLY A 1 326 ? -10.938 11.594 5.113 1 89.94 326 GLY A C 1
ATOM 2290 O O . GLY A 1 326 ? -11.75 12.297 5.727 1 89.94 326 GLY A O 1
ATOM 2291 N N . ALA A 1 327 ? -9.766 11.992 4.711 1 94.75 327 ALA A N 1
ATOM 2292 C CA . ALA A 1 327 ? -9.328 13.367 4.945 1 94.75 327 ALA A CA 1
ATOM 2293 C C . ALA A 1 327 ? -9.789 14.289 3.822 1 94.75 327 ALA A C 1
ATOM 2295 O O . ALA A 1 327 ? -10.961 14.688 3.781 1 94.75 327 ALA A O 1
ATOM 2296 N N . GLN A 1 328 ? -9.039 14.492 2.822 1 96.94 328 GLN A N 1
ATOM 2297 C CA . GLN A 1 328 ? -9.359 15.445 1.761 1 96.94 328 GLN A CA 1
ATOM 2298 C C . GLN A 1 328 ? -10.695 15.109 1.107 1 96.94 328 GLN A C 1
ATOM 2300 O O . GLN A 1 328 ? -11.422 16.016 0.681 1 96.94 328 GLN A O 1
ATOM 2305 N N . SER A 1 329 ? -11.039 13.828 1.102 1 94 329 SER A N 1
ATOM 2306 C CA . SER A 1 329 ? -12.258 13.383 0.444 1 94 329 SER A CA 1
ATOM 2307 C C . SER A 1 329 ? -13.5 13.844 1.21 1 94 329 SER A C 1
ATOM 2309 O O . SER A 1 329 ? -14.602 13.852 0.666 1 94 329 SER A O 1
ATOM 2311 N N . SER A 1 330 ? -13.352 14.242 2.441 1 96.62 330 SER A N 1
ATOM 2312 C CA . SER A 1 330 ? -14.492 14.641 3.26 1 96.62 330 SER A CA 1
ATOM 2313 C C . SER A 1 330 ? -14.547 16.156 3.422 1 96.62 330 SER A C 1
ATOM 2315 O O . SER A 1 330 ? -15.469 16.688 4.039 1 96.62 330 SER A O 1
ATOM 2317 N N . TYR A 1 331 ? -13.578 16.875 2.912 1 98.38 331 TYR A N 1
ATOM 2318 C CA . TYR A 1 331 ? -13.523 18.328 3.105 1 98.38 331 TYR A CA 1
ATOM 2319 C C . TYR A 1 331 ? -14.547 19.031 2.227 1 98.38 331 TYR A C 1
ATOM 2321 O O . TYR A 1 331 ? -14.828 18.594 1.108 1 98.38 331 TYR A O 1
ATOM 2329 N N . GLY A 1 332 ? -15.117 20.078 2.695 1 97.88 332 GLY A N 1
ATOM 2330 C CA . GLY A 1 332 ? -16.172 20.766 1.983 1 97.88 332 GLY A CA 1
ATOM 2331 C C . GLY A 1 332 ? -15.766 22.156 1.505 1 97.88 332 GLY A C 1
ATOM 2332 O O . GLY A 1 332 ? -14.906 22.797 2.113 1 97.88 332 GLY A O 1
ATOM 2333 N N . THR A 1 333 ? -16.438 22.547 0.472 1 97.94 333 THR A N 1
ATOM 2334 C CA . THR A 1 333 ? -16.344 23.922 0.028 1 97.94 333 THR A CA 1
ATOM 2335 C C . THR A 1 333 ? -17.109 24.844 0.968 1 97.94 333 THR A C 1
ATOM 2337 O O . THR A 1 333 ? -17.891 24.391 1.803 1 97.94 333 THR A O 1
ATOM 2340 N N . THR A 1 334 ? -16.859 26.156 0.789 1 97.75 334 THR A N 1
ATOM 2341 C CA . THR A 1 334 ? -17.594 27.156 1.552 1 97.75 334 THR A CA 1
ATOM 2342 C C . THR A 1 334 ? -19.094 26.938 1.455 1 97.75 334 THR A C 1
ATOM 2344 O O . THR A 1 334 ? -19.797 26.969 2.467 1 97.75 334 THR A O 1
ATOM 2347 N N . ASP A 1 335 ? -19.578 26.594 0.268 1 97.12 335 ASP A N 1
ATOM 2348 C CA . ASP A 1 335 ? -21.016 26.406 0.053 1 97.12 335 ASP A CA 1
ATOM 2349 C C . ASP A 1 335 ? -21.5 25.141 0.749 1 97.12 335 ASP A C 1
ATOM 2351 O O . ASP A 1 335 ? -22.578 25.125 1.33 1 97.12 335 ASP A O 1
ATOM 2355 N N . GLN A 1 336 ? -20.781 24.109 0.655 1 97.5 336 GLN A N 1
ATOM 2356 C CA . GLN A 1 336 ? -21.156 22.844 1.282 1 97.5 336 GLN A CA 1
ATOM 2357 C C . GLN A 1 336 ? -21.219 22.984 2.801 1 97.5 336 GLN A C 1
ATOM 2359 O O . GLN A 1 336 ? -22.172 22.5 3.434 1 97.5 336 GLN A O 1
ATOM 2364 N N . VAL A 1 337 ? -20.25 23.672 3.377 1 97.5 337 VAL A N 1
ATOM 2365 C CA . VAL A 1 337 ? -20.219 23.875 4.824 1 97.5 337 VAL A CA 1
ATOM 2366 C C . VAL A 1 337 ? -21.375 24.781 5.242 1 97.5 337 VAL A C 1
ATOM 2368 O O . VAL A 1 337 ? -22.016 24.547 6.27 1 97.5 337 VAL A O 1
ATOM 2371 N N . ALA A 1 338 ? -21.656 25.797 4.469 1 96.06 338 ALA A N 1
ATOM 2372 C CA . ALA A 1 338 ? -22.781 26.703 4.742 1 96.06 338 ALA A CA 1
ATOM 2373 C C . ALA A 1 338 ? -24.094 25.938 4.758 1 96.06 338 ALA A C 1
ATOM 2375 O O . ALA A 1 338 ? -24.922 26.125 5.648 1 96.06 338 ALA A O 1
ATOM 2376 N N . GLN A 1 339 ? -24.281 25.047 3.783 1 95.88 339 GLN A N 1
ATOM 2377 C CA . GLN A 1 339 ? -25.5 24.234 3.709 1 95.88 339 GLN A CA 1
ATOM 2378 C C . GLN A 1 339 ? -25.594 23.281 4.895 1 95.88 339 GLN A C 1
ATOM 2380 O O . GLN A 1 339 ? -26.672 23.078 5.445 1 95.88 339 GLN A O 1
ATOM 2385 N N . PHE A 1 340 ? -24.516 22.781 5.223 1 95.25 340 PHE A N 1
ATOM 2386 C CA . PHE A 1 340 ? -24.438 21.891 6.375 1 95.25 340 PHE A CA 1
ATOM 2387 C C . PHE A 1 340 ? -24.859 22.609 7.648 1 95.25 340 PHE A C 1
ATOM 2389 O O . PHE A 1 340 ? -25.625 22.078 8.445 1 95.25 340 PHE A O 1
ATOM 2396 N N . LEU A 1 341 ? -24.406 23.875 7.844 1 93.06 341 LEU A N 1
ATOM 2397 C CA . LEU A 1 341 ? -24.719 24.672 9.023 1 93.06 341 LEU A CA 1
ATOM 2398 C C . LEU A 1 341 ? -26.203 25.031 9.039 1 93.06 341 LEU A C 1
ATOM 2400 O O . LEU A 1 341 ? -26.812 25.109 10.109 1 93.06 341 LEU A O 1
ATOM 2404 N N . ARG A 1 342 ? -26.812 25.156 7.895 1 90.94 342 ARG A N 1
ATOM 2405 C CA . ARG A 1 342 ? -28.219 25.5 7.805 1 90.94 342 ARG A CA 1
ATOM 2406 C C . ARG A 1 342 ? -29.109 24.312 8.141 1 90.94 342 ARG A C 1
ATOM 2408 O O . ARG A 1 342 ? -30.203 24.469 8.672 1 90.94 342 ARG A O 1
ATOM 2415 N N . GLY A 1 343 ? -28.688 23.125 7.742 1 83.06 343 GLY A N 1
ATOM 2416 C CA . GLY A 1 343 ? -29.484 21.922 7.891 1 83.06 343 GLY A CA 1
ATOM 2417 C C . GLY A 1 343 ? -29.391 21.328 9.281 1 83.06 343 GLY A C 1
ATOM 2418 O O . GLY A 1 343 ? -30.031 20.312 9.562 1 83.06 343 GLY A O 1
ATOM 2419 N N . ARG A 1 344 ? -28.703 21.891 10.125 1 73.44 344 ARG A N 1
ATOM 2420 C CA . ARG A 1 344 ? -28.625 21.375 11.484 1 73.44 344 ARG A CA 1
ATOM 2421 C C . ARG A 1 344 ? -29.75 21.938 12.352 1 73.44 344 ARG A C 1
ATOM 2423 O O . ARG A 1 344 ? -30.25 23.031 12.109 1 73.44 344 ARG A O 1
ATOM 2430 N N . MET B 1 1 ? 10.227 -55.531 -2.84 1 27.44 1 MET B N 1
ATOM 2431 C CA . MET B 1 1 ? 10.07 -54.656 -3.984 1 27.44 1 MET B CA 1
ATOM 2432 C C . MET B 1 1 ? 11.039 -53.469 -3.902 1 27.44 1 MET B C 1
ATOM 2434 O O . MET B 1 1 ? 11.164 -52.844 -2.854 1 27.44 1 MET B O 1
ATOM 2438 N N . SER B 1 2 ? 12.008 -53.469 -4.719 1 29.11 2 SER B N 1
ATOM 2439 C CA . SER B 1 2 ? 13.188 -52.594 -4.73 1 29.11 2 SER B CA 1
ATOM 2440 C C . SER B 1 2 ? 12.797 -51.125 -4.777 1 29.11 2 SER B C 1
ATOM 2442 O O . SER B 1 2 ? 11.812 -50.75 -5.418 1 29.11 2 SER B O 1
ATOM 2444 N N . ALA B 1 3 ? 13.297 -50.375 -3.824 1 43.53 3 ALA B N 1
ATOM 2445 C CA . ALA B 1 3 ? 13.102 -48.906 -3.74 1 43.53 3 ALA B CA 1
ATOM 2446 C C . ALA B 1 3 ? 13.344 -48.25 -5.094 1 43.53 3 ALA B C 1
ATOM 2448 O O . ALA B 1 3 ? 14.367 -48.5 -5.738 1 43.53 3 ALA B O 1
ATOM 2449 N N . PRO B 1 4 ? 12.242 -47.75 -5.75 1 38.75 4 PRO B N 1
ATOM 2450 C CA . PRO B 1 4 ? 12.539 -47.094 -7.012 1 38.75 4 PRO B CA 1
ATOM 2451 C C . PRO B 1 4 ? 13.75 -46.156 -6.914 1 38.75 4 PRO B C 1
ATOM 2453 O O . PRO B 1 4 ? 13.938 -45.469 -5.895 1 38.75 4 PRO B O 1
ATOM 2456 N N . HIS B 1 5 ? 14.812 -46.344 -7.598 1 41.5 5 HIS B N 1
ATOM 2457 C CA . HIS B 1 5 ? 16.078 -45.625 -7.676 1 41.5 5 HIS B CA 1
ATOM 2458 C C . HIS B 1 5 ? 15.867 -44.219 -8.25 1 41.5 5 HIS B C 1
ATOM 2460 O O . HIS B 1 5 ? 15.219 -44.062 -9.281 1 41.5 5 HIS B O 1
ATOM 2466 N N . VAL B 1 6 ? 15.867 -43.188 -7.422 1 45.41 6 VAL B N 1
ATOM 2467 C CA . VAL B 1 6 ? 15.961 -41.812 -7.922 1 45.41 6 VAL B CA 1
ATOM 2468 C C . VAL B 1 6 ? 17.094 -41.719 -8.938 1 45.41 6 VAL B C 1
ATOM 2470 O O . VAL B 1 6 ? 18.25 -42.031 -8.625 1 45.41 6 VAL B O 1
ATOM 2473 N N . ALA B 1 7 ? 16.797 -41.781 -10.281 1 45.53 7 ALA B N 1
ATOM 2474 C CA . ALA B 1 7 ? 17.844 -41.625 -11.281 1 45.53 7 ALA B CA 1
ATOM 2475 C C . ALA B 1 7 ? 18.422 -40.219 -11.234 1 45.53 7 ALA B C 1
ATOM 2477 O O . ALA B 1 7 ? 17.688 -39.219 -11.227 1 45.53 7 ALA B O 1
ATOM 2478 N N . ASP B 1 8 ? 19.75 -40.094 -10.734 1 45.38 8 ASP B N 1
ATOM 2479 C CA . ASP B 1 8 ? 20.469 -38.812 -10.773 1 45.38 8 ASP B CA 1
ATOM 2480 C C . ASP B 1 8 ? 20.734 -38.375 -12.211 1 45.38 8 ASP B C 1
ATOM 2482 O O . ASP B 1 8 ? 21.312 -39.125 -13 1 45.38 8 ASP B O 1
ATOM 2486 N N . THR B 1 9 ? 20.094 -37.75 -12.836 1 40.72 9 THR B N 1
ATOM 2487 C CA . THR B 1 9 ? 20.516 -37.25 -14.141 1 40.72 9 THR B CA 1
ATOM 2488 C C . THR B 1 9 ? 21.656 -36.281 -13.992 1 40.72 9 THR B C 1
ATOM 2490 O O . THR B 1 9 ? 21.578 -35.312 -13.227 1 40.72 9 THR B O 1
ATOM 2493 N N . ALA B 1 10 ? 22.766 -36.688 -14.234 1 47.84 10 ALA B N 1
ATOM 2494 C CA . ALA B 1 10 ? 23.812 -35.719 -14.508 1 47.84 10 ALA B CA 1
ATOM 2495 C C . ALA B 1 10 ? 23.297 -34.594 -15.406 1 47.84 10 ALA B C 1
ATOM 2497 O O . ALA B 1 10 ? 22.719 -34.875 -16.469 1 47.84 10 ALA B O 1
ATOM 2498 N N . GLY B 1 11 ? 22.969 -33.438 -14.812 1 56.59 11 GLY B N 1
ATOM 2499 C CA . GLY B 1 11 ? 22.531 -32.25 -15.531 1 56.59 11 GLY B CA 1
ATOM 2500 C C . GLY B 1 11 ? 23.031 -32.188 -16.969 1 56.59 11 GLY B C 1
ATOM 2501 O O . GLY B 1 11 ? 24.141 -32.625 -17.266 1 56.59 11 GLY B O 1
ATOM 2502 N N . ALA B 1 12 ? 22.094 -32.125 -17.891 1 63.09 12 ALA B N 1
ATOM 2503 C CA . ALA B 1 12 ? 22.484 -31.922 -19.281 1 63.09 12 ALA B CA 1
ATOM 2504 C C . ALA B 1 12 ? 23.609 -30.875 -19.391 1 63.09 12 ALA B C 1
ATOM 2506 O O . ALA B 1 12 ? 23.672 -29.953 -18.594 1 63.09 12 ALA B O 1
ATOM 2507 N N . PRO B 1 13 ? 24.516 -31.141 -20.25 1 77.75 13 PRO B N 1
ATOM 2508 C CA . PRO B 1 13 ? 25.5 -30.078 -20.531 1 77.75 13 PRO B CA 1
ATOM 2509 C C . PRO B 1 13 ? 24.844 -28.719 -20.766 1 77.75 13 PRO B C 1
ATOM 2511 O O . PRO B 1 13 ? 23.75 -28.641 -21.312 1 77.75 13 PRO B O 1
ATOM 2514 N N . ILE B 1 14 ? 25.453 -27.734 -20.25 1 85.75 14 ILE B N 1
ATOM 2515 C CA . ILE B 1 14 ? 24.969 -26.359 -20.281 1 85.75 14 ILE B CA 1
ATOM 2516 C C . ILE B 1 14 ? 24.547 -26 -21.703 1 85.75 14 ILE B C 1
ATOM 2518 O O . ILE B 1 14 ? 23.484 -25.391 -21.891 1 85.75 14 ILE B O 1
ATOM 2522 N N . GLU B 1 15 ? 25.312 -26.453 -22.594 1 88.88 15 GLU B N 1
ATOM 2523 C CA . GLU B 1 15 ? 25 -26.094 -23.984 1 88.88 15 GLU B CA 1
ATOM 2524 C C . GLU B 1 15 ? 23.719 -26.781 -24.453 1 88.88 15 GLU B C 1
ATOM 2526 O O . GLU B 1 15 ? 22.953 -26.203 -25.25 1 88.88 15 GLU B O 1
ATOM 2531 N N . GLN B 1 16 ? 23.484 -27.922 -24 1 90.06 16 GLN B N 1
ATOM 2532 C CA . GLN B 1 16 ? 22.25 -28.625 -24.344 1 90.06 16 GLN B CA 1
ATOM 2533 C C . GLN B 1 16 ? 21.031 -27.938 -23.719 1 90.06 16 GLN B C 1
ATOM 2535 O O . GLN B 1 16 ? 19.969 -27.844 -24.344 1 90.06 16 GLN B O 1
ATOM 2540 N N . GLU B 1 17 ? 21.219 -27.516 -22.547 1 90.62 17 GLU B N 1
ATOM 2541 C CA . GLU B 1 17 ? 20.141 -26.781 -21.875 1 90.62 17 GLU B CA 1
ATOM 2542 C C . GLU B 1 17 ? 19.812 -25.484 -22.594 1 90.62 17 GLU B C 1
ATOM 2544 O O . GLU B 1 17 ? 18.641 -25.125 -22.734 1 90.62 17 GLU B O 1
ATOM 2549 N N . ILE B 1 18 ? 20.844 -24.797 -23.047 1 94.38 18 ILE B N 1
ATOM 2550 C CA . ILE B 1 18 ? 20.672 -23.531 -23.766 1 94.38 18 ILE B CA 1
ATOM 2551 C C . ILE B 1 18 ? 19.953 -23.797 -25.078 1 94.38 18 ILE B C 1
ATOM 2553 O O . ILE B 1 18 ? 19.047 -23.047 -25.453 1 94.38 18 ILE B O 1
ATOM 2557 N N . GLU B 1 19 ? 20.328 -24.859 -25.703 1 94.38 19 GLU B N 1
ATOM 2558 C CA . GLU B 1 19 ? 19.688 -25.219 -26.969 1 94.38 19 GLU B CA 1
ATOM 2559 C C . GLU B 1 19 ? 18.203 -25.547 -26.75 1 94.38 19 GLU B C 1
ATOM 2561 O O . GLU B 1 19 ? 17.359 -25.188 -27.578 1 94.38 19 GLU B O 1
ATOM 2566 N N . ARG B 1 20 ? 17.906 -26.219 -25.719 1 93.75 20 ARG B N 1
ATOM 2567 C CA . ARG B 1 20 ? 16.531 -26.547 -25.406 1 93.75 20 ARG B CA 1
ATOM 2568 C C . ARG B 1 20 ? 15.711 -25.281 -25.109 1 93.75 20 ARG B C 1
ATOM 2570 O O . ARG B 1 20 ? 14.555 -25.172 -25.531 1 93.75 20 ARG B O 1
ATOM 2577 N N . LEU B 1 21 ? 16.312 -24.344 -24.422 1 95.19 21 LEU B N 1
ATOM 2578 C CA . LEU B 1 21 ? 15.648 -23.078 -24.125 1 95.19 21 LEU B CA 1
ATOM 2579 C C . LEU B 1 21 ? 15.352 -22.312 -25.406 1 95.19 21 LEU B C 1
ATOM 2581 O O . LEU B 1 21 ? 14.266 -21.75 -25.547 1 95.19 21 LEU B O 1
ATOM 2585 N N . ARG B 1 22 ? 16.297 -22.281 -26.25 1 95.19 22 ARG B N 1
ATOM 2586 C CA . ARG B 1 22 ? 16.125 -21.578 -27.516 1 95.19 22 ARG B CA 1
ATOM 2587 C C . ARG B 1 22 ? 15.07 -22.266 -28.375 1 95.19 22 ARG B C 1
ATOM 2589 O O . ARG B 1 22 ? 14.305 -21.594 -29.078 1 95.19 22 ARG B O 1
ATOM 2596 N N . ALA B 1 23 ? 15.094 -23.578 -28.312 1 94.31 23 ALA B N 1
ATOM 2597 C CA . ALA B 1 23 ? 14.086 -24.344 -29.047 1 94.31 23 ALA B CA 1
ATOM 2598 C C . ALA B 1 23 ? 12.68 -24.031 -28.531 1 94.31 23 ALA B C 1
ATOM 2600 O O . ALA B 1 23 ? 11.734 -23.922 -29.328 1 94.31 23 ALA B O 1
ATOM 2601 N N . LEU B 1 24 ? 12.586 -23.922 -27.328 1 93.5 24 LEU B N 1
ATOM 2602 C CA . LEU B 1 24 ? 11.312 -23.562 -26.703 1 93.5 24 LEU B CA 1
ATOM 2603 C C . LEU B 1 24 ? 10.852 -22.188 -27.203 1 93.5 24 LEU B C 1
ATOM 2605 O O . LEU B 1 24 ? 9.688 -22.016 -27.562 1 93.5 24 LEU B O 1
ATOM 2609 N N . HIS B 1 25 ? 11.75 -21.266 -27.172 1 94.88 25 HIS B N 1
ATOM 2610 C CA . HIS B 1 25 ? 11.477 -19.906 -27.609 1 94.88 25 HIS B CA 1
ATOM 2611 C C . HIS B 1 25 ? 10.984 -19.875 -29.062 1 94.88 25 HIS B C 1
ATOM 2613 O O . HIS B 1 25 ? 10.008 -19.188 -29.375 1 94.88 25 HIS B O 1
ATOM 2619 N N . ASN B 1 26 ? 11.602 -20.656 -29.859 1 94.88 26 ASN B N 1
ATOM 2620 C CA . ASN B 1 26 ? 11.336 -20.625 -31.281 1 94.88 26 ASN B CA 1
ATOM 2621 C C . ASN B 1 26 ? 10.016 -21.328 -31.625 1 94.88 26 ASN B C 1
ATOM 2623 O O . ASN B 1 26 ? 9.375 -21 -32.625 1 94.88 26 ASN B O 1
ATOM 2627 N N . SER B 1 27 ? 9.594 -22.266 -30.781 1 96.06 27 SER B N 1
ATOM 2628 C CA . SER B 1 27 ? 8.383 -23.031 -31.062 1 96.06 27 SER B CA 1
ATOM 2629 C C . SER B 1 27 ? 7.133 -22.219 -30.734 1 96.06 27 SER B C 1
ATOM 2631 O O . SER B 1 27 ? 6.035 -22.547 -31.188 1 96.06 27 SER B O 1
ATOM 2633 N N . ARG B 1 28 ? 7.211 -21.156 -29.922 1 96.88 28 ARG B N 1
ATOM 2634 C CA . ARG B 1 28 ? 6.137 -20.266 -29.516 1 96.88 28 ARG B CA 1
ATOM 2635 C C . ARG B 1 28 ? 4.906 -21.047 -29.062 1 96.88 28 ARG B C 1
ATOM 2637 O O . ARG B 1 28 ? 3.803 -20.812 -29.562 1 96.88 28 ARG B O 1
ATOM 2644 N N . PRO B 1 29 ? 5.145 -22 -28.125 1 98.12 29 PRO B N 1
ATOM 2645 C CA . PRO B 1 29 ? 4.004 -22.812 -27.703 1 98.12 29 PRO B CA 1
ATOM 2646 C C . PRO B 1 29 ? 2.871 -21.984 -27.109 1 98.12 29 PRO B C 1
ATOM 2648 O O . PRO B 1 29 ? 3.115 -20.906 -26.562 1 98.12 29 PRO B O 1
ATOM 2651 N N . LYS B 1 30 ? 1.632 -22.469 -27.188 1 98.75 30 LYS B N 1
ATOM 2652 C CA . LYS B 1 30 ? 0.457 -21.75 -26.703 1 98.75 30 LYS B CA 1
ATOM 2653 C C . LYS B 1 30 ? 0.174 -22.094 -25.25 1 98.75 30 LYS B C 1
ATOM 2655 O O . LYS B 1 30 ? -0.14 -23.25 -24.922 1 98.75 30 LYS B O 1
ATOM 2660 N N . VAL B 1 31 ? 0.283 -21.141 -24.391 1 98.88 31 VAL B N 1
ATOM 2661 C CA . VAL B 1 31 ? 0.057 -21.312 -22.969 1 98.88 31 VAL B CA 1
ATOM 2662 C C . VAL B 1 31 ? -1.128 -20.453 -22.531 1 98.88 31 VAL B C 1
ATOM 2664 O O . VAL B 1 31 ? -1.229 -19.281 -22.906 1 98.88 31 VAL B O 1
ATOM 2667 N N . CYS B 1 32 ? -2.029 -21 -21.797 1 98.94 32 CYS B N 1
ATOM 2668 C CA . CYS B 1 32 ? -3.109 -20.234 -21.172 1 98.94 32 CYS B CA 1
ATOM 2669 C C . CYS B 1 32 ? -3.016 -20.297 -19.656 1 98.94 32 CYS B C 1
ATOM 2671 O O . CYS B 1 32 ? -2.779 -21.359 -19.078 1 98.94 32 CYS B O 1
ATOM 2673 N N . VAL B 1 33 ? -3.102 -19.172 -19.047 1 98.94 33 VAL B N 1
ATOM 2674 C CA . VAL B 1 33 ? -3.148 -19.062 -17.594 1 98.94 33 VAL B CA 1
ATOM 2675 C C . VAL B 1 33 ? -4.422 -18.328 -17.156 1 98.94 33 VAL B C 1
ATOM 2677 O O . VAL B 1 33 ? -4.824 -17.344 -17.781 1 98.94 33 VAL B O 1
ATOM 2680 N N . VAL B 1 34 ? -5.113 -18.828 -16.125 1 98.88 34 VAL B N 1
ATOM 2681 C CA . VAL B 1 34 ? -6.273 -18.188 -15.531 1 98.88 34 VAL B CA 1
ATOM 2682 C C . VAL B 1 34 ? -5.984 -17.875 -14.062 1 98.88 34 VAL B C 1
ATOM 2684 O O . VAL B 1 34 ? -5.66 -18.766 -13.281 1 98.88 34 VAL B O 1
ATOM 2687 N N . GLY B 1 35 ? -6.059 -16.531 -13.797 1 98.56 35 GLY B N 1
ATOM 2688 C CA . GLY B 1 35 ? -5.848 -16.344 -12.367 1 98.56 35 GLY B CA 1
ATOM 2689 C C . GLY B 1 35 ? -5.52 -14.914 -11.992 1 98.56 35 GLY B C 1
ATOM 2690 O O . GLY B 1 35 ? -6.109 -13.977 -12.531 1 98.56 35 GLY B O 1
ATOM 2691 N N . SER B 1 36 ? -4.629 -14.773 -11.055 1 98.56 36 SER B N 1
ATOM 2692 C CA . SER B 1 36 ? -4.473 -13.539 -10.297 1 98.56 36 SER B CA 1
ATOM 2693 C C . SER B 1 36 ? -3.455 -12.609 -10.953 1 98.56 36 SER B C 1
ATOM 2695 O O . SER B 1 36 ? -2.459 -13.07 -11.516 1 98.56 36 SER B O 1
ATOM 2697 N N . ILE B 1 37 ? -3.762 -11.352 -10.875 1 98.56 37 ILE B N 1
ATOM 2698 C CA . ILE B 1 37 ? -2.906 -10.211 -11.195 1 98.56 37 ILE B CA 1
ATOM 2699 C C . ILE B 1 37 ? -2.9 -9.227 -10.031 1 98.56 37 ILE B C 1
ATOM 2701 O O . ILE B 1 37 ? -3.916 -8.586 -9.75 1 98.56 37 ILE B O 1
ATOM 2705 N N . ASN B 1 38 ? -1.881 -9.125 -9.305 1 96.5 38 ASN B N 1
ATOM 2706 C CA . ASN B 1 38 ? -1.937 -8.211 -8.164 1 96.5 38 ASN B CA 1
ATOM 2707 C C . ASN B 1 38 ? -0.654 -7.398 -8.031 1 96.5 38 ASN B C 1
ATOM 2709 O O . ASN B 1 38 ? 0.394 -7.797 -8.547 1 96.5 38 ASN B O 1
ATOM 2713 N N . ALA B 1 39 ? -0.729 -6.242 -7.402 1 96.94 39 ALA B N 1
ATOM 2714 C CA . ALA B 1 39 ? 0.419 -5.395 -7.086 1 96.94 39 ALA B CA 1
ATOM 2715 C C . ALA B 1 39 ? 0.961 -5.703 -5.695 1 96.94 39 ALA B C 1
ATOM 2717 O O . ALA B 1 39 ? 0.196 -5.805 -4.734 1 96.94 39 ALA B O 1
ATOM 2718 N N . ASP B 1 40 ? 2.221 -5.891 -5.609 1 96.12 40 ASP B N 1
ATOM 2719 C CA . ASP B 1 40 ? 2.885 -6.09 -4.324 1 96.12 40 ASP B CA 1
ATOM 2720 C C . ASP B 1 40 ? 3.367 -4.766 -3.744 1 96.12 40 ASP B C 1
ATOM 2722 O O . ASP B 1 40 ? 4.219 -4.094 -4.336 1 96.12 40 ASP B O 1
ATOM 2726 N N . LEU B 1 41 ? 2.809 -4.402 -2.627 1 96.56 41 LEU B N 1
ATOM 2727 C CA . LEU B 1 41 ? 3.205 -3.203 -1.899 1 96.56 41 LEU B CA 1
ATOM 2728 C C . LEU B 1 41 ? 4.094 -3.555 -0.713 1 96.56 41 LEU B C 1
ATOM 2730 O O . LEU B 1 41 ? 3.605 -4.02 0.319 1 96.56 41 LEU B O 1
ATOM 2734 N N . THR B 1 42 ? 5.391 -3.209 -0.825 1 95.25 42 THR B N 1
ATOM 2735 C CA . THR B 1 42 ? 6.332 -3.699 0.178 1 95.25 42 THR B CA 1
ATOM 2736 C C . THR B 1 42 ? 7.012 -2.535 0.896 1 95.25 42 THR B C 1
ATOM 2738 O O . THR B 1 42 ? 7.449 -1.575 0.258 1 95.25 42 THR B O 1
ATOM 2741 N N . VAL B 1 43 ? 7.047 -2.578 2.18 1 95.31 43 VAL B N 1
ATOM 2742 C CA . VAL B 1 43 ? 7.859 -1.692 3.004 1 95.31 43 VAL B CA 1
ATOM 2743 C C . VAL B 1 43 ? 8.695 -2.518 3.979 1 95.31 43 VAL B C 1
ATOM 2745 O O . VAL B 1 43 ? 8.258 -3.568 4.453 1 95.31 43 VAL B O 1
ATOM 2748 N N . THR B 1 44 ? 9.883 -2.107 4.234 1 95.75 44 THR B N 1
ATOM 2749 C CA . THR B 1 44 ? 10.703 -2.697 5.285 1 95.75 44 THR B CA 1
ATOM 2750 C C . THR B 1 44 ? 10.695 -1.82 6.531 1 95.75 44 THR B C 1
ATOM 2752 O O . THR B 1 44 ? 10.617 -0.594 6.438 1 95.75 44 THR B O 1
ATOM 2755 N N . VAL B 1 45 ? 10.68 -2.438 7.691 1 96.81 45 VAL B N 1
ATOM 2756 C CA . VAL B 1 45 ? 10.664 -1.753 8.977 1 96.81 45 VAL B CA 1
ATOM 2757 C C . VAL B 1 45 ? 11.719 -2.359 9.906 1 96.81 45 VAL B C 1
ATOM 2759 O O . VAL B 1 45 ? 12.211 -3.461 9.656 1 96.81 45 VAL B O 1
ATOM 2762 N N . GLU B 1 46 ? 12.109 -1.566 10.938 1 95.5 46 GLU B N 1
ATOM 2763 C CA . GLU B 1 46 ? 13.055 -2.102 11.922 1 95.5 46 GLU B CA 1
ATOM 2764 C C . GLU B 1 46 ? 12.461 -3.299 12.656 1 95.5 46 GLU B C 1
ATOM 2766 O O . GLU B 1 46 ? 13.125 -4.328 12.812 1 95.5 46 GLU B O 1
ATOM 2771 N N . ARG B 1 47 ? 11.281 -3.195 13.125 1 94.31 47 ARG B N 1
ATOM 2772 C CA . ARG B 1 47 ? 10.492 -4.254 13.742 1 94.31 47 ARG B CA 1
ATOM 2773 C C . ARG B 1 47 ? 9.023 -4.164 13.328 1 94.31 47 ARG B C 1
ATOM 2775 O O . ARG B 1 47 ? 8.523 -3.074 13.031 1 94.31 47 ARG B O 1
ATOM 2782 N N . LEU B 1 48 ? 8.344 -5.285 13.258 1 95.44 48 LEU B N 1
ATOM 2783 C CA . LEU B 1 48 ? 6.93 -5.273 12.891 1 95.44 48 LEU B CA 1
ATOM 2784 C C . LEU B 1 48 ? 6.109 -4.48 13.898 1 95.44 48 LEU B C 1
ATOM 2786 O O . LEU B 1 48 ? 6.352 -4.559 15.102 1 95.44 48 LEU B O 1
ATOM 2790 N N . PRO B 1 49 ? 5.176 -3.701 13.461 1 94.25 49 PRO B N 1
ATOM 2791 C CA . PRO B 1 49 ? 4.391 -2.844 14.352 1 94.25 49 PRO B CA 1
ATOM 2792 C C . PRO B 1 49 ? 3.371 -3.625 15.18 1 94.25 49 PRO B C 1
ATOM 2794 O O . PRO B 1 49 ? 2.912 -4.688 14.75 1 94.25 49 PRO B O 1
ATOM 2797 N N . HIS B 1 50 ? 3.062 -3.064 16.344 1 90.56 50 HIS B N 1
ATOM 2798 C CA . HIS B 1 50 ? 1.951 -3.533 17.172 1 90.56 50 HIS B CA 1
ATOM 2799 C C . HIS B 1 50 ? 0.73 -2.633 17.016 1 90.56 50 HIS B C 1
ATOM 2801 O O . HIS B 1 50 ? 0.816 -1.565 16.406 1 90.56 50 HIS B O 1
ATOM 2807 N N . GLY B 1 51 ? -0.415 -3.127 17.531 1 89.62 51 GLY B N 1
ATOM 2808 C CA . GLY B 1 51 ? -1.615 -2.305 17.5 1 89.62 51 GLY B CA 1
ATOM 2809 C C . GLY B 1 51 ? -1.423 -0.944 18.141 1 89.62 51 GLY B C 1
ATOM 2810 O O . GLY B 1 51 ? -0.796 -0.833 19.203 1 89.62 51 GLY B O 1
ATOM 2811 N N . GLY B 1 52 ? -1.89 0.151 17.469 1 88.12 52 GLY B N 1
ATOM 2812 C CA . GLY B 1 52 ? -1.848 1.503 18 1 88.12 52 GLY B CA 1
ATOM 2813 C C . GLY B 1 52 ? -0.553 2.229 17.688 1 88.12 52 GLY B C 1
ATOM 2814 O O . GLY B 1 52 ? -0.38 3.391 18.062 1 88.12 52 GLY B O 1
ATOM 2815 N N . GLU B 1 53 ? 0.367 1.571 16.891 1 90.69 53 GLU B N 1
ATOM 2816 C CA . GLU B 1 53 ? 1.681 2.168 16.672 1 90.69 53 GLU B CA 1
ATOM 2817 C C . GLU B 1 53 ? 1.766 2.82 15.297 1 90.69 53 GLU B C 1
ATOM 2819 O O . GLU B 1 53 ? 1.126 2.365 14.344 1 90.69 53 GLU B O 1
ATOM 2824 N N . THR B 1 54 ? 2.439 3.879 15.281 1 89.75 54 THR B N 1
ATOM 2825 C CA . THR B 1 54 ? 2.939 4.477 14.047 1 89.75 54 THR B CA 1
ATOM 2826 C C . THR B 1 54 ? 4.457 4.348 13.961 1 89.75 54 THR B C 1
ATOM 2828 O O . THR B 1 54 ? 5.176 4.82 14.844 1 89.75 54 THR B O 1
ATOM 2831 N N . ILE B 1 55 ? 4.906 3.703 12.938 1 93.75 55 ILE B N 1
ATOM 2832 C CA . ILE B 1 55 ? 6.344 3.48 12.844 1 93.75 55 ILE B CA 1
ATOM 2833 C C . ILE B 1 55 ? 6.848 3.963 11.484 1 93.75 55 ILE B C 1
ATOM 2835 O O . ILE B 1 55 ? 6.062 4.145 10.547 1 93.75 55 ILE B O 1
ATOM 2839 N N . ALA B 1 56 ? 8.164 4.16 11.469 1 93.75 56 ALA B N 1
ATOM 2840 C CA . ALA B 1 56 ? 8.805 4.543 10.211 1 93.75 56 ALA B CA 1
ATOM 2841 C C . ALA B 1 56 ? 9.188 3.312 9.391 1 93.75 56 ALA B C 1
ATOM 2843 O O . ALA B 1 56 ? 9.641 2.307 9.945 1 93.75 56 ALA B O 1
ATOM 2844 N N . GLY B 1 57 ? 8.969 3.43 8.133 1 95.44 57 GLY B N 1
ATOM 2845 C CA . GLY B 1 57 ? 9.391 2.385 7.211 1 95.44 57 GLY B CA 1
ATOM 2846 C C . GLY B 1 57 ? 10.234 2.904 6.059 1 95.44 57 GLY B C 1
ATOM 2847 O O . GLY B 1 57 ? 10.445 4.113 5.938 1 95.44 57 GLY B O 1
ATOM 2848 N N . SER B 1 58 ? 10.734 1.989 5.238 1 94.56 58 SER B N 1
ATOM 2849 C CA . SER B 1 58 ? 11.438 2.32 4.004 1 94.56 58 SER B CA 1
ATOM 2850 C C . SER B 1 58 ? 10.5 2.959 2.988 1 94.56 58 SER B C 1
ATOM 2852 O O . SER B 1 58 ? 9.281 2.982 3.188 1 94.56 58 SER B O 1
ATOM 2854 N N . PRO B 1 59 ? 11.07 3.494 1.964 1 92.25 59 PRO B N 1
ATOM 2855 C CA . PRO B 1 59 ? 10.195 3.875 0.853 1 92.25 59 PRO B CA 1
ATOM 2856 C C . PRO B 1 59 ? 9.344 2.713 0.348 1 92.25 59 PRO B C 1
ATOM 2858 O O . PRO B 1 59 ? 9.805 1.567 0.327 1 92.25 59 PRO B O 1
ATOM 2861 N N . LEU B 1 60 ? 8.148 3.045 -0.067 1 94.5 60 LEU B N 1
ATOM 2862 C CA . LEU B 1 60 ? 7.242 2.033 -0.608 1 94.5 60 LEU B CA 1
ATOM 2863 C C . LEU B 1 60 ? 7.742 1.527 -1.958 1 94.5 60 LEU B C 1
ATOM 2865 O O . LEU B 1 60 ? 8.086 2.322 -2.836 1 94.5 60 LEU B O 1
ATOM 2869 N N . ARG B 1 61 ? 7.781 0.229 -2.037 1 92.5 61 ARG B N 1
ATOM 2870 C CA . ARG B 1 61 ? 8.047 -0.398 -3.328 1 92.5 61 ARG B CA 1
ATOM 2871 C C . ARG B 1 61 ? 6.793 -1.072 -3.877 1 92.5 61 ARG B C 1
ATOM 2873 O O . ARG B 1 61 ? 6.172 -1.889 -3.195 1 92.5 61 ARG B O 1
ATOM 2880 N N . ILE B 1 62 ? 6.395 -0.682 -5.074 1 93.31 62 ILE B N 1
ATOM 2881 C CA . ILE B 1 62 ? 5.266 -1.301 -5.754 1 93.31 62 ILE B CA 1
ATOM 2882 C C . ILE B 1 62 ? 5.762 -2.117 -6.945 1 93.31 62 ILE B C 1
ATOM 2884 O O . ILE B 1 62 ? 6.336 -1.565 -7.887 1 93.31 62 ILE B O 1
ATOM 2888 N N . LEU B 1 63 ? 5.609 -3.373 -6.922 1 94.38 63 LEU B N 1
ATOM 2889 C CA . LEU B 1 63 ? 6.074 -4.254 -7.984 1 94.38 63 LEU B CA 1
ATOM 2890 C C . LEU B 1 63 ? 4.938 -5.137 -8.492 1 94.38 63 LEU B C 1
ATOM 2892 O O . LEU B 1 63 ? 4.039 -5.5 -7.73 1 94.38 63 LEU B O 1
ATOM 2896 N N . PRO B 1 64 ? 5.004 -5.488 -9.781 1 96.5 64 PRO B N 1
ATOM 2897 C CA . PRO B 1 64 ? 4.02 -6.438 -10.312 1 96.5 64 PRO B CA 1
ATOM 2898 C C . PRO B 1 64 ? 4.141 -7.824 -9.68 1 96.5 64 PRO B C 1
ATOM 2900 O O . PRO B 1 64 ? 5.254 -8.312 -9.461 1 96.5 64 PRO B O 1
ATOM 2903 N N . GLY B 1 65 ? 2.98 -8.391 -9.367 1 96.38 65 GLY B N 1
ATOM 2904 C CA . GLY B 1 65 ? 2.914 -9.727 -8.805 1 96.38 65 GLY B CA 1
ATOM 2905 C C . GLY B 1 65 ? 1.645 -10.469 -9.172 1 96.38 65 GLY B C 1
ATOM 2906 O O . GLY B 1 65 ? 1.06 -10.219 -10.234 1 96.38 65 GLY B O 1
ATOM 2907 N N . GLY B 1 66 ? 1.273 -11.438 -8.273 1 96.56 66 GLY B N 1
ATOM 2908 C CA . GLY B 1 66 ? 0.24 -12.414 -8.594 1 96.56 66 GLY B CA 1
ATOM 2909 C C . GLY B 1 66 ? 0.79 -13.695 -9.18 1 96.56 66 GLY B C 1
ATOM 2910 O O . GLY B 1 66 ? 1.492 -13.672 -10.195 1 96.56 66 GLY B O 1
ATOM 2911 N N . LYS B 1 67 ? 0.426 -14.711 -8.578 1 97.19 67 LYS B N 1
ATOM 2912 C CA . LYS B 1 67 ? 1.03 -15.977 -8.984 1 97.19 67 LYS B CA 1
ATOM 2913 C C . LYS B 1 67 ? 0.792 -16.25 -10.469 1 97.19 67 LYS B C 1
ATOM 2915 O O . LYS B 1 67 ? 1.725 -16.594 -11.195 1 97.19 67 LYS B O 1
ATOM 2920 N N . SER B 1 68 ? -0.414 -16.109 -10.906 1 98.69 68 SER B N 1
ATOM 2921 C CA . SER B 1 68 ? -0.754 -16.391 -12.297 1 98.69 68 SER B CA 1
ATOM 2922 C C . SER B 1 68 ? -0.077 -15.406 -13.242 1 98.69 68 SER B C 1
ATOM 2924 O O . SER B 1 68 ? 0.432 -15.797 -14.297 1 98.69 68 SER B O 1
ATOM 2926 N N . ALA B 1 69 ? -0.105 -14.172 -12.852 1 98.81 69 ALA B N 1
ATOM 2927 C CA . ALA B 1 69 ? 0.586 -13.164 -13.648 1 98.81 69 ALA B CA 1
ATOM 2928 C C . ALA B 1 69 ? 2.084 -13.453 -13.711 1 98.81 69 ALA B C 1
ATOM 2930 O O . ALA B 1 69 ? 2.709 -13.281 -14.766 1 98.81 69 ALA B O 1
ATOM 2931 N N . ASN B 1 70 ? 2.67 -13.844 -12.625 1 98.56 70 ASN B N 1
ATOM 2932 C CA . ASN B 1 70 ? 4.082 -14.211 -12.586 1 98.56 70 ASN B CA 1
ATOM 2933 C C . ASN B 1 70 ? 4.391 -15.367 -13.531 1 98.56 70 ASN B C 1
ATOM 2935 O O . ASN B 1 70 ? 5.379 -15.328 -14.266 1 98.56 70 ASN B O 1
ATOM 2939 N N . GLN B 1 71 ? 3.57 -16.359 -13.492 1 98.81 71 GLN B N 1
ATOM 2940 C CA . GLN B 1 71 ? 3.742 -17.516 -14.367 1 98.81 71 GLN B CA 1
ATOM 2941 C C . GLN B 1 71 ? 3.633 -17.109 -15.836 1 98.81 71 GLN B C 1
ATOM 2943 O O . GLN B 1 71 ? 4.461 -17.5 -16.656 1 98.81 71 GLN B O 1
ATOM 2948 N N . ALA B 1 72 ? 2.633 -16.312 -16.109 1 98.88 72 ALA B N 1
ATOM 2949 C CA . ALA B 1 72 ? 2.426 -15.828 -17.469 1 98.88 72 ALA B CA 1
ATOM 2950 C C . ALA B 1 72 ? 3.621 -15.008 -17.938 1 98.88 72 ALA B C 1
ATOM 2952 O O . ALA B 1 72 ? 4.078 -15.172 -19.078 1 98.88 72 ALA B O 1
ATOM 2953 N N . ALA B 1 73 ? 4.113 -14.156 -17.078 1 98.88 73 ALA B N 1
ATOM 2954 C CA . ALA B 1 73 ? 5.25 -13.312 -17.438 1 98.88 73 ALA B CA 1
ATOM 2955 C C . ALA B 1 73 ? 6.477 -14.156 -17.766 1 98.88 73 ALA B C 1
ATOM 2957 O O . ALA B 1 73 ? 7.18 -13.875 -18.734 1 98.88 73 ALA B O 1
ATOM 2958 N N . THR B 1 74 ? 6.738 -15.172 -16.953 1 98.81 74 THR B N 1
ATOM 2959 C CA . THR B 1 74 ? 7.855 -16.062 -17.234 1 98.81 74 THR B CA 1
ATOM 2960 C C . THR B 1 74 ? 7.695 -16.734 -18.594 1 98.81 74 THR B C 1
ATOM 2962 O O . THR B 1 74 ? 8.625 -16.734 -19.406 1 98.81 74 THR B O 1
ATOM 2965 N N . ALA B 1 75 ? 6.527 -17.281 -18.844 1 98.81 75 ALA B N 1
ATOM 2966 C CA . ALA B 1 75 ? 6.262 -17.969 -20.109 1 98.81 75 ALA B CA 1
ATOM 2967 C C . ALA B 1 75 ? 6.453 -17.031 -21.281 1 98.81 75 ALA B C 1
ATOM 2969 O O . ALA B 1 75 ? 7.074 -17.391 -22.297 1 98.81 75 ALA B O 1
ATOM 2970 N N . GLY B 1 76 ? 5.926 -15.797 -21.156 1 98.75 76 GLY B N 1
ATOM 2971 C CA . GLY B 1 76 ? 6.086 -14.805 -22.219 1 98.75 76 GLY B CA 1
ATOM 2972 C C . GLY B 1 76 ? 7.539 -14.477 -22.5 1 98.75 76 GLY B C 1
ATOM 2973 O O . GLY B 1 76 ? 7.949 -14.43 -23.672 1 98.75 76 GLY B O 1
ATOM 2974 N N . LYS B 1 77 ? 8.305 -14.281 -21.484 1 98.62 77 LYS B N 1
ATOM 2975 C CA . LYS B 1 77 ? 9.711 -13.945 -21.641 1 98.62 77 LYS B CA 1
ATOM 2976 C C . LYS B 1 77 ? 10.492 -15.094 -22.266 1 98.62 77 LYS B C 1
ATOM 2978 O O . LYS B 1 77 ? 11.5 -14.875 -22.938 1 98.62 77 LYS B O 1
ATOM 2983 N N . LEU B 1 78 ? 9.961 -16.297 -22.094 1 98.38 78 LEU B N 1
ATOM 2984 C CA . LEU B 1 78 ? 10.609 -17.469 -22.688 1 98.38 78 LEU B CA 1
ATOM 2985 C C . LEU B 1 78 ? 10.109 -17.703 -24.109 1 98.38 78 LEU B C 1
ATOM 2987 O O . LEU B 1 78 ? 10.477 -18.703 -24.734 1 98.38 78 LEU B O 1
ATOM 2991 N N . GLY B 1 79 ? 9.203 -16.859 -24.609 1 97.88 79 GLY B N 1
ATOM 2992 C CA . GLY B 1 79 ? 8.844 -16.875 -26.031 1 97.88 79 GLY B CA 1
ATOM 2993 C C . GLY B 1 79 ? 7.5 -17.516 -26.297 1 97.88 79 GLY B C 1
ATOM 2994 O O . GLY B 1 79 ? 7.047 -17.562 -27.438 1 97.88 79 GLY B O 1
ATOM 2995 N N . ALA B 1 80 ? 6.793 -18 -25.328 1 98.56 80 ALA B N 1
ATOM 2996 C CA . ALA B 1 80 ? 5.492 -18.641 -25.516 1 98.56 80 ALA B CA 1
ATOM 2997 C C . ALA B 1 80 ? 4.445 -17.625 -25.969 1 98.56 80 ALA B C 1
ATOM 2999 O O . ALA B 1 80 ? 4.605 -16.422 -25.766 1 98.56 80 ALA B O 1
ATOM 3000 N N . ASP B 1 81 ? 3.463 -18.109 -26.719 1 98.62 81 ASP B N 1
ATOM 3001 C CA . ASP B 1 81 ? 2.223 -17.391 -26.969 1 98.62 81 ASP B CA 1
ATOM 3002 C C . ASP B 1 81 ? 1.261 -17.516 -25.797 1 98.62 81 ASP B C 1
ATOM 3004 O O . ASP B 1 81 ? 0.477 -18.469 -25.734 1 98.62 81 ASP B O 1
ATOM 3008 N N . VAL B 1 82 ? 1.322 -16.531 -24.891 1 98.75 82 VAL B N 1
ATOM 3009 C CA . VAL B 1 82 ? 0.654 -16.672 -23.609 1 98.75 82 VAL B CA 1
ATOM 3010 C C . VAL B 1 82 ? -0.616 -15.828 -23.594 1 98.75 82 VAL B C 1
ATOM 3012 O O . VAL B 1 82 ? -0.58 -14.633 -23.906 1 98.75 82 VAL B O 1
ATOM 3015 N N . SER B 1 83 ? -1.695 -16.438 -23.234 1 98.62 83 SER B N 1
ATOM 3016 C CA . SER B 1 83 ? -2.932 -15.734 -22.906 1 98.62 83 SER B CA 1
ATOM 3017 C C . SER B 1 83 ? -3.215 -15.789 -21.406 1 98.62 83 SER B C 1
ATOM 3019 O O . SER B 1 83 ? -3.07 -16.828 -20.781 1 98.62 83 SER B O 1
ATOM 3021 N N . LEU B 1 84 ? -3.559 -14.68 -20.875 1 98.88 84 LEU B N 1
ATOM 3022 C CA . LEU B 1 84 ? -3.906 -14.586 -19.453 1 98.88 84 LEU B CA 1
ATOM 3023 C C . LEU B 1 84 ? -5.352 -14.133 -19.281 1 98.88 84 LEU B C 1
ATOM 3025 O O . LEU B 1 84 ? -5.738 -13.078 -19.797 1 98.88 84 LEU B O 1
ATOM 3029 N N . ILE B 1 85 ? -6.133 -14.961 -18.656 1 98.88 85 ILE B N 1
ATOM 3030 C CA . ILE B 1 85 ? -7.492 -14.602 -18.281 1 98.88 85 ILE B CA 1
ATOM 3031 C C . ILE B 1 85 ? -7.516 -14.141 -16.828 1 98.88 85 ILE B C 1
ATOM 3033 O O . ILE B 1 85 ? -7.207 -14.922 -15.914 1 98.88 85 ILE B O 1
ATOM 3037 N N . GLY B 1 86 ? -7.785 -12.961 -16.609 1 98.75 86 GLY B N 1
ATOM 3038 C CA . GLY B 1 86 ? -7.781 -12.344 -15.289 1 98.75 86 GLY B CA 1
ATOM 3039 C C . GLY B 1 86 ? -8.469 -10.992 -15.258 1 98.75 86 GLY B C 1
ATOM 3040 O O . GLY B 1 86 ? -9.219 -10.648 -16.172 1 98.75 86 GLY B O 1
ATOM 3041 N N . ALA B 1 87 ? -8.266 -10.258 -14.133 1 98.81 87 ALA B N 1
ATOM 3042 C CA . ALA B 1 87 ? -8.922 -8.961 -13.984 1 98.81 87 ALA B CA 1
ATOM 3043 C C . ALA B 1 87 ? -8.07 -8 -13.164 1 98.81 87 ALA B C 1
ATOM 3045 O O . ALA B 1 87 ? -7.34 -8.422 -12.266 1 98.81 87 ALA B O 1
ATOM 3046 N N . VAL B 1 88 ? -8.125 -6.738 -13.516 1 98.56 88 VAL B N 1
ATOM 3047 C CA . VAL B 1 88 ? -7.547 -5.637 -12.75 1 98.56 88 VAL B CA 1
ATOM 3048 C C . VAL B 1 88 ? -8.578 -4.523 -12.594 1 98.56 88 VAL B C 1
ATOM 3050 O O . VAL B 1 88 ? -9.633 -4.547 -13.227 1 98.56 88 VAL B O 1
ATOM 3053 N N . GLY B 1 89 ? -8.312 -3.639 -11.688 1 97.19 89 GLY B N 1
ATOM 3054 C CA . GLY B 1 89 ? -9.156 -2.459 -11.555 1 97.19 89 GLY B CA 1
ATOM 3055 C C . GLY B 1 89 ? -8.82 -1.364 -12.547 1 97.19 89 GLY B C 1
ATOM 3056 O O . GLY B 1 89 ? -7.859 -1.487 -13.312 1 97.19 89 GLY B O 1
ATOM 3057 N N . ARG B 1 90 ? -9.719 -0.338 -12.578 1 94.44 90 ARG B N 1
ATOM 3058 C CA . ARG B 1 90 ? -9.461 0.883 -13.336 1 94.44 90 ARG B CA 1
ATOM 3059 C C . ARG B 1 90 ? -8.703 1.899 -12.484 1 94.44 90 ARG B C 1
ATOM 3061 O O . ARG B 1 90 ? -9.203 2.994 -12.219 1 94.44 90 ARG B O 1
ATOM 3068 N N . ASP B 1 91 ? -7.574 1.521 -12.078 1 91.62 91 ASP B N 1
ATOM 3069 C CA . ASP B 1 91 ? -6.738 2.328 -11.195 1 91.62 91 ASP B CA 1
ATOM 3070 C C . ASP B 1 91 ? -5.27 2.256 -11.609 1 91.62 91 ASP B C 1
ATOM 3072 O O . ASP B 1 91 ? -4.918 1.528 -12.539 1 91.62 91 ASP B O 1
ATOM 3076 N N . PRO B 1 92 ? -4.41 3.053 -10.961 1 89 92 PRO B N 1
ATOM 3077 C CA . PRO B 1 92 ? -3.002 3.105 -11.367 1 89 92 PRO B CA 1
ATOM 3078 C C . PRO B 1 92 ? -2.297 1.759 -11.227 1 89 92 PRO B C 1
ATOM 3080 O O . PRO B 1 92 ? -1.438 1.419 -12.047 1 89 92 PRO B O 1
ATOM 3083 N N . ASN B 1 93 ? -2.635 1.043 -10.203 1 94.44 93 ASN B N 1
ATOM 3084 C CA . ASN B 1 93 ? -2.039 -0.282 -10.07 1 94.44 93 ASN B CA 1
ATOM 3085 C C . ASN B 1 93 ? -2.393 -1.175 -11.258 1 94.44 93 ASN B C 1
ATOM 3087 O O . ASN B 1 93 ? -1.535 -1.887 -11.781 1 94.44 93 ASN B O 1
ATOM 3091 N N . GLY B 1 94 ? -3.686 -1.135 -11.617 1 96.56 94 GLY B N 1
ATOM 3092 C CA . GLY B 1 94 ? -4.094 -1.905 -12.781 1 96.56 94 GLY B CA 1
ATOM 3093 C C . GLY B 1 94 ? -3.287 -1.579 -14.023 1 96.56 94 GLY B C 1
ATOM 3094 O O . GLY B 1 94 ? -2.838 -2.482 -14.734 1 96.56 94 GLY B O 1
ATOM 3095 N N . SER B 1 95 ? -3.066 -0.318 -14.281 1 94.88 95 SER B N 1
ATOM 3096 C CA . SER B 1 95 ? -2.289 0.115 -15.438 1 94.88 95 SER B CA 1
ATOM 3097 C C . SER B 1 95 ? -0.847 -0.372 -15.344 1 94.88 95 SER B C 1
ATOM 3099 O O . SER B 1 95 ? -0.28 -0.836 -16.344 1 94.88 95 SER B O 1
ATOM 3101 N N . LEU B 1 96 ? -0.31 -0.277 -14.188 1 93.44 96 LEU B N 1
ATOM 3102 C CA . LEU B 1 96 ? 1.055 -0.733 -13.953 1 93.44 96 LEU B CA 1
ATOM 3103 C C . LEU B 1 96 ? 1.193 -2.219 -14.258 1 93.44 96 LEU B C 1
ATOM 3105 O O . LEU B 1 96 ? 2.16 -2.637 -14.906 1 93.44 96 LEU B O 1
ATOM 3109 N N . LEU B 1 97 ? 0.268 -2.971 -13.82 1 97.88 97 LEU B N 1
ATOM 3110 C CA . LEU B 1 97 ? 0.32 -4.422 -13.969 1 97.88 97 LEU B CA 1
ATOM 3111 C C . LEU B 1 97 ? 0.145 -4.824 -15.43 1 97.88 97 LEU B C 1
ATOM 3113 O O . LEU B 1 97 ? 0.832 -5.723 -15.922 1 97.88 97 LEU B O 1
ATOM 3117 N N . LEU B 1 98 ? -0.778 -4.172 -16.125 1 98.25 98 LEU B N 1
ATOM 3118 C CA . LEU B 1 98 ? -0.997 -4.465 -17.547 1 98.25 98 LEU B CA 1
ATOM 3119 C C . LEU B 1 98 ? 0.235 -4.109 -18.375 1 98.25 98 LEU B C 1
ATOM 3121 O O . LEU B 1 98 ? 0.618 -4.855 -19.281 1 98.25 98 LEU B O 1
ATOM 3125 N N . ASP B 1 99 ? 0.868 -3.002 -18.047 1 97.06 99 ASP B N 1
ATOM 3126 C CA . ASP B 1 99 ? 2.094 -2.609 -18.734 1 97.06 99 ASP B CA 1
ATOM 3127 C C . ASP B 1 99 ? 3.199 -3.641 -18.516 1 97.06 99 ASP B C 1
ATOM 3129 O O . ASP B 1 99 ? 3.924 -3.99 -19.453 1 97.06 99 ASP B O 1
ATOM 3133 N N . ALA B 1 100 ? 3.336 -4.125 -17.312 1 97.31 100 ALA B N 1
ATOM 3134 C CA . ALA B 1 100 ? 4.359 -5.113 -16.984 1 97.31 100 ALA B CA 1
ATOM 3135 C C . ALA B 1 100 ? 4.133 -6.414 -17.75 1 97.31 100 ALA B C 1
ATOM 3137 O O . ALA B 1 100 ? 5.082 -7.023 -18.25 1 97.31 100 ALA B O 1
ATOM 3138 N N . LEU B 1 101 ? 2.881 -6.797 -17.812 1 98.69 101 LEU B N 1
ATOM 3139 C CA . LEU B 1 101 ? 2.541 -8.023 -18.531 1 98.69 101 LEU B CA 1
ATOM 3140 C C . LEU B 1 101 ? 2.797 -7.859 -20.031 1 98.69 101 LEU B C 1
ATOM 3142 O O . LEU B 1 101 ? 3.311 -8.773 -20.672 1 98.69 101 LEU B O 1
ATOM 3146 N N . ALA B 1 102 ? 2.457 -6.707 -20.547 1 98.25 102 ALA B N 1
ATOM 3147 C CA . ALA B 1 102 ? 2.725 -6.434 -21.953 1 98.25 102 ALA B CA 1
ATOM 3148 C C . ALA B 1 102 ? 4.223 -6.449 -22.25 1 98.25 102 ALA B C 1
ATOM 3150 O O . ALA B 1 102 ? 4.66 -6.996 -23.266 1 98.25 102 ALA B O 1
ATOM 3151 N N . ASP B 1 103 ? 4.969 -5.902 -21.375 1 97.81 103 ASP B N 1
ATOM 3152 C CA . ASP B 1 103 ? 6.422 -5.879 -21.516 1 97.81 103 ASP B CA 1
ATOM 3153 C C . ASP B 1 103 ? 6.996 -7.293 -21.484 1 97.81 103 ASP B C 1
ATOM 3155 O O . ASP B 1 103 ? 8.039 -7.555 -22.094 1 97.81 103 ASP B O 1
ATOM 3159 N N . ALA B 1 104 ? 6.316 -8.188 -20.828 1 98.38 104 ALA B N 1
ATOM 3160 C CA . ALA B 1 104 ? 6.734 -9.586 -20.75 1 98.38 104 ALA B CA 1
ATOM 3161 C C . ALA B 1 104 ? 6.168 -10.391 -21.922 1 98.38 104 ALA B C 1
ATOM 3163 O O . ALA B 1 104 ? 6.27 -11.617 -21.953 1 98.38 104 ALA B O 1
ATOM 3164 N N . HIS B 1 105 ? 5.441 -9.719 -22.828 1 98.06 105 HIS B N 1
ATOM 3165 C CA . HIS B 1 105 ? 4.91 -10.297 -24.047 1 98.06 105 HIS B CA 1
ATOM 3166 C C . HIS B 1 105 ? 3.719 -11.211 -23.766 1 98.06 105 HIS B C 1
ATOM 3168 O O . HIS B 1 105 ? 3.529 -12.219 -24.453 1 98.06 105 HIS B O 1
ATOM 3174 N N . VAL B 1 106 ? 2.967 -10.891 -22.75 1 98.75 106 VAL B N 1
ATOM 3175 C CA . VAL B 1 106 ? 1.73 -11.609 -22.438 1 98.75 106 VAL B CA 1
ATOM 3176 C C . VAL B 1 106 ? 0.559 -10.945 -23.172 1 98.75 106 VAL B C 1
ATOM 3178 O O . VAL B 1 106 ? 0.454 -9.719 -23.203 1 98.75 106 VAL B O 1
ATOM 3181 N N . ASP B 1 107 ? -0.237 -11.711 -23.859 1 98.56 107 ASP B N 1
ATOM 3182 C CA . ASP B 1 107 ? -1.479 -11.203 -24.422 1 98.56 107 ASP B CA 1
ATOM 3183 C C . ASP B 1 107 ? -2.477 -10.836 -23.328 1 98.56 107 ASP B C 1
ATOM 3185 O O . ASP B 1 107 ? -3.035 -11.719 -22.672 1 98.56 107 ASP B O 1
ATOM 3189 N N . ILE B 1 108 ? -2.732 -9.586 -23.172 1 98.19 108 ILE B N 1
ATOM 3190 C CA . ILE B 1 108 ? -3.564 -9.109 -22.062 1 98.19 108 ILE B CA 1
ATOM 3191 C C . ILE B 1 108 ? -4.965 -8.789 -22.578 1 98.19 108 ILE B C 1
ATOM 3193 O O . ILE B 1 108 ? -5.758 -8.141 -21.891 1 98.19 108 ILE B O 1
ATOM 3197 N N . SER B 1 109 ? -5.32 -9.203 -23.766 1 98.06 109 SER B N 1
ATOM 3198 C CA . SER B 1 109 ? -6.613 -8.898 -24.359 1 98.06 109 SER B CA 1
ATOM 3199 C C . SER B 1 109 ? -7.754 -9.516 -23.562 1 98.06 109 SER B C 1
ATOM 3201 O O . SER B 1 109 ? -8.898 -9.055 -23.641 1 98.06 109 SER B O 1
ATOM 3203 N N . ASP B 1 110 ? -7.453 -10.531 -22.781 1 97.94 110 ASP B N 1
ATOM 3204 C CA . ASP B 1 110 ? -8.477 -11.25 -22.031 1 97.94 110 ASP B CA 1
ATOM 3205 C C . ASP B 1 110 ? -8.469 -10.859 -20.562 1 97.94 110 ASP B C 1
ATOM 3207 O O . ASP B 1 110 ? -9.086 -11.523 -19.734 1 97.94 110 ASP B O 1
ATOM 3211 N N . VAL B 1 111 ? -7.723 -9.852 -20.266 1 98.75 111 VAL B N 1
ATOM 3212 C CA . VAL B 1 111 ? -7.738 -9.312 -18.906 1 98.75 111 VAL B CA 1
ATOM 3213 C C . VAL B 1 111 ? -8.805 -8.219 -18.797 1 98.75 111 VAL B C 1
ATOM 3215 O O . VAL B 1 111 ? -8.727 -7.203 -19.484 1 98.75 111 VAL B O 1
ATOM 3218 N N . ALA B 1 112 ? -9.758 -8.43 -17.953 1 98.44 112 ALA B N 1
ATOM 3219 C CA . ALA B 1 112 ? -10.844 -7.477 -17.797 1 98.44 112 ALA B CA 1
ATOM 3220 C C . ALA B 1 112 ? -10.438 -6.328 -16.875 1 98.44 112 ALA B C 1
ATOM 3222 O O . ALA B 1 112 ? -9.664 -6.523 -15.93 1 98.44 112 ALA B O 1
ATOM 3223 N N . ARG B 1 113 ? -10.898 -5.172 -17.172 1 97.81 113 ARG B N 1
ATOM 3224 C CA . ARG B 1 113 ? -10.875 -4.062 -16.234 1 97.81 113 ARG B CA 1
ATOM 3225 C C . ARG B 1 113 ? -12.227 -3.908 -15.531 1 97.81 113 ARG B C 1
ATOM 3227 O O . ARG B 1 113 ? -13.227 -3.584 -16.172 1 97.81 113 ARG B O 1
ATOM 3234 N N . THR B 1 114 ? -12.273 -4.164 -14.25 1 97.5 114 THR B N 1
ATOM 3235 C CA . THR B 1 114 ? -13.531 -4.188 -13.508 1 97.5 114 THR B CA 1
ATOM 3236 C C . THR B 1 114 ? -13.664 -2.953 -12.625 1 97.5 114 THR B C 1
ATOM 3238 O O . THR B 1 114 ? -12.773 -2.102 -12.602 1 97.5 114 THR B O 1
ATOM 3241 N N . GLU B 1 115 ? -14.789 -2.85 -11.891 1 95.44 115 GLU B N 1
ATOM 3242 C CA . GLU B 1 115 ? -15.039 -1.705 -11.016 1 95.44 115 GLU B CA 1
ATOM 3243 C C . GLU B 1 115 ? -14.352 -1.88 -9.664 1 95.44 115 GLU B C 1
ATOM 3245 O O . GLU B 1 115 ? -14.195 -0.916 -8.914 1 95.44 115 GLU B O 1
ATOM 3250 N N . SER B 1 116 ? -13.961 -3.098 -9.383 1 95.69 116 SER B N 1
ATOM 3251 C CA . SER B 1 116 ? -13.227 -3.342 -8.148 1 95.69 116 SER B CA 1
ATOM 3252 C C . SER B 1 116 ? -11.797 -2.805 -8.234 1 95.69 116 SER B C 1
ATOM 3254 O O . SER B 1 116 ? -11.25 -2.668 -9.328 1 95.69 116 SER B O 1
ATOM 3256 N N . SER B 1 117 ? -11.203 -2.473 -7.055 1 95.75 117 SER B N 1
ATOM 3257 C CA . SER B 1 117 ? -9.797 -2.092 -7.035 1 95.75 117 SER B CA 1
ATOM 3258 C C . SER B 1 117 ? -8.898 -3.254 -7.457 1 95.75 117 SER B C 1
ATOM 3260 O O . SER B 1 117 ? -9.242 -4.418 -7.23 1 95.75 117 SER B O 1
ATOM 3262 N N . THR B 1 118 ? -7.812 -2.92 -8.07 1 97.69 118 THR B N 1
ATOM 3263 C CA . THR B 1 118 ? -6.828 -3.938 -8.414 1 97.69 118 THR B CA 1
ATOM 3264 C C . THR B 1 118 ? -6.402 -4.719 -7.176 1 97.69 118 THR B C 1
ATOM 3266 O O . THR B 1 118 ? -6.254 -4.145 -6.094 1 97.69 118 THR B O 1
ATOM 3269 N N . GLY B 1 119 ? -6.27 -6.047 -7.328 1 98.06 119 GLY B N 1
ATOM 3270 C CA . GLY B 1 119 ? -5.754 -6.855 -6.234 1 98.06 119 GLY B CA 1
ATOM 3271 C C . GLY B 1 119 ? -4.383 -6.414 -5.762 1 98.06 119 GLY B C 1
ATOM 3272 O O . GLY B 1 119 ? -3.535 -6.035 -6.57 1 98.06 119 GLY B O 1
ATOM 3273 N N . THR B 1 120 ? -4.16 -6.488 -4.418 1 97.81 120 THR B N 1
ATOM 3274 C CA . THR B 1 120 ? -2.881 -6.078 -3.848 1 97.81 120 THR B CA 1
ATOM 3275 C C . THR B 1 120 ? -2.461 -7.027 -2.729 1 97.81 120 THR B C 1
ATOM 3277 O O . THR B 1 120 ? -3.293 -7.742 -2.168 1 97.81 120 THR B O 1
ATOM 3280 N N . ALA B 1 121 ? -1.217 -7.133 -2.559 1 96.94 121 ALA B N 1
ATOM 3281 C CA . ALA B 1 121 ? -0.61 -7.703 -1.359 1 96.94 121 ALA B CA 1
ATOM 3282 C C . ALA B 1 121 ? 0.221 -6.664 -0.616 1 96.94 121 ALA B C 1
ATOM 3284 O O . ALA B 1 121 ? 1.236 -6.188 -1.13 1 96.94 121 ALA B O 1
ATOM 3285 N N . MET B 1 122 ? -0.252 -6.238 0.556 1 97.31 122 MET B N 1
ATOM 3286 C CA . MET B 1 122 ? 0.559 -5.391 1.428 1 97.31 122 MET B CA 1
ATOM 3287 C C . MET B 1 122 ? 1.554 -6.23 2.225 1 97.31 122 MET B C 1
ATOM 3289 O O . MET B 1 122 ? 1.158 -7.121 2.979 1 97.31 122 MET B O 1
ATOM 3293 N N . ILE B 1 123 ? 2.785 -5.93 2.045 1 95.5 123 ILE B N 1
ATOM 3294 C CA . ILE B 1 123 ? 3.846 -6.734 2.643 1 95.5 123 ILE B CA 1
ATOM 3295 C C . ILE B 1 123 ? 4.715 -5.855 3.541 1 95.5 123 ILE B C 1
ATOM 3297 O O . ILE B 1 123 ? 5.328 -4.895 3.074 1 95.5 123 ILE B O 1
ATOM 3301 N N . VAL B 1 124 ? 4.73 -6.145 4.789 1 96.25 124 VAL B N 1
ATOM 3302 C CA . VAL B 1 124 ? 5.605 -5.48 5.75 1 96.25 124 VAL B CA 1
ATOM 3303 C C . VAL B 1 124 ? 6.68 -6.453 6.23 1 96.25 124 VAL B C 1
ATOM 3305 O O . VAL B 1 124 ? 6.363 -7.52 6.762 1 96.25 124 VAL B O 1
ATOM 3308 N N . VAL B 1 125 ? 7.922 -6.094 6.008 1 94.12 125 VAL B N 1
ATOM 3309 C CA . VAL B 1 125 ? 9.039 -6.98 6.312 1 94.12 125 VAL B CA 1
ATOM 3310 C C . VAL B 1 125 ? 9.961 -6.316 7.328 1 94.12 125 VAL B C 1
ATOM 3312 O O . VAL B 1 125 ? 10.312 -5.145 7.188 1 94.12 125 VAL B O 1
ATOM 3315 N N . ASP B 1 126 ? 10.344 -6.992 8.367 1 94.12 126 ASP B N 1
ATOM 3316 C CA . ASP B 1 126 ? 11.25 -6.387 9.336 1 94.12 126 ASP B CA 1
ATOM 3317 C C . ASP B 1 126 ? 12.695 -6.777 9.055 1 94.12 126 ASP B C 1
ATOM 3319 O O . ASP B 1 126 ? 12.977 -7.523 8.109 1 94.12 126 ASP B O 1
ATOM 3323 N N . ASP B 1 127 ? 13.664 -6.266 9.766 1 89.19 127 ASP B N 1
ATOM 3324 C CA . ASP B 1 127 ? 15.094 -6.457 9.555 1 89.19 127 ASP B CA 1
ATOM 3325 C C . ASP B 1 127 ? 15.492 -7.91 9.789 1 89.19 127 ASP B C 1
ATOM 3327 O O . ASP B 1 127 ? 16.562 -8.344 9.344 1 89.19 127 ASP B O 1
ATOM 3331 N N . SER B 1 128 ? 14.719 -8.703 10.539 1 87 128 SER B N 1
ATOM 3332 C CA . SER B 1 128 ? 15.008 -10.109 10.789 1 87 128 SER B CA 1
ATOM 3333 C C . SER B 1 128 ? 14.367 -11 9.734 1 87 128 SER B C 1
ATOM 3335 O O . SER B 1 128 ? 14.305 -12.219 9.891 1 87 128 SER B O 1
ATOM 3337 N N . ALA B 1 129 ? 13.734 -10.336 8.781 1 82.19 129 ALA B N 1
ATOM 3338 C CA . ALA B 1 129 ? 13.141 -11 7.629 1 82.19 129 ALA B CA 1
ATOM 3339 C C . ALA B 1 129 ? 11.812 -11.648 8 1 82.19 129 ALA B C 1
ATOM 3341 O O . ALA B 1 129 ? 11.312 -12.523 7.277 1 82.19 129 ALA B O 1
ATOM 3342 N N . GLU B 1 130 ? 11.406 -11.273 9.172 1 89 130 GLU B N 1
ATOM 3343 C CA . GLU B 1 130 ? 10.023 -11.625 9.477 1 89 130 GLU B CA 1
ATOM 3344 C C . GLU B 1 130 ? 9.047 -10.703 8.758 1 89 130 GLU B C 1
ATOM 3346 O O . GLU B 1 130 ? 9.344 -9.523 8.539 1 89 130 GLU B O 1
ATOM 3351 N N . ASN B 1 131 ? 7.891 -11.281 8.328 1 92.12 131 ASN B N 1
ATOM 3352 C CA . ASN B 1 131 ? 6.957 -10.453 7.57 1 92.12 131 ASN B CA 1
ATOM 3353 C C . ASN B 1 131 ? 5.512 -10.867 7.828 1 92.12 131 ASN B C 1
ATOM 3355 O O . ASN B 1 131 ? 5.254 -11.906 8.43 1 92.12 131 ASN B O 1
ATOM 3359 N N . PHE B 1 132 ? 4.637 -10 7.508 1 93.88 132 PHE B N 1
ATOM 3360 C CA . PHE B 1 132 ? 3.24 -10.375 7.309 1 93.88 132 PHE B CA 1
ATOM 3361 C C . PHE B 1 132 ? 2.721 -9.844 5.977 1 93.88 132 PHE B C 1
ATOM 3363 O O . PHE B 1 132 ? 3.316 -8.938 5.391 1 93.88 132 PHE B O 1
ATOM 3370 N N . ILE B 1 133 ? 1.658 -10.484 5.543 1 94.06 133 ILE B N 1
ATOM 3371 C CA . ILE B 1 133 ? 1.068 -10.125 4.262 1 94.06 133 ILE B CA 1
ATOM 3372 C C . ILE B 1 133 ? -0.442 -9.961 4.414 1 94.06 133 ILE B C 1
ATOM 3374 O O . ILE B 1 133 ? -1.101 -10.781 5.055 1 94.06 133 ILE B O 1
ATOM 3378 N N . VAL B 1 134 ? -0.96 -8.875 3.943 1 96.62 134 VAL B N 1
ATOM 3379 C CA . VAL B 1 134 ? -2.402 -8.672 3.832 1 96.62 134 VAL B CA 1
ATOM 3380 C C . VAL B 1 134 ? -2.816 -8.711 2.363 1 96.62 134 VAL B C 1
ATOM 3382 O O . VAL B 1 134 ? -2.402 -7.863 1.571 1 96.62 134 VAL B O 1
ATOM 3385 N N . ILE B 1 135 ? -3.631 -9.656 2.055 1 96.5 135 ILE B N 1
ATOM 3386 C CA . ILE B 1 135 ? -4.07 -9.836 0.675 1 96.5 135 ILE B CA 1
ATOM 3387 C C . ILE B 1 135 ? -5.43 -9.172 0.474 1 96.5 135 ILE B C 1
ATOM 3389 O O . ILE B 1 135 ? -6.379 -9.453 1.207 1 96.5 135 ILE B O 1
ATOM 3393 N N . SER B 1 136 ? -5.477 -8.297 -0.433 1 97.44 136 SER B N 1
ATOM 3394 C CA . SER B 1 136 ? -6.73 -7.762 -0.943 1 97.44 136 SER B CA 1
ATOM 3395 C C . SER B 1 136 ? -7.055 -8.32 -2.322 1 97.44 136 SER B C 1
ATOM 3397 O O . SER B 1 136 ? -6.438 -7.941 -3.318 1 97.44 136 SER B O 1
ATOM 3399 N N . ALA B 1 137 ? -8.023 -9.18 -2.389 1 96.5 137 ALA B N 1
ATOM 3400 C CA . ALA B 1 137 ? -8.32 -9.867 -3.641 1 96.5 137 ALA B CA 1
ATOM 3401 C C . ALA B 1 137 ? -8.727 -8.875 -4.73 1 96.5 137 ALA B C 1
ATOM 3403 O O . ALA B 1 137 ? -8.32 -9.023 -5.887 1 96.5 137 ALA B O 1
ATOM 3404 N N . GLY B 1 138 ? -9.602 -7.898 -4.34 1 96.38 138 GLY B N 1
ATOM 3405 C CA . GLY B 1 138 ? -10.055 -6.91 -5.309 1 96.38 138 GLY B CA 1
ATOM 3406 C C . GLY B 1 138 ? -10.602 -7.531 -6.582 1 96.38 138 GLY B C 1
ATOM 3407 O O . GLY B 1 138 ? -11.445 -8.43 -6.527 1 96.38 138 GLY B O 1
ATOM 3408 N N . ALA B 1 139 ? -10.07 -7.047 -7.691 1 98 139 ALA B N 1
ATOM 3409 C CA . ALA B 1 139 ? -10.516 -7.465 -9.016 1 98 139 ALA B CA 1
ATOM 3410 C C . ALA B 1 139 ? -10.297 -8.961 -9.227 1 98 139 ALA B C 1
ATOM 3412 O O . ALA B 1 139 ? -10.969 -9.586 -10.047 1 98 139 ALA B O 1
ATOM 3413 N N . ASN B 1 140 ? -9.336 -9.594 -8.562 1 98.31 140 ASN B N 1
ATOM 3414 C CA . ASN B 1 140 ? -9.148 -11.039 -8.664 1 98.31 140 ASN B CA 1
ATOM 3415 C C . ASN B 1 140 ? -10.406 -11.797 -8.227 1 98.31 140 ASN B C 1
ATOM 3417 O O . ASN B 1 140 ? -10.688 -12.883 -8.734 1 98.31 140 ASN B O 1
ATOM 3421 N N . GLY B 1 141 ? -11.125 -11.172 -7.34 1 97.25 141 GLY B N 1
ATOM 3422 C CA . GLY B 1 141 ? -12.383 -11.758 -6.898 1 97.25 141 GLY B CA 1
ATOM 3423 C C . GLY B 1 141 ? -13.469 -11.719 -7.961 1 97.25 141 GLY B C 1
ATOM 3424 O O . GLY B 1 141 ? -14.469 -12.43 -7.859 1 97.25 141 GLY B O 1
ATOM 3425 N N . ASP B 1 142 ? -13.25 -10.875 -8.922 1 97.56 142 ASP B N 1
ATOM 3426 C CA . ASP B 1 142 ? -14.234 -10.711 -9.977 1 97.56 142 ASP B CA 1
ATOM 3427 C C . ASP B 1 142 ? -14.039 -11.75 -11.078 1 97.56 142 ASP B C 1
ATOM 3429 O O . ASP B 1 142 ? -14.883 -11.898 -11.961 1 97.56 142 ASP B O 1
ATOM 3433 N N . VAL B 1 143 ? -12.914 -12.477 -11.031 1 98.38 143 VAL B N 1
ATOM 3434 C CA . VAL B 1 143 ? -12.703 -13.562 -11.992 1 98.38 143 VAL B CA 1
ATOM 3435 C C . VAL B 1 143 ? -13.594 -14.742 -11.641 1 98.38 143 VAL B C 1
ATOM 3437 O O . VAL B 1 143 ? -13.164 -15.68 -10.961 1 98.38 143 VAL B O 1
ATOM 3440 N N . GLY B 1 144 ? -14.797 -14.727 -12.188 1 98 144 GLY B N 1
ATOM 3441 C CA . GLY B 1 144 ? -15.781 -15.758 -11.906 1 98 144 GLY B CA 1
ATOM 3442 C C . GLY B 1 144 ? -15.891 -16.797 -13 1 98 144 GLY B C 1
ATOM 3443 O O . GLY B 1 144 ? -15.25 -16.672 -14.047 1 98 144 GLY B O 1
ATOM 3444 N N . PRO B 1 145 ? -16.703 -17.844 -12.711 1 98.38 145 PRO B N 1
ATOM 3445 C CA . PRO B 1 145 ? -16.875 -18.891 -13.703 1 98.38 145 PRO B CA 1
ATOM 3446 C C . PRO B 1 145 ? -17.453 -18.375 -15.016 1 98.38 145 PRO B C 1
ATOM 3448 O O . PRO B 1 145 ? -17.141 -18.906 -16.094 1 98.38 145 PRO B O 1
ATOM 3451 N N . GLU B 1 146 ? -18.266 -17.312 -14.906 1 98.19 146 GLU B N 1
ATOM 3452 C CA . GLU B 1 146 ? -18.844 -16.734 -16.109 1 98.19 146 GLU B CA 1
ATOM 3453 C C . GLU B 1 146 ? -17.781 -16.125 -17.016 1 98.19 146 GLU B C 1
ATOM 3455 O O . GLU B 1 146 ? -17.844 -16.25 -18.234 1 98.19 146 GLU B O 1
ATOM 3460 N N . MET B 1 147 ? -16.859 -15.492 -16.391 1 98 147 MET B N 1
ATOM 3461 C CA . MET B 1 147 ? -15.758 -14.922 -17.156 1 98 147 MET B CA 1
ATOM 3462 C C . MET B 1 147 ? -14.93 -16.016 -17.812 1 98 147 MET B C 1
ATOM 3464 O O . MET B 1 147 ? -14.523 -15.891 -18.969 1 98 147 MET B O 1
ATOM 3468 N N . VAL B 1 148 ? -14.648 -17.094 -17.109 1 98.62 148 VAL B N 1
ATOM 3469 C CA . VAL B 1 148 ? -13.891 -18.219 -17.656 1 98.62 148 VAL B CA 1
ATOM 3470 C C . VAL B 1 148 ? -14.625 -18.812 -18.859 1 98.62 148 VAL B C 1
ATOM 3472 O O . VAL B 1 148 ? -14.023 -19.031 -19.906 1 98.62 148 VAL B O 1
ATOM 3475 N N . GLN B 1 149 ? -15.93 -18.953 -18.719 1 98.44 149 GLN B N 1
ATOM 3476 C CA . GLN B 1 149 ? -16.734 -19.516 -19.781 1 98.44 149 GLN B CA 1
ATOM 3477 C C . GLN B 1 149 ? -16.719 -18.609 -21.016 1 98.44 149 GLN B C 1
ATOM 3479 O O . GLN B 1 149 ? -16.703 -19.094 -22.156 1 98.44 149 GLN B O 1
ATOM 3484 N N . ALA B 1 150 ? -16.719 -17.359 -20.766 1 98.31 150 ALA B N 1
ATOM 3485 C CA . ALA B 1 150 ? -16.719 -16.406 -21.859 1 98.31 150 ALA B CA 1
ATOM 3486 C C . ALA B 1 150 ? -15.414 -16.484 -22.656 1 98.31 150 ALA B C 1
ATOM 3488 O O . ALA B 1 150 ? -15.367 -16.109 -23.828 1 98.31 150 ALA B O 1
ATOM 3489 N N . HIS B 1 151 ? -14.375 -17.031 -22.031 1 98.44 151 HIS B N 1
ATOM 3490 C CA . HIS B 1 151 ? -13.078 -17.141 -22.703 1 98.44 151 HIS B CA 1
ATOM 3491 C C . HIS B 1 151 ? -12.711 -18.594 -22.938 1 98.44 151 HIS B C 1
ATOM 3493 O O . HIS B 1 151 ? -11.531 -18.938 -23.062 1 98.44 151 HIS B O 1
ATOM 3499 N N . ARG B 1 152 ? -13.672 -19.422 -23 1 98.38 152 ARG B N 1
ATOM 3500 C CA . ARG B 1 152 ? -13.5 -20.859 -23.141 1 98.38 152 ARG B CA 1
ATOM 3501 C C . ARG B 1 152 ? -12.625 -21.203 -24.344 1 98.38 152 ARG B C 1
ATOM 3503 O O . ARG B 1 152 ? -11.797 -22.109 -24.266 1 98.38 152 ARG B O 1
ATOM 3510 N N . SER B 1 153 ? -12.773 -20.469 -25.406 1 98.56 153 SER B N 1
ATOM 3511 C CA . SER B 1 153 ? -12.055 -20.766 -26.641 1 98.56 153 SER B CA 1
ATOM 3512 C C . SER B 1 153 ? -10.547 -20.594 -26.469 1 98.56 153 SER B C 1
ATOM 3514 O O . SER B 1 153 ? -9.758 -21.297 -27.094 1 98.56 153 SER B O 1
ATOM 3516 N N . ARG B 1 154 ? -10.141 -19.656 -25.609 1 98.38 154 ARG B N 1
ATOM 3517 C CA . ARG B 1 154 ? -8.727 -19.422 -25.328 1 98.38 154 ARG B CA 1
ATOM 3518 C C . ARG B 1 154 ? -8.109 -20.641 -24.641 1 98.38 154 ARG B C 1
ATOM 3520 O O . ARG B 1 154 ? -6.984 -21.031 -24.953 1 98.38 154 ARG B O 1
ATOM 3527 N N . ILE B 1 155 ? -8.859 -21.203 -23.734 1 98.81 155 ILE B N 1
ATOM 3528 C CA . ILE B 1 155 ? -8.398 -22.391 -23.016 1 98.81 155 ILE B CA 1
ATOM 3529 C C . ILE B 1 155 ? -8.328 -23.578 -23.969 1 98.81 155 ILE B C 1
ATOM 3531 O O . ILE B 1 155 ? -7.309 -24.266 -24.031 1 98.81 155 ILE B O 1
ATOM 3535 N N . GLU B 1 156 ? -9.336 -23.75 -24.734 1 98.69 156 GLU B N 1
ATOM 3536 C CA . GLU B 1 156 ? -9.453 -24.891 -25.641 1 98.69 156 GLU B CA 1
ATOM 3537 C C . GLU B 1 156 ? -8.375 -24.859 -26.719 1 98.69 156 GLU B C 1
ATOM 3539 O O . GLU B 1 156 ? -7.945 -25.891 -27.219 1 98.69 156 GLU B O 1
ATOM 3544 N N . GLY B 1 157 ? -7.988 -23.672 -27.031 1 98.31 157 GLY B N 1
ATOM 3545 C CA . GLY B 1 157 ? -7.012 -23.5 -28.094 1 98.31 157 GLY B CA 1
ATOM 3546 C C . GLY B 1 157 ? -5.578 -23.516 -27.609 1 98.31 157 GLY B C 1
ATOM 3547 O O . GLY B 1 157 ? -4.641 -23.422 -28.391 1 98.31 157 GLY B O 1
ATOM 3548 N N . SER B 1 158 ? -5.328 -23.797 -26.375 1 98.62 158 SER B N 1
ATOM 3549 C CA . SER B 1 158 ? -3.984 -23.766 -25.797 1 98.62 158 SER B CA 1
ATOM 3550 C C . SER B 1 158 ? -3.395 -25.172 -25.719 1 98.62 158 SER B C 1
ATOM 3552 O O . SER B 1 158 ? -4.109 -26.156 -25.859 1 98.62 158 SER B O 1
ATOM 3554 N N . GLY B 1 159 ? -2.076 -25.188 -25.547 1 98.75 159 GLY B N 1
ATOM 3555 C CA . GLY B 1 159 ? -1.385 -26.453 -25.359 1 98.75 159 GLY B CA 1
ATOM 3556 C C . GLY B 1 159 ? -1.333 -26.906 -23.922 1 98.75 159 GLY B C 1
ATOM 3557 O O . GLY B 1 159 ? -1.061 -28.078 -23.625 1 98.75 159 GLY B O 1
ATOM 3558 N N . VAL B 1 160 ? -1.623 -26 -23.047 1 98.88 160 VAL B N 1
ATOM 3559 C CA . VAL B 1 160 ? -1.592 -26.281 -21.625 1 98.88 160 VAL B CA 1
ATOM 3560 C C . VAL B 1 160 ? -2.334 -25.188 -20.859 1 98.88 160 VAL B C 1
ATOM 3562 O O . VAL B 1 160 ? -2.396 -24.047 -21.312 1 98.88 160 VAL B O 1
ATOM 3565 N N . LEU B 1 1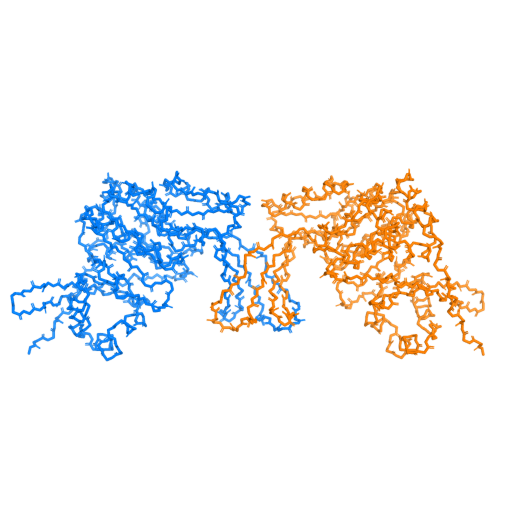61 ? -2.953 -25.516 -19.719 1 98.94 161 LEU B N 1
ATOM 3566 C CA . LEU B 1 161 ? -3.604 -24.562 -18.828 1 98.94 161 LEU B CA 1
ATOM 3567 C C . LEU B 1 161 ? -2.912 -24.531 -17.469 1 98.94 161 LEU B C 1
ATOM 3569 O O . LEU B 1 161 ? -2.691 -25.578 -16.859 1 98.94 161 LEU B O 1
ATOM 3573 N N . GLY B 1 162 ? -2.506 -23.328 -17.047 1 98.88 162 GLY B N 1
ATOM 3574 C CA . GLY B 1 162 ? -1.956 -23.141 -15.711 1 98.88 162 GLY B CA 1
ATOM 3575 C C . GLY B 1 162 ? -2.959 -22.562 -14.727 1 98.88 162 GLY B C 1
ATOM 3576 O O . GLY B 1 162 ? -3.652 -21.594 -15.031 1 98.88 162 GLY B O 1
ATOM 3577 N N . LEU B 1 163 ? -2.98 -23.156 -13.508 1 98.75 163 LEU B N 1
ATOM 3578 C CA . LEU B 1 163 ? -3.928 -22.75 -12.477 1 98.75 163 LEU B CA 1
ATOM 3579 C C . LEU B 1 163 ? -3.262 -22.719 -11.102 1 98.75 163 LEU B C 1
ATOM 3581 O O . LEU B 1 163 ? -2.42 -23.562 -10.797 1 98.75 163 LEU B O 1
ATOM 3585 N N . CYS B 1 164 ? -3.619 -21.766 -10.312 1 97 164 CYS B N 1
ATOM 3586 C CA . CYS B 1 164 ? -3.352 -21.734 -8.883 1 97 164 CYS B CA 1
ATOM 3587 C C . CYS B 1 164 ? -4.574 -21.25 -8.109 1 97 164 CYS B C 1
ATOM 3589 O O . CYS B 1 164 ? -5.688 -21.25 -8.641 1 97 164 CYS B O 1
ATOM 3591 N N . LEU B 1 165 ? -4.426 -20.922 -6.797 1 95.56 165 LEU B N 1
ATOM 3592 C CA . LEU B 1 165 ? -5.605 -20.719 -5.965 1 95.56 165 LEU B CA 1
ATOM 3593 C C . LEU B 1 165 ? -5.695 -19.281 -5.473 1 95.56 165 LEU B C 1
ATOM 3595 O O . LEU B 1 165 ? -6 -19.047 -4.305 1 95.56 165 LEU B O 1
ATOM 3599 N N . GLU B 1 166 ? -5.582 -18.328 -6.371 1 95 166 GLU B N 1
ATOM 3600 C CA . GLU B 1 166 ? -5.629 -16.938 -5.945 1 95 166 GLU B CA 1
ATOM 3601 C C . GLU B 1 166 ? -6.855 -16.219 -6.516 1 95 166 GLU B C 1
ATOM 3603 O O . GLU B 1 166 ? -6.918 -14.992 -6.527 1 95 166 GLU B O 1
ATOM 3608 N N . ILE B 1 167 ? -7.77 -16.938 -7.129 1 96.75 167 ILE B N 1
ATOM 3609 C CA . ILE B 1 167 ? -9.094 -16.453 -7.516 1 96.75 167 ILE B CA 1
ATOM 3610 C C . ILE B 1 167 ? -10.164 -17.375 -6.934 1 96.75 167 ILE B C 1
ATOM 3612 O O . ILE B 1 167 ? -9.883 -18.188 -6.059 1 96.75 167 ILE B O 1
ATOM 3616 N N . ARG B 1 168 ? -11.445 -17.188 -7.379 1 95.06 168 ARG B N 1
ATOM 3617 C CA . ARG B 1 168 ? -12.531 -18 -6.832 1 95.06 168 ARG B CA 1
ATOM 3618 C C . ARG B 1 168 ? -12.344 -19.469 -7.176 1 95.06 168 ARG B C 1
ATOM 3620 O O . ARG B 1 168 ? -11.977 -19.812 -8.305 1 95.06 168 ARG B O 1
ATOM 3627 N N . ASP B 1 169 ? -12.594 -20.312 -6.188 1 96.06 169 ASP B N 1
ATOM 3628 C CA . ASP B 1 169 ? -12.445 -21.766 -6.387 1 96.06 169 ASP B CA 1
ATOM 3629 C C . ASP B 1 169 ? -13.289 -22.234 -7.57 1 96.06 169 ASP B C 1
ATOM 3631 O O . ASP B 1 169 ? -12.836 -23.062 -8.367 1 96.06 169 ASP B O 1
ATOM 3635 N N . GLU B 1 170 ? -14.492 -21.703 -7.625 1 97.12 170 GLU B N 1
ATOM 3636 C CA . GLU B 1 170 ? -15.406 -22.109 -8.688 1 97.12 170 GLU B CA 1
ATOM 3637 C C . GLU B 1 170 ? -14.828 -21.797 -10.062 1 97.12 170 GLU B C 1
ATOM 3639 O O . GLU B 1 170 ? -15.047 -22.547 -11.023 1 97.12 170 GLU B O 1
ATOM 3644 N N . SER B 1 171 ? -14.109 -20.719 -10.125 1 98.31 171 SER B N 1
ATOM 3645 C CA . SER B 1 171 ? -13.5 -20.328 -11.383 1 98.31 171 SER B CA 1
ATOM 3646 C C . SER B 1 171 ? -12.359 -21.25 -11.766 1 98.31 171 SER B C 1
ATOM 3648 O O . SER B 1 171 ? -12.188 -21.609 -12.938 1 98.31 171 SER B O 1
ATOM 3650 N N . VAL B 1 172 ? -11.594 -21.641 -10.773 1 98.38 172 VAL B N 1
ATOM 3651 C CA . VAL B 1 172 ? -10.484 -22.562 -11 1 98.38 172 VAL B CA 1
ATOM 3652 C C . VAL B 1 172 ? -11.023 -23.906 -11.5 1 98.38 172 VAL B C 1
ATOM 3654 O O . VAL B 1 172 ? -10.523 -24.438 -12.484 1 98.38 172 VAL B O 1
ATOM 3657 N N . ILE B 1 173 ? -12.078 -24.344 -10.875 1 98.38 173 ILE B N 1
ATOM 3658 C CA . ILE B 1 173 ? -12.688 -25.609 -11.242 1 98.38 173 ILE B CA 1
ATOM 3659 C C . ILE B 1 173 ? -13.273 -25.516 -12.648 1 98.38 173 ILE B C 1
ATOM 3661 O O . ILE B 1 173 ? -13.102 -26.422 -13.461 1 98.38 173 ILE B O 1
ATOM 3665 N N . THR B 1 174 ? -13.938 -24.422 -12.922 1 98.75 174 THR B N 1
ATOM 3666 C CA . THR B 1 174 ? -14.523 -24.219 -14.242 1 98.75 174 THR B CA 1
ATOM 3667 C C . THR B 1 174 ? -13.453 -24.234 -15.328 1 98.75 174 THR B C 1
ATOM 3669 O O . THR B 1 174 ? -13.625 -24.891 -16.359 1 98.75 174 THR B O 1
ATOM 3672 N N . ALA B 1 175 ? -12.352 -23.594 -15.094 1 98.88 175 ALA B N 1
ATOM 3673 C CA . ALA B 1 175 ? -11.258 -23.578 -16.047 1 98.88 175 ALA B CA 1
ATOM 3674 C C . ALA B 1 175 ? -10.688 -24.969 -16.281 1 98.88 175 ALA B C 1
ATOM 3676 O O . ALA B 1 175 ? -10.453 -25.375 -17.422 1 98.88 175 ALA B O 1
ATOM 3677 N N . ALA B 1 176 ? -10.508 -25.672 -15.195 1 98.81 176 ALA B N 1
ATOM 3678 C CA . ALA B 1 176 ? -9.992 -27.031 -15.281 1 98.81 176 ALA B CA 1
ATOM 3679 C C . ALA B 1 176 ? -10.93 -27.938 -16.078 1 98.81 176 ALA B C 1
ATOM 3681 O O . ALA B 1 176 ? -10.477 -28.75 -16.906 1 98.81 176 ALA B O 1
ATOM 3682 N N . ARG B 1 177 ? -12.188 -27.781 -15.867 1 98.69 177 ARG B N 1
ATOM 3683 C CA . ARG B 1 177 ? -13.188 -28.562 -16.578 1 98.69 177 ARG B CA 1
ATOM 3684 C C . ARG B 1 177 ? -13.148 -28.266 -18.078 1 98.69 177 ARG B C 1
ATOM 3686 O O . ARG B 1 177 ? -13.188 -29.188 -18.891 1 98.69 177 ARG B O 1
ATOM 3693 N N . VAL B 1 178 ? -13.133 -27.031 -18.391 1 98.75 178 VAL B N 1
ATOM 3694 C CA . VAL B 1 178 ? -13.078 -26.625 -19.797 1 98.75 178 VAL B CA 1
ATOM 3695 C C . VAL B 1 178 ? -11.859 -27.25 -20.469 1 98.75 178 VAL B C 1
ATOM 3697 O O . VAL B 1 178 ? -11.969 -27.781 -21.578 1 98.75 178 VAL B O 1
ATOM 3700 N N . ALA B 1 179 ? -10.742 -27.203 -19.828 1 98.88 179 ALA B N 1
ATOM 3701 C CA . ALA B 1 179 ? -9.508 -27.766 -20.359 1 98.88 179 ALA B CA 1
ATOM 3702 C C . ALA B 1 179 ? -9.641 -29.281 -20.547 1 98.88 179 ALA B C 1
ATOM 3704 O O . ALA B 1 179 ? -9.281 -29.812 -21.594 1 98.88 179 ALA B O 1
ATOM 3705 N N . ASN B 1 180 ? -10.148 -29.938 -19.562 1 98.12 180 ASN B N 1
ATOM 3706 C CA . ASN B 1 180 ? -10.32 -31.391 -19.609 1 98.12 180 ASN B CA 1
ATOM 3707 C C . ASN B 1 180 ? -11.227 -31.812 -20.766 1 98.12 180 ASN B C 1
ATOM 3709 O O . ASN B 1 180 ? -10.922 -32.781 -21.469 1 98.12 180 ASN B O 1
ATOM 3713 N N . GLU B 1 181 ? -12.281 -31.125 -20.891 1 98.12 181 GLU B N 1
ATOM 3714 C CA . GLU B 1 181 ? -13.227 -31.406 -21.969 1 98.12 181 GLU B CA 1
ATOM 3715 C C . GLU B 1 181 ? -12.578 -31.266 -23.328 1 98.12 181 GLU B C 1
ATOM 3717 O O . GLU B 1 181 ? -12.945 -31.969 -24.281 1 98.12 181 GLU B O 1
ATOM 3722 N N . ALA B 1 182 ? -11.633 -30.438 -23.438 1 98.44 182 ALA B N 1
ATOM 3723 C CA . ALA B 1 182 ? -10.977 -30.141 -24.703 1 98.44 182 ALA B CA 1
ATOM 3724 C C . ALA B 1 182 ? -9.711 -30.984 -24.875 1 98.44 182 ALA B C 1
ATOM 3726 O O . ALA B 1 182 ? -9.055 -30.922 -25.906 1 98.44 182 ALA B O 1
ATOM 3727 N N . GLY B 1 183 ? -9.32 -31.703 -23.844 1 98.12 183 GLY B N 1
ATOM 3728 C CA . GLY B 1 183 ? -8.102 -32.5 -23.875 1 98.12 183 GLY B CA 1
ATOM 3729 C C . GLY B 1 183 ? -6.848 -31.688 -23.641 1 98.12 183 GLY B C 1
ATOM 3730 O O . GLY B 1 183 ? -5.746 -32.094 -24.016 1 98.12 183 GLY B O 1
ATOM 3731 N N . VAL B 1 184 ? -6.988 -30.5 -23.109 1 98.62 184 VAL B N 1
ATOM 3732 C CA . VAL B 1 184 ? -5.863 -29.641 -22.766 1 98.62 184 VAL B CA 1
ATOM 3733 C C . VAL B 1 184 ? -5.32 -30.031 -21.391 1 98.62 184 VAL B C 1
ATOM 3735 O O . VAL B 1 184 ? -6.07 -30.062 -20.422 1 98.62 184 VAL B O 1
ATOM 3738 N N . PRO B 1 185 ? -4.027 -30.359 -21.266 1 98.75 185 PRO B N 1
ATOM 3739 C CA . PRO B 1 185 ? -3.488 -30.719 -19.953 1 98.75 185 PRO B CA 1
ATOM 3740 C C . PRO B 1 185 ? -3.582 -29.578 -18.953 1 98.75 185 PRO B C 1
ATOM 3742 O O . PRO B 1 185 ? -3.344 -28.422 -19.297 1 98.75 185 PRO B O 1
ATOM 3745 N N . VAL B 1 186 ? -3.928 -29.922 -17.703 1 98.88 186 VAL B N 1
ATOM 3746 C CA . VAL B 1 186 ? -4.055 -28.969 -16.609 1 98.88 186 VAL B CA 1
ATOM 3747 C C . VAL B 1 186 ? -2.857 -29.094 -15.672 1 98.88 186 VAL B C 1
ATOM 3749 O O . VAL B 1 186 ? -2.623 -30.156 -15.094 1 98.88 186 VAL B O 1
ATOM 3752 N N . VAL B 1 187 ? -2.066 -28.031 -15.578 1 98.88 187 VAL B N 1
ATOM 3753 C CA . VAL B 1 187 ? -1.011 -27.922 -14.578 1 98.88 187 VAL B CA 1
ATOM 3754 C C . VAL B 1 187 ? -1.498 -27.062 -13.406 1 98.88 187 VAL B C 1
ATOM 3756 O O . VAL B 1 187 ? -1.918 -25.922 -13.594 1 98.88 187 VAL B O 1
ATOM 3759 N N . PHE B 1 188 ? -1.419 -27.578 -12.234 1 98.56 188 PHE B N 1
ATOM 3760 C CA . PHE B 1 188 ? -1.992 -26.938 -11.062 1 98.56 188 PHE B CA 1
ATOM 3761 C C . PHE B 1 188 ? -0.954 -26.812 -9.953 1 98.56 188 PHE B C 1
ATOM 3763 O O . PHE B 1 188 ? -0.343 -27.812 -9.555 1 98.56 188 PHE B O 1
ATOM 3770 N N . ASN B 1 189 ? -0.69 -25.641 -9.57 1 97.88 189 ASN B N 1
ATOM 3771 C CA . ASN B 1 189 ? 0.121 -25.375 -8.391 1 97.88 189 ASN B CA 1
ATOM 3772 C C . ASN B 1 189 ? -0.746 -25.125 -7.16 1 97.88 189 ASN B C 1
ATOM 3774 O O . ASN B 1 189 ? -1.488 -24.141 -7.109 1 97.88 189 ASN B O 1
ATOM 3778 N N . LEU B 1 190 ? -0.649 -26.031 -6.203 1 94.81 190 LEU B N 1
ATOM 3779 C CA . LEU B 1 190 ? -1.415 -25.891 -4.969 1 94.81 190 LEU B CA 1
ATOM 3780 C C . LEU B 1 190 ? -0.835 -24.781 -4.094 1 94.81 190 LEU B C 1
ATOM 3782 O O . LEU B 1 190 ? -0.203 -25.062 -3.072 1 94.81 190 LEU B O 1
ATOM 3786 N N . SER B 1 191 ? -1.078 -23.594 -4.453 1 87.19 191 SER B N 1
ATOM 3787 C CA . SER B 1 191 ? -0.623 -22.375 -3.785 1 87.19 191 SER B CA 1
ATOM 3788 C C . SER B 1 191 ? -1.648 -21.25 -3.914 1 87.19 191 SER B C 1
ATOM 3790 O O . SER B 1 191 ? -2.18 -21.016 -5 1 87.19 191 SER B O 1
ATOM 3792 N N . PRO B 1 192 ? -1.898 -20.562 -2.77 1 83.62 192 PRO B N 1
ATOM 3793 C CA . PRO B 1 192 ? -1.495 -20.844 -1.392 1 83.62 192 PRO B CA 1
ATOM 3794 C C . PRO B 1 192 ? -2.08 -22.156 -0.865 1 83.62 192 PRO B C 1
ATOM 3796 O O . PRO B 1 192 ? -3.045 -22.688 -1.43 1 83.62 192 PRO B O 1
ATOM 3799 N N . ILE B 1 193 ? -1.445 -22.656 0.159 1 79.56 193 ILE B N 1
ATOM 3800 C CA . ILE B 1 193 ? -1.881 -23.922 0.716 1 79.56 193 ILE B CA 1
ATOM 3801 C C . ILE B 1 193 ? -3.262 -23.766 1.35 1 79.56 193 ILE B C 1
ATOM 3803 O O . ILE B 1 193 ? -3.455 -22.922 2.227 1 79.56 193 ILE B O 1
ATOM 3807 N N . ARG B 1 194 ? -4.137 -24.562 0.837 1 82.62 194 ARG B N 1
ATOM 3808 C CA . ARG B 1 194 ? -5.461 -24.672 1.445 1 82.62 194 ARG B CA 1
ATOM 3809 C C . ARG B 1 194 ? -6.156 -25.953 1.004 1 82.62 194 ARG B C 1
ATOM 3811 O O . ARG B 1 194 ? -5.637 -26.703 0.163 1 82.62 194 ARG B O 1
ATOM 3818 N N . LYS B 1 195 ? -7.266 -26.188 1.639 1 84.25 195 LYS B N 1
ATOM 3819 C CA . LYS B 1 195 ? -8.039 -27.359 1.246 1 84.25 195 LYS B CA 1
ATOM 3820 C C . LYS B 1 195 ? -8.594 -27.203 -0.169 1 84.25 195 LYS B C 1
ATOM 3822 O O . LYS B 1 195 ? -9.094 -26.141 -0.534 1 84.25 195 LYS B O 1
ATOM 3827 N N . VAL B 1 196 ? -8.328 -28.234 -0.915 1 88.12 196 VAL B N 1
ATOM 3828 C CA . VAL B 1 196 ? -8.82 -28.25 -2.287 1 88.12 196 VAL B CA 1
ATOM 3829 C C . VAL B 1 196 ? -9.812 -29.391 -2.479 1 88.12 196 VAL B C 1
ATOM 3831 O O . VAL B 1 196 ? -9.672 -30.453 -1.851 1 88.12 196 VAL B O 1
ATOM 3834 N N . SER B 1 197 ? -10.773 -29.172 -3.285 1 92.19 197 SER B N 1
ATOM 3835 C CA . SER B 1 197 ? -11.789 -30.188 -3.533 1 92.19 197 SER B CA 1
ATOM 3836 C C . SER B 1 197 ? -11.219 -31.359 -4.328 1 92.19 197 SER B C 1
ATOM 3838 O O . SER B 1 197 ? -10.32 -31.172 -5.156 1 92.19 197 SER B O 1
ATOM 3840 N N . ASP B 1 198 ? -11.789 -32.469 -4.086 1 95.06 198 ASP B N 1
ATOM 3841 C CA . ASP B 1 198 ? -11.438 -33.656 -4.871 1 95.06 198 ASP B CA 1
ATOM 3842 C C . ASP B 1 198 ? -11.75 -33.438 -6.352 1 95.06 198 ASP B C 1
ATOM 3844 O O . ASP B 1 198 ? -11.016 -33.938 -7.215 1 95.06 198 ASP B O 1
ATOM 3848 N N . GLU B 1 199 ? -12.742 -32.75 -6.52 1 96.19 199 GLU B N 1
ATOM 3849 C CA . GLU B 1 199 ? -13.133 -32.469 -7.898 1 96.19 199 GLU B CA 1
ATOM 3850 C C . GLU B 1 199 ? -12.016 -31.781 -8.664 1 96.19 199 GLU B C 1
ATOM 3852 O O . GLU B 1 199 ? -11.695 -32.156 -9.797 1 96.19 199 GLU B O 1
ATOM 3857 N N . LEU B 1 200 ? -11.453 -30.766 -8.062 1 97 200 LEU B N 1
ATOM 3858 C CA . LEU B 1 200 ? -10.359 -30.047 -8.711 1 97 200 LEU B CA 1
ATOM 3859 C C . LEU B 1 200 ? -9.164 -30.969 -8.93 1 97 200 LEU B C 1
ATOM 3861 O O . LEU B 1 200 ? -8.609 -31.031 -10.031 1 97 200 LEU B O 1
ATOM 3865 N N . LEU B 1 201 ? -8.828 -31.75 -7.926 1 97.25 201 LEU B N 1
ATOM 3866 C CA . LEU B 1 201 ? -7.672 -32.625 -8.016 1 97.25 201 LEU B CA 1
ATOM 3867 C C . LEU B 1 201 ? -7.871 -33.688 -9.109 1 97.25 201 LEU B C 1
ATOM 3869 O O . LEU B 1 201 ? -6.918 -34.062 -9.789 1 97.25 201 LEU B O 1
ATOM 3873 N N . ASP B 1 202 ? -9.086 -34.062 -9.297 1 97.81 202 ASP B N 1
ATOM 3874 C CA . ASP B 1 202 ? -9.414 -35.094 -10.297 1 97.81 202 ASP B CA 1
ATOM 3875 C C . ASP B 1 202 ? -9.227 -34.531 -11.711 1 97.81 202 ASP B C 1
ATOM 3877 O O . ASP B 1 202 ? -9.188 -35.312 -12.672 1 97.81 202 ASP B O 1
ATOM 3881 N N . LEU B 1 203 ? -9.156 -33.281 -11.836 1 98.19 203 LEU B N 1
ATOM 3882 C CA . LEU B 1 203 ? -9.055 -32.625 -13.141 1 98.19 203 LEU B CA 1
ATOM 3883 C C . LEU B 1 203 ? -7.609 -32.25 -13.461 1 98.19 203 LEU B C 1
ATOM 3885 O O . LEU B 1 203 ? -7.316 -31.75 -14.539 1 98.19 203 LEU B O 1
ATOM 3889 N N . VAL B 1 204 ? -6.688 -32.531 -12.57 1 98.31 204 VAL B N 1
ATOM 3890 C CA . VAL B 1 204 ? -5.301 -32.094 -12.68 1 98.31 204 VAL B CA 1
ATOM 3891 C C . VAL B 1 204 ? -4.473 -33.188 -13.375 1 98.31 204 VAL B C 1
ATOM 3893 O O . VAL B 1 204 ? -4.555 -34.375 -13.023 1 98.31 204 VAL B O 1
ATOM 3896 N N . ASP B 1 205 ? -3.682 -32.781 -14.367 1 98.38 205 ASP B N 1
ATOM 3897 C CA . ASP B 1 205 ? -2.762 -33.688 -15.039 1 98.38 205 ASP B CA 1
ATOM 3898 C C . ASP B 1 205 ? -1.373 -33.625 -14.406 1 98.38 205 ASP B C 1
ATOM 3900 O O . ASP B 1 205 ? -0.73 -34.656 -14.219 1 98.38 205 ASP B O 1
ATOM 3904 N N . VAL B 1 206 ? -0.911 -32.469 -14.133 1 98.75 206 VAL B N 1
ATOM 3905 C CA . VAL B 1 206 ? 0.389 -32.25 -13.508 1 98.75 206 VAL B CA 1
ATOM 3906 C C . VAL B 1 206 ? 0.215 -31.406 -12.25 1 98.75 206 VAL B C 1
ATOM 3908 O O . VAL B 1 206 ? -0.318 -30.297 -12.297 1 98.75 206 VAL B O 1
ATOM 3911 N N . LEU B 1 207 ? 0.68 -31.922 -11.141 1 98.5 207 LEU B N 1
ATOM 3912 C CA . LEU B 1 207 ? 0.559 -31.25 -9.852 1 98.5 207 LEU B CA 1
ATOM 3913 C C . LEU B 1 207 ? 1.907 -30.719 -9.391 1 98.5 207 LEU B C 1
ATOM 3915 O O . LEU B 1 207 ? 2.928 -31.391 -9.492 1 98.5 207 LEU B O 1
ATOM 3919 N N . ILE B 1 208 ? 1.937 -29.484 -8.977 1 98.31 208 ILE B N 1
ATOM 3920 C CA . ILE B 1 208 ? 3.125 -28.906 -8.367 1 98.31 208 ILE B CA 1
ATOM 3921 C C . ILE B 1 208 ? 2.855 -28.609 -6.895 1 98.31 208 ILE B C 1
ATOM 3923 O O . ILE B 1 208 ? 1.9 -27.906 -6.559 1 98.31 208 ILE B O 1
ATOM 3927 N N . VAL B 1 209 ? 3.684 -29.125 -6.012 1 96.81 209 VAL B N 1
ATOM 3928 C CA . VAL B 1 209 ? 3.504 -28.969 -4.57 1 96.81 209 VAL B CA 1
ATOM 3929 C C . VAL B 1 209 ? 4.867 -28.875 -3.889 1 96.81 209 VAL B C 1
ATOM 3931 O O . VAL B 1 209 ? 5.879 -29.312 -4.445 1 96.81 209 VAL B O 1
ATOM 3934 N N . ASN B 1 210 ? 4.852 -28.219 -2.762 1 93.12 210 ASN B N 1
ATOM 3935 C CA . ASN B 1 210 ? 5.977 -28.406 -1.853 1 93.12 210 ASN B CA 1
ATOM 3936 C C . ASN B 1 210 ? 5.711 -29.516 -0.85 1 93.12 210 ASN B C 1
ATOM 3938 O O . ASN B 1 210 ? 4.738 -30.266 -0.986 1 93.12 210 ASN B O 1
ATOM 3942 N N . GLU B 1 211 ? 6.582 -29.656 0.096 1 91.38 211 GLU B N 1
ATOM 3943 C CA . GLU B 1 211 ? 6.5 -30.75 1.049 1 91.38 211 GLU B CA 1
ATOM 3944 C C . GLU B 1 211 ? 5.191 -30.719 1.833 1 91.38 211 GLU B C 1
ATOM 3946 O O . GLU B 1 211 ? 4.473 -31.703 1.907 1 91.38 211 GLU B O 1
ATOM 3951 N N . HIS B 1 212 ? 4.844 -29.562 2.338 1 91 212 HIS B N 1
ATOM 3952 C CA . HIS B 1 212 ? 3.658 -29.406 3.176 1 91 212 HIS B CA 1
ATOM 3953 C C . HIS B 1 212 ? 2.381 -29.578 2.359 1 91 212 HIS B C 1
ATOM 3955 O O . HIS B 1 212 ? 1.425 -30.203 2.822 1 91 212 HIS B O 1
ATOM 3961 N N . GLU B 1 213 ? 2.443 -29.094 1.197 1 92.06 213 GLU B N 1
ATOM 3962 C CA . GLU B 1 213 ? 1.299 -29.203 0.296 1 92.06 213 GLU B CA 1
ATOM 3963 C C . GLU B 1 213 ? 1.063 -30.656 -0.121 1 92.06 213 GLU B C 1
ATOM 3965 O O . GLU B 1 213 ? -0.08 -31.109 -0.192 1 92.06 213 GLU B O 1
ATOM 3970 N N . LEU B 1 214 ? 2.102 -31.297 -0.37 1 94.69 214 LEU B N 1
ATOM 3971 C CA . LEU B 1 214 ? 1.982 -32.719 -0.717 1 94.69 214 LEU B CA 1
ATOM 3972 C C . LEU B 1 214 ? 1.378 -33.5 0.436 1 94.69 214 LEU B C 1
ATOM 3974 O O . LEU B 1 214 ? 0.477 -34.312 0.228 1 94.69 214 LEU B O 1
ATOM 3978 N N . ALA B 1 215 ? 1.891 -33.25 1.63 1 94.38 215 ALA B N 1
ATOM 3979 C CA . ALA B 1 215 ? 1.411 -33.969 2.818 1 94.38 215 ALA B CA 1
ATOM 3980 C C . ALA B 1 215 ? -0.085 -33.719 3.021 1 94.38 215 ALA B C 1
ATOM 3982 O O . ALA B 1 215 ? -0.796 -34.625 3.49 1 94.38 215 ALA B O 1
ATOM 3983 N N . ALA B 1 216 ? -0.509 -32.625 2.646 1 91.5 216 ALA B N 1
ATOM 3984 C CA . ALA B 1 216 ? -1.92 -32.281 2.799 1 91.5 216 ALA B CA 1
ATOM 3985 C C . ALA B 1 216 ? -2.793 -33.125 1.883 1 91.5 216 ALA B C 1
ATOM 3987 O O . ALA B 1 216 ? -3.975 -33.344 2.166 1 91.5 216 ALA B O 1
ATOM 3988 N N . ILE B 1 217 ? -2.229 -33.594 0.825 1 94 217 ILE B N 1
ATOM 3989 C CA . ILE B 1 217 ? -3 -34.344 -0.159 1 94 217 ILE B CA 1
ATOM 3990 C C . ILE B 1 217 ? -2.863 -35.812 0.114 1 94 217 ILE B C 1
ATOM 3992 O O . ILE B 1 217 ? -3.857 -36.562 0.115 1 94 217 ILE B O 1
ATOM 3996 N N . VAL B 1 218 ? -1.65 -36.312 0.423 1 95.56 218 VAL B N 1
ATOM 3997 C CA . VAL B 1 218 ? -1.405 -37.75 0.406 1 95.56 218 VAL B CA 1
ATOM 3998 C C . VAL B 1 218 ? -1.227 -38.25 1.834 1 95.56 218 VAL B C 1
ATOM 4000 O O . VAL B 1 218 ? -1.134 -39.469 2.061 1 95.56 218 VAL B O 1
ATOM 4003 N N . GLY B 1 219 ? -1.183 -37.312 2.77 1 94.44 219 GLY B N 1
ATOM 4004 C CA . GLY B 1 219 ? -0.91 -37.656 4.152 1 94.44 219 GLY B CA 1
ATOM 4005 C C . GLY B 1 219 ? 0.555 -37.531 4.527 1 94.44 219 GLY B C 1
ATOM 4006 O O . GLY B 1 219 ? 1.433 -37.656 3.672 1 94.44 219 GLY B O 1
ATOM 4007 N N . GLU B 1 220 ? 0.786 -37.406 5.773 1 94.38 220 GLU B N 1
ATOM 4008 C CA . GLU B 1 220 ? 2.121 -37.125 6.297 1 94.38 220 GLU B CA 1
ATOM 4009 C C . GLU B 1 220 ? 3.051 -38.312 6.074 1 94.38 220 GLU B C 1
ATOM 4011 O O . GLU B 1 220 ? 4.203 -38.156 5.672 1 94.38 220 GLU B O 1
ATOM 4016 N N . ASP B 1 221 ? 2.576 -39.438 6.301 1 94.5 221 ASP B N 1
ATOM 4017 C CA . ASP B 1 221 ? 3.414 -40.625 6.219 1 94.5 221 ASP B CA 1
ATOM 4018 C C . ASP B 1 221 ? 3.912 -40.844 4.793 1 94.5 221 ASP B C 1
ATOM 4020 O O . ASP B 1 221 ? 5.105 -41.062 4.574 1 94.5 221 ASP B O 1
ATOM 4024 N N . ALA B 1 222 ? 3.023 -40.781 3.852 1 94.19 222 ALA B N 1
ATOM 4025 C CA . ALA B 1 222 ? 3.387 -40.969 2.451 1 94.19 222 ALA B CA 1
ATOM 4026 C C . ALA B 1 222 ? 4.352 -39.875 1.981 1 94.19 222 ALA B C 1
ATOM 4028 O O . ALA B 1 222 ? 5.309 -40.156 1.261 1 94.19 222 ALA B O 1
ATOM 4029 N N . ALA B 1 223 ? 4.121 -38.688 2.371 1 94.5 223 ALA B N 1
ATOM 4030 C CA . ALA B 1 223 ? 4.988 -37.594 2 1 94.5 223 ALA B CA 1
ATOM 4031 C C . ALA B 1 223 ? 6.379 -37.75 2.613 1 94.5 223 ALA B C 1
ATOM 4033 O O . ALA B 1 223 ? 7.391 -37.562 1.931 1 94.5 223 ALA B O 1
ATOM 4034 N N . ARG B 1 224 ? 6.438 -38.125 3.859 1 93.12 224 ARG B N 1
ATOM 4035 C CA . ARG B 1 224 ? 7.703 -38.25 4.578 1 93.12 224 ARG B CA 1
ATOM 4036 C C . ARG B 1 224 ? 8.555 -39.375 4.012 1 93.12 224 ARG B C 1
ATOM 4038 O O . ARG B 1 224 ? 9.781 -39.281 3.984 1 93.12 224 ARG B O 1
ATOM 4045 N N . ALA B 1 225 ? 7.883 -40.438 3.615 1 92.25 225 ALA B N 1
ATOM 4046 C CA . ALA B 1 225 ? 8.617 -41.531 2.99 1 92.25 225 ALA B CA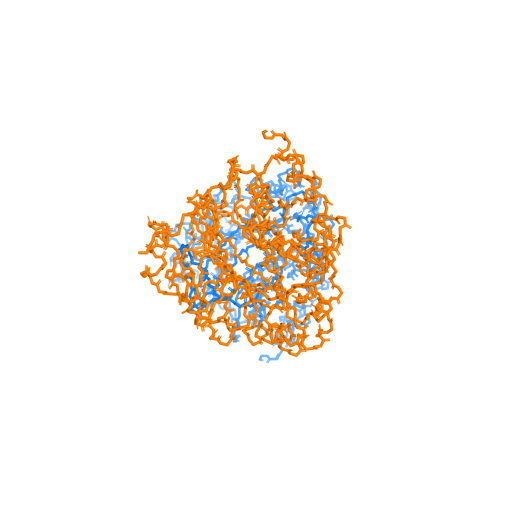 1
ATOM 4047 C C . ALA B 1 225 ? 9.422 -41.031 1.793 1 92.25 225 ALA B C 1
ATOM 4049 O O . ALA B 1 225 ? 10.531 -41.5 1.547 1 92.25 225 ALA B O 1
ATOM 4050 N N . GLY B 1 226 ? 8.914 -40.156 1.145 1 92.06 226 GLY B N 1
ATOM 4051 C CA . GLY B 1 226 ? 9.617 -39.531 0.019 1 92.06 226 GLY B CA 1
ATOM 4052 C C . GLY B 1 226 ? 10.703 -38.562 0.442 1 92.06 226 GLY B C 1
ATOM 4053 O O . GLY B 1 226 ? 11.867 -38.75 0.081 1 92.06 226 GLY B O 1
ATOM 4054 N N . PHE B 1 227 ? 10.375 -37.688 1.262 1 90.31 227 PHE B N 1
ATOM 4055 C CA . PHE B 1 227 ? 11.266 -36.594 1.635 1 90.31 227 PHE B CA 1
ATOM 4056 C C . PHE B 1 227 ? 12.438 -37.094 2.463 1 90.31 227 PHE B C 1
ATOM 4058 O O . PHE B 1 227 ? 13.57 -36.656 2.297 1 90.31 227 PHE B O 1
ATOM 4065 N N . ASP B 1 228 ? 12.117 -38 3.383 1 89.12 228 ASP B N 1
ATOM 4066 C CA . ASP B 1 228 ? 13.141 -38.5 4.293 1 89.12 228 ASP B CA 1
ATOM 4067 C C . ASP B 1 228 ? 13.859 -39.719 3.699 1 89.12 228 ASP B C 1
ATOM 4069 O O . ASP B 1 228 ? 15.07 -39.844 3.871 1 89.12 228 ASP B O 1
ATOM 4073 N N . GLY B 1 229 ? 13.133 -40.531 3.043 1 86.44 229 GLY B N 1
ATOM 4074 C CA . GLY B 1 229 ? 13.695 -41.812 2.656 1 86.44 229 GLY B CA 1
ATOM 4075 C C . GLY B 1 229 ? 13.961 -41.938 1.167 1 86.44 229 GLY B C 1
ATOM 4076 O O . GLY B 1 229 ? 14.586 -42.906 0.713 1 86.44 229 GLY B O 1
ATOM 4077 N N . GLY B 1 230 ? 13.43 -41.031 0.409 1 91.06 230 GLY B N 1
ATOM 4078 C CA . GLY B 1 230 ? 13.602 -41.094 -1.034 1 91.06 230 GLY B CA 1
ATOM 4079 C C . GLY B 1 230 ? 12.641 -42.031 -1.715 1 91.06 230 GLY B C 1
ATOM 4080 O O . GLY B 1 230 ? 12.711 -42.25 -2.93 1 91.06 230 GLY B O 1
ATOM 4081 N N . ASN B 1 231 ? 11.844 -42.688 -0.938 1 95.12 231 ASN B N 1
ATOM 4082 C CA . ASN B 1 231 ? 10.836 -43.594 -1.49 1 95.12 231 ASN B CA 1
ATOM 4083 C C . ASN B 1 231 ? 9.539 -42.844 -1.796 1 95.12 231 ASN B C 1
ATOM 4085 O O . ASN B 1 231 ? 8.727 -42.594 -0.896 1 95.12 231 ASN B O 1
ATOM 4089 N N . TRP B 1 232 ? 9.281 -42.594 -3.027 1 97.06 232 TRP B N 1
ATOM 4090 C CA . TRP B 1 232 ? 8.172 -41.75 -3.449 1 97.06 232 TRP B CA 1
ATOM 4091 C C . TRP B 1 232 ? 6.988 -42.625 -3.904 1 97.06 232 TRP B C 1
ATOM 4093 O O . TRP B 1 232 ? 5.988 -42.094 -4.395 1 97.06 232 TRP B O 1
ATOM 4103 N N . ASP B 1 233 ? 7.066 -43.906 -3.748 1 95.75 233 ASP B N 1
ATOM 4104 C CA . ASP B 1 233 ? 6.059 -44.812 -4.266 1 95.75 233 ASP B CA 1
ATOM 4105 C C . ASP B 1 233 ? 4.691 -44.562 -3.643 1 95.75 233 ASP B C 1
ATOM 4107 O O . ASP B 1 233 ? 3.688 -44.438 -4.352 1 95.75 233 ASP B O 1
ATOM 4111 N N . ALA B 1 234 ? 4.711 -44.469 -2.371 1 95.69 234 ALA B N 1
ATOM 4112 C CA . ALA B 1 234 ? 3.443 -44.281 -1.676 1 95.69 234 ALA B CA 1
ATOM 4113 C C . ALA B 1 234 ? 2.781 -42.969 -2.092 1 95.69 234 ALA B C 1
ATOM 4115 O O . ALA B 1 234 ? 1.575 -42.906 -2.34 1 95.69 234 ALA B O 1
ATOM 4116 N N . ALA B 1 235 ? 3.537 -41.906 -2.117 1 96.81 235 ALA B N 1
ATOM 4117 C CA . ALA B 1 235 ? 3.014 -40.625 -2.506 1 96.81 235 ALA B CA 1
ATOM 4118 C C . ALA B 1 235 ? 2.502 -40.625 -3.943 1 96.81 235 ALA B C 1
ATOM 4120 O O . ALA B 1 235 ? 1.39 -40.188 -4.219 1 96.81 235 ALA B O 1
ATOM 4121 N N . GLY B 1 236 ? 3.297 -41.125 -4.828 1 97.19 236 GLY B N 1
ATOM 4122 C CA . GLY B 1 236 ? 2.898 -41.219 -6.227 1 97.19 236 GLY B CA 1
ATOM 4123 C C . GLY B 1 236 ? 1.631 -42.031 -6.434 1 97.19 236 GLY B C 1
ATOM 4124 O O . GLY B 1 236 ? 0.744 -41.625 -7.188 1 97.19 236 GLY B O 1
ATOM 4125 N N . ARG B 1 237 ? 1.558 -43.156 -5.793 1 95.94 237 ARG B N 1
ATOM 4126 C CA . ARG B 1 237 ? 0.388 -44.031 -5.93 1 95.94 237 ARG B CA 1
ATOM 4127 C C . ARG B 1 237 ? -0.865 -43.344 -5.398 1 95.94 237 ARG B C 1
ATOM 4129 O O . ARG B 1 237 ? -1.939 -43.438 -5.992 1 95.94 237 ARG B O 1
ATOM 4136 N N . ALA B 1 238 ? -0.675 -42.688 -4.301 1 95.75 238 ALA B N 1
ATOM 4137 C CA . ALA B 1 238 ? -1.812 -41.969 -3.729 1 95.75 238 ALA B CA 1
ATOM 4138 C C . ALA B 1 238 ? -2.354 -40.938 -4.707 1 95.75 238 ALA B C 1
ATOM 4140 O O . ALA B 1 238 ? -3.568 -40.781 -4.848 1 95.75 238 ALA B O 1
ATOM 4141 N N . LEU B 1 239 ? -1.52 -40.219 -5.355 1 97 239 LEU B N 1
ATOM 4142 C CA . LEU B 1 239 ? -1.917 -39.188 -6.312 1 97 239 LEU B CA 1
ATOM 4143 C C . LEU B 1 239 ? -2.596 -39.812 -7.527 1 97 239 LEU B C 1
ATOM 4145 O O . LEU B 1 239 ? -3.643 -39.344 -7.969 1 97 239 LEU B O 1
ATOM 4149 N N . ALA B 1 240 ? -1.983 -40.875 -8.039 1 96.56 240 ALA B N 1
ATOM 4150 C CA . ALA B 1 240 ? -2.482 -41.531 -9.258 1 96.56 240 ALA B CA 1
ATOM 4151 C C . ALA B 1 240 ? -3.789 -42.25 -8.984 1 96.56 240 ALA B C 1
ATOM 4153 O O . ALA B 1 240 ? -4.754 -42.125 -9.742 1 96.56 240 ALA B O 1
ATOM 4154 N N . ASP B 1 241 ? -3.811 -43.031 -7.953 1 94.44 241 ASP B N 1
ATOM 4155 C CA . ASP B 1 241 ? -4.977 -43.844 -7.648 1 94.44 241 ASP B CA 1
ATOM 4156 C C . ASP B 1 241 ? -6.113 -43 -7.086 1 94.44 241 ASP B C 1
ATOM 4158 O O . ASP B 1 241 ? -7.289 -43.281 -7.301 1 94.44 241 ASP B O 1
ATOM 4162 N N . GLY B 1 242 ? -5.734 -42.062 -6.406 1 94.12 242 GLY B N 1
ATOM 4163 C CA . GLY B 1 242 ? -6.742 -41.219 -5.773 1 94.12 242 GLY B CA 1
ATOM 4164 C C . GLY B 1 242 ? -7.367 -40.219 -6.727 1 94.12 242 GLY B C 1
ATOM 4165 O O . GLY B 1 242 ? -8.562 -39.938 -6.648 1 94.12 242 GLY B O 1
ATOM 4166 N N . HIS B 1 243 ? -6.543 -39.688 -7.613 1 95.75 243 HIS B N 1
ATOM 4167 C CA . HIS B 1 243 ? -7.055 -38.531 -8.352 1 95.75 243 HIS B CA 1
ATOM 4168 C C . HIS B 1 243 ? -6.711 -38.625 -9.828 1 95.75 243 HIS B C 1
ATOM 4170 O O . HIS B 1 243 ? -7.082 -37.75 -10.617 1 95.75 243 HIS B O 1
ATOM 4176 N N . GLY B 1 244 ? -5.977 -39.594 -10.234 1 95 244 GLY B N 1
ATOM 4177 C CA . GLY B 1 244 ? -5.633 -39.75 -11.633 1 95 244 GLY B CA 1
ATOM 4178 C C . GLY B 1 244 ? -4.523 -38.844 -12.102 1 95 244 GLY B C 1
ATOM 4179 O O . GLY B 1 244 ? -4.359 -38.625 -13.305 1 95 244 GLY B O 1
ATOM 4180 N N . ILE B 1 245 ? -3.74 -38.281 -11.195 1 97.12 245 ILE B N 1
ATOM 4181 C CA . ILE B 1 245 ? -2.639 -37.375 -11.531 1 97.12 245 ILE B CA 1
ATOM 4182 C C . ILE B 1 245 ? -1.495 -38.188 -12.148 1 97.12 245 ILE B C 1
ATOM 4184 O O . ILE B 1 245 ? -1.023 -39.156 -11.57 1 97.12 245 ILE B O 1
ATOM 4188 N N . ALA B 1 246 ? -1.051 -37.75 -13.289 1 96.44 246 ALA B N 1
ATOM 4189 C CA . ALA B 1 246 ? -0.052 -38.5 -14.055 1 96.44 246 ALA B CA 1
ATOM 4190 C C . ALA B 1 246 ? 1.362 -38.094 -13.656 1 96.44 246 ALA B C 1
ATOM 4192 O O . ALA B 1 246 ? 2.281 -38.906 -13.664 1 96.44 246 ALA B O 1
ATOM 4193 N N . ASP B 1 247 ? 1.507 -36.812 -13.406 1 98.25 247 ASP B N 1
ATOM 4194 C CA . ASP B 1 247 ? 2.809 -36.25 -13.031 1 98.25 247 ASP B CA 1
ATOM 4195 C C . ASP B 1 247 ? 2.689 -35.312 -11.836 1 98.25 247 ASP B C 1
ATOM 4197 O O . ASP B 1 247 ? 1.685 -34.625 -11.688 1 98.25 247 ASP B O 1
ATOM 4201 N N . ALA B 1 248 ? 3.715 -35.344 -11.031 1 98.5 248 ALA B N 1
ATOM 4202 C CA . ALA B 1 248 ? 3.807 -34.375 -9.938 1 98.5 248 ALA B CA 1
ATOM 4203 C C . ALA B 1 248 ? 5.23 -33.844 -9.789 1 98.5 248 ALA B C 1
ATOM 4205 O O . ALA B 1 248 ? 6.199 -34.594 -9.969 1 98.5 248 ALA B O 1
ATOM 4206 N N . VAL B 1 249 ? 5.309 -32.594 -9.586 1 98.62 249 VAL B N 1
ATOM 4207 C CA . VAL B 1 249 ? 6.578 -31.984 -9.203 1 98.62 249 VAL B CA 1
ATOM 4208 C C . VAL B 1 249 ? 6.555 -31.609 -7.727 1 98.62 249 VAL B C 1
ATOM 4210 O O . VAL B 1 249 ? 5.676 -30.859 -7.285 1 98.62 249 VAL B O 1
ATOM 4213 N N . VAL B 1 250 ? 7.473 -32.094 -7.016 1 97.75 250 VAL B N 1
ATOM 4214 C CA . VAL B 1 250 ? 7.645 -31.75 -5.605 1 97.75 250 VAL B CA 1
ATOM 4215 C C . VAL B 1 250 ? 8.867 -30.844 -5.445 1 97.75 250 VAL B C 1
ATOM 4217 O O . VAL B 1 250 ? 10 -31.281 -5.625 1 97.75 250 VAL B O 1
ATOM 4220 N N . THR B 1 251 ? 8.602 -29.609 -5.105 1 95.31 251 THR B N 1
ATOM 4221 C CA . THR B 1 251 ? 9.711 -28.688 -4.918 1 95.31 251 THR B CA 1
ATOM 4222 C C . THR B 1 251 ? 10.297 -28.812 -3.514 1 95.31 251 THR B C 1
ATOM 4224 O O . THR B 1 251 ? 9.555 -28.984 -2.541 1 95.31 251 THR B O 1
ATOM 4227 N N . LEU B 1 252 ? 11.625 -28.781 -3.42 1 92.06 252 LEU B N 1
ATOM 4228 C CA . LEU B 1 252 ? 12.344 -29.016 -2.172 1 92.06 252 LEU B CA 1
ATOM 4229 C C . LEU B 1 252 ? 13.164 -27.797 -1.772 1 92.06 252 LEU B C 1
ATOM 4231 O O . LEU B 1 252 ? 14.266 -27.922 -1.243 1 92.06 252 LEU B O 1
ATOM 4235 N N . GLY B 1 253 ? 12.711 -26.641 -2.127 1 85.38 253 GLY B N 1
ATOM 4236 C CA . GLY B 1 253 ? 13.461 -25.438 -1.842 1 85.38 253 GLY B CA 1
ATOM 4237 C C . GLY B 1 253 ? 14.828 -25.406 -2.494 1 85.38 253 GLY B C 1
ATOM 4238 O O . GLY B 1 253 ? 14.953 -25.641 -3.699 1 85.38 253 GLY B O 1
ATOM 4239 N N . GLY B 1 254 ? 15.789 -25.078 -1.652 1 87.56 254 GLY B N 1
ATOM 4240 C CA . GLY B 1 254 ? 17.156 -25 -2.141 1 87.56 254 GLY B CA 1
ATOM 4241 C C . GLY B 1 254 ? 17.734 -26.344 -2.537 1 87.56 254 GLY B C 1
ATOM 4242 O O . GLY B 1 254 ? 18.766 -26.406 -3.207 1 87.56 254 GLY B O 1
ATOM 4243 N N . ALA B 1 255 ? 17.031 -27.422 -2.312 1 91.12 255 ALA B N 1
ATOM 4244 C CA . ALA B 1 255 ? 17.531 -28.766 -2.615 1 91.12 255 ALA B CA 1
ATOM 4245 C C . ALA B 1 255 ? 17.062 -29.234 -3.988 1 91.12 255 ALA B C 1
ATOM 4247 O O . ALA B 1 255 ? 17.375 -30.344 -4.422 1 91.12 255 ALA B O 1
ATOM 4248 N N . GLY B 1 256 ? 16.312 -28.359 -4.676 1 94.81 256 GLY B N 1
ATOM 4249 C CA . GLY B 1 256 ? 15.836 -28.719 -6.004 1 94.81 256 GLY B CA 1
ATOM 4250 C C . GLY B 1 256 ? 14.391 -29.188 -6.008 1 94.81 256 GLY B C 1
ATOM 4251 O O . GLY B 1 256 ? 13.523 -28.562 -5.406 1 94.81 256 GLY B O 1
ATOM 4252 N N . SER B 1 257 ? 14.148 -30.234 -6.828 1 97.25 257 SER B N 1
ATOM 4253 C CA . SER B 1 257 ? 12.805 -30.797 -6.93 1 97.25 257 SER B CA 1
ATOM 4254 C C . SER B 1 257 ? 12.844 -32.25 -7.363 1 97.25 257 SER B C 1
ATOM 4256 O O . SER B 1 257 ? 13.906 -32.781 -7.715 1 97.25 257 SER B O 1
ATOM 4258 N N . VAL B 1 258 ? 11.75 -32.906 -7.258 1 97.94 258 VAL B N 1
ATOM 4259 C CA . VAL B 1 258 ? 11.57 -34.281 -7.715 1 97.94 258 VAL B CA 1
ATOM 4260 C C . VAL B 1 258 ? 10.328 -34.375 -8.602 1 97.94 258 VAL B C 1
ATOM 4262 O O . VAL B 1 258 ? 9.266 -33.875 -8.242 1 97.94 258 VAL B O 1
ATOM 4265 N N . VAL B 1 259 ? 10.539 -35 -9.742 1 98.44 259 VAL B N 1
ATOM 4266 C CA . VAL B 1 259 ? 9.406 -35.25 -10.633 1 98.44 259 VAL B CA 1
ATOM 4267 C C . VAL B 1 259 ? 8.93 -36.688 -10.461 1 98.44 259 VAL B C 1
ATOM 4269 O O . VAL B 1 259 ? 9.719 -37.625 -10.586 1 98.44 259 VAL B O 1
ATOM 4272 N N . LEU B 1 260 ? 7.691 -36.844 -10.117 1 98.12 260 LEU B N 1
ATOM 4273 C CA . LEU B 1 260 ? 7.051 -38.156 -10.039 1 98.12 260 LEU B CA 1
ATOM 4274 C C . LEU B 1 260 ? 6.207 -38.406 -11.281 1 98.12 260 LEU B C 1
ATOM 4276 O O . LEU B 1 260 ? 5.273 -37.656 -11.57 1 98.12 260 LEU B O 1
ATOM 4280 N N . ALA B 1 261 ? 6.551 -39.406 -11.969 1 97.88 261 ALA B N 1
ATOM 4281 C CA . ALA B 1 261 ? 5.742 -39.875 -13.102 1 97.88 261 ALA B CA 1
ATOM 4282 C C . ALA B 1 261 ? 5.012 -41.188 -12.758 1 97.88 261 ALA B C 1
ATOM 4284 O O . ALA B 1 261 ? 5.633 -42.156 -12.312 1 97.88 261 ALA B O 1
ATOM 4285 N N . MET B 1 262 ? 3.727 -41.125 -12.961 1 96.5 262 MET B N 1
ATOM 4286 C CA . MET B 1 262 ? 2.914 -42.312 -12.664 1 96.5 262 MET B CA 1
ATOM 4287 C C . MET B 1 262 ? 2.365 -42.938 -13.945 1 96.5 262 MET B C 1
ATOM 4289 O O . MET B 1 262 ? 1.848 -42.219 -14.812 1 96.5 262 MET B O 1
ATOM 4293 N N . GLU B 1 263 ? 2.574 -44.156 -14.016 1 92.62 263 GLU B N 1
ATOM 4294 C CA . GLU B 1 263 ? 2.029 -44.938 -15.133 1 92.62 263 GLU B CA 1
ATOM 4295 C C . GLU B 1 263 ? 1.127 -46.062 -14.633 1 92.62 263 GLU B C 1
ATOM 4297 O O . GLU B 1 263 ? 1.548 -46.875 -13.82 1 92.62 263 GLU B O 1
ATOM 4302 N N . LYS B 1 264 ? -0.078 -45.938 -15.07 1 89.12 264 LYS B N 1
ATOM 4303 C CA . LYS B 1 264 ? -1.01 -47 -14.688 1 89.12 264 LYS B CA 1
ATOM 4304 C C . LYS B 1 264 ? -0.862 -48.219 -15.586 1 89.12 264 LYS B C 1
ATOM 4306 O O . LYS B 1 264 ? -0.932 -48.094 -16.812 1 89.12 264 LYS B O 1
ATOM 4311 N N . THR B 1 265 ? -0.49 -49.281 -15.008 1 84.06 265 THR B N 1
ATOM 4312 C CA . THR B 1 265 ? -0.47 -50.594 -15.703 1 84.06 265 THR B CA 1
ATOM 4313 C C . THR B 1 265 ? -1.646 -51.438 -15.266 1 84.06 265 THR B C 1
ATOM 4315 O O . THR B 1 265 ? -2.402 -51.062 -14.367 1 84.06 265 THR B O 1
ATOM 4318 N N . VAL B 1 266 ? -1.819 -52.562 -15.961 1 78.75 266 VAL B N 1
ATOM 4319 C CA . VAL B 1 266 ? -2.92 -53.469 -15.672 1 78.75 266 VAL B CA 1
ATOM 4320 C C . VAL B 1 266 ? -2.844 -53.938 -14.219 1 78.75 266 VAL B C 1
ATOM 4322 O O . VAL B 1 266 ? -3.873 -54.094 -13.562 1 78.75 266 VAL B O 1
ATOM 4325 N N . ALA B 1 267 ? -1.696 -54.125 -13.695 1 81.25 267 ALA B N 1
ATOM 4326 C CA . ALA B 1 267 ? -1.507 -54.75 -12.391 1 81.25 267 ALA B CA 1
ATOM 4327 C C . ALA B 1 267 ? -1.37 -53.719 -11.289 1 81.25 267 ALA B C 1
ATOM 4329 O O . ALA B 1 267 ? -1.857 -53.906 -10.172 1 81.25 267 ALA B O 1
ATOM 4330 N N . ALA B 1 268 ? -0.656 -52.594 -11.617 1 86.62 268 ALA B N 1
ATOM 4331 C CA . ALA B 1 268 ? -0.362 -51.625 -10.562 1 86.62 268 ALA B CA 1
ATOM 4332 C C . ALA B 1 268 ? 0.073 -50.281 -11.156 1 86.62 268 ALA B C 1
ATOM 4334 O O . ALA B 1 268 ? 0.292 -50.188 -12.367 1 86.62 268 ALA B O 1
ATOM 4335 N N . THR B 1 269 ? 0.024 -49.281 -10.32 1 91 269 THR B N 1
ATOM 4336 C CA . THR B 1 269 ? 0.603 -48 -10.695 1 91 269 THR B CA 1
ATOM 4337 C C . THR B 1 269 ? 2.111 -48 -10.469 1 91 269 THR B C 1
ATOM 4339 O O . THR B 1 269 ? 2.58 -48.312 -9.375 1 91 269 THR B O 1
ATOM 4342 N N . GLU B 1 270 ? 2.902 -47.75 -11.523 1 94.19 270 GLU B N 1
ATOM 4343 C CA . GLU B 1 270 ? 4.352 -47.594 -11.406 1 94.19 270 GLU B CA 1
ATOM 4344 C C . GLU B 1 270 ? 4.738 -46.1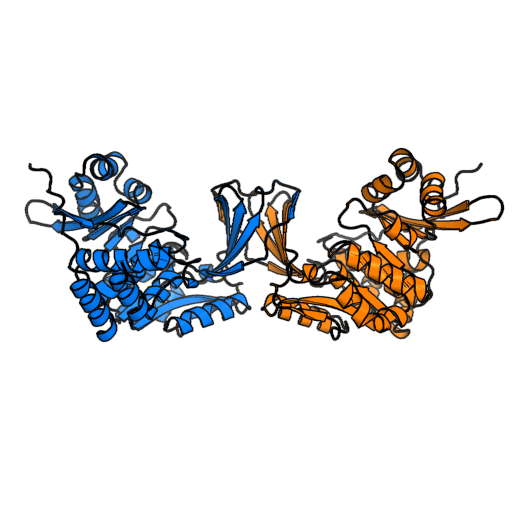25 -11.234 1 94.19 270 GLU B C 1
ATOM 4346 O O . GLU B 1 270 ? 4.211 -45.25 -11.93 1 94.19 270 GLU B O 1
ATOM 4351 N N . VAL B 1 271 ? 5.605 -45.938 -10.266 1 96.38 271 VAL B N 1
ATOM 4352 C CA . VAL B 1 271 ? 6.051 -44.562 -9.969 1 96.38 271 VAL B CA 1
ATOM 4353 C C . VAL B 1 271 ? 7.531 -44.438 -10.312 1 96.38 271 VAL B C 1
ATOM 4355 O O . VAL B 1 271 ? 8.359 -45.219 -9.852 1 96.38 271 VAL B O 1
ATOM 4358 N N . THR B 1 272 ? 7.844 -43.5 -11.164 1 96.56 272 THR B N 1
ATOM 4359 C CA . THR B 1 272 ? 9.227 -43.156 -11.453 1 96.56 272 THR B CA 1
ATOM 4360 C C . THR B 1 272 ? 9.547 -41.781 -10.875 1 96.56 272 THR B C 1
ATOM 4362 O O . THR B 1 272 ? 8.867 -40.781 -11.18 1 96.56 272 THR B O 1
ATOM 4365 N N . ALA B 1 273 ? 10.562 -41.75 -10.047 1 97.19 273 ALA B N 1
ATOM 4366 C CA . ALA B 1 273 ? 11.008 -40.5 -9.445 1 97.19 273 ALA B CA 1
ATOM 4367 C C . ALA B 1 273 ? 12.312 -40 -10.086 1 97.19 273 ALA B C 1
ATOM 4369 O O . ALA B 1 273 ? 13.281 -40.75 -10.18 1 97.19 273 ALA B O 1
ATOM 4370 N N . THR B 1 274 ? 12.273 -38.812 -10.602 1 97 274 THR B N 1
ATOM 4371 C CA . THR B 1 274 ? 13.461 -38.188 -11.164 1 97 274 THR B CA 1
ATOM 4372 C C . THR B 1 274 ? 13.875 -36.969 -10.344 1 97 274 THR B C 1
ATOM 4374 O O . THR B 1 274 ? 13.117 -36 -10.242 1 97 274 THR B O 1
ATOM 4377 N N . ALA B 1 275 ? 15.039 -36.969 -9.805 1 96.31 275 ALA B N 1
ATOM 4378 C CA . ALA B 1 275 ? 15.562 -35.812 -9.062 1 96.31 275 ALA B CA 1
ATOM 4379 C C . ALA B 1 275 ? 16.078 -34.75 -10.016 1 96.31 275 ALA B C 1
ATOM 4381 O O . ALA B 1 275 ? 16.781 -35.031 -10.977 1 96.31 275 ALA B O 1
ATOM 4382 N N . ILE B 1 276 ? 15.672 -33.562 -9.773 1 96.62 276 ILE B N 1
ATOM 4383 C CA . ILE B 1 276 ? 16.172 -32.406 -10.492 1 96.62 276 ILE B CA 1
ATOM 4384 C C . ILE B 1 276 ? 17.094 -31.594 -9.586 1 96.62 276 ILE B C 1
ATOM 4386 O O . ILE B 1 276 ? 16.656 -31 -8.602 1 96.62 276 ILE B O 1
ATOM 4390 N N . ALA B 1 277 ? 18.344 -31.547 -9.883 1 93.62 277 ALA B N 1
ATOM 4391 C CA . ALA B 1 277 ? 19.328 -30.859 -9.055 1 93.62 277 ALA B CA 1
ATOM 4392 C C . ALA B 1 277 ? 19.156 -29.344 -9.133 1 93.62 277 ALA B C 1
ATOM 4394 O O . ALA B 1 277 ? 18.859 -28.797 -10.203 1 93.62 277 ALA B O 1
ATOM 4395 N N . PRO B 1 278 ? 19.281 -28.703 -8 1 92.31 278 PRO B N 1
ATOM 4396 C CA . PRO B 1 278 ? 19.312 -27.234 -8.055 1 92.31 278 PRO B CA 1
ATOM 4397 C C . PRO B 1 278 ? 20.594 -26.688 -8.664 1 92.31 278 PRO B C 1
ATOM 4399 O O . PRO B 1 278 ? 21.609 -27.375 -8.711 1 92.31 278 PRO B O 1
ATOM 4402 N N . LEU B 1 279 ? 20.516 -25.484 -9.141 1 91.56 279 LEU B N 1
ATOM 4403 C CA . LEU B 1 279 ? 21.734 -24.781 -9.523 1 91.56 279 LEU B CA 1
ATOM 4404 C C . LEU B 1 279 ? 22.312 -24.031 -8.336 1 91.56 279 LEU B C 1
ATOM 4406 O O . LEU B 1 279 ? 21.578 -23.406 -7.57 1 91.56 279 LEU B O 1
ATOM 4410 N N . LYS B 1 280 ? 23.594 -24.062 -8.117 1 88.94 280 LYS B N 1
ATOM 4411 C CA . LYS B 1 280 ? 24.266 -23.297 -7.059 1 88.94 280 LYS B CA 1
ATOM 4412 C C . LYS B 1 280 ? 24.391 -21.828 -7.434 1 88.94 280 LYS B C 1
ATOM 4414 O O . LYS B 1 280 ? 25.078 -21.484 -8.398 1 88.94 280 LYS B O 1
ATOM 4419 N N . ILE B 1 281 ? 23.703 -21.047 -6.734 1 93.19 281 ILE B N 1
ATOM 4420 C CA . ILE B 1 281 ? 23.734 -19.625 -7.016 1 93.19 281 ILE B CA 1
ATOM 4421 C C . ILE B 1 281 ? 23.781 -18.844 -5.703 1 93.19 281 ILE B C 1
ATOM 4423 O O . ILE B 1 281 ? 23.578 -19.406 -4.629 1 93.19 281 ILE B O 1
ATOM 4427 N N . ASP B 1 282 ? 24.156 -17.531 -5.77 1 93.31 282 ASP B N 1
ATOM 4428 C CA . ASP B 1 282 ? 23.984 -16.609 -4.656 1 93.31 282 ASP B CA 1
ATOM 4429 C C . ASP B 1 282 ? 22.578 -16.016 -4.648 1 93.31 282 ASP B C 1
ATOM 4431 O O . ASP B 1 282 ? 22.281 -15.094 -5.414 1 93.31 282 ASP B O 1
ATOM 4435 N N . VAL B 1 283 ? 21.797 -16.516 -3.777 1 93.44 283 VAL B N 1
ATOM 4436 C CA . VAL B 1 283 ? 20.391 -16.141 -3.752 1 93.44 283 VAL B CA 1
ATOM 4437 C C . VAL B 1 283 ? 20.234 -14.711 -3.244 1 93.44 283 VAL B C 1
ATOM 4439 O O . VAL B 1 283 ? 20.781 -14.359 -2.195 1 93.44 283 VAL B O 1
ATOM 4442 N N . VAL B 1 284 ? 19.531 -13.914 -3.973 1 92.44 284 VAL B N 1
ATOM 4443 C CA . VAL B 1 284 ? 19.203 -12.547 -3.588 1 92.44 284 VAL B CA 1
ATOM 4444 C C . VAL B 1 284 ? 17.766 -12.477 -3.072 1 92.44 284 VAL B C 1
ATOM 4446 O O . VAL B 1 284 ? 17.516 -11.914 -2.006 1 92.44 284 VAL B O 1
ATOM 4449 N N . ASP B 1 285 ? 16.891 -13.023 -3.711 1 90.5 285 ASP B N 1
ATOM 4450 C CA . ASP B 1 285 ? 15.461 -12.961 -3.434 1 90.5 285 ASP B CA 1
ATOM 4451 C C . ASP B 1 285 ? 14.719 -14.133 -4.07 1 90.5 285 ASP B C 1
ATOM 4453 O O . ASP B 1 285 ? 14.875 -14.398 -5.266 1 90.5 285 ASP B O 1
ATOM 4457 N N . THR B 1 286 ? 13.93 -14.836 -3.297 1 91.12 286 THR B N 1
ATOM 4458 C CA . THR B 1 286 ? 13.258 -16.016 -3.828 1 91.12 286 THR B CA 1
ATOM 4459 C C . THR B 1 286 ? 11.805 -15.703 -4.188 1 91.12 286 THR B C 1
ATOM 4461 O O . THR B 1 286 ? 11.039 -16.609 -4.535 1 91.12 286 THR B O 1
ATOM 4464 N N . THR B 1 287 ? 11.414 -14.461 -4.086 1 89.56 287 THR B N 1
ATOM 4465 C CA . THR B 1 287 ? 10.055 -14.055 -4.414 1 89.56 287 THR B CA 1
ATOM 4466 C C . THR B 1 287 ? 9.727 -14.391 -5.863 1 89.56 287 THR B C 1
ATOM 4468 O O . THR B 1 287 ? 10.422 -13.961 -6.781 1 89.56 287 THR B O 1
ATOM 4471 N N . GLY B 1 288 ? 8.688 -15.211 -6.055 1 93.5 288 GLY B N 1
ATOM 4472 C CA . GLY B 1 288 ? 8.211 -15.5 -7.395 1 93.5 288 GLY B CA 1
ATOM 4473 C C . GLY B 1 288 ? 9 -16.594 -8.086 1 93.5 288 GLY B C 1
ATOM 4474 O O . GLY B 1 288 ? 8.703 -16.953 -9.227 1 93.5 288 GLY B O 1
ATOM 4475 N N . CYS B 1 289 ? 10 -17.203 -7.438 1 95.31 289 CYS B N 1
ATOM 4476 C CA . CYS B 1 289 ? 10.805 -18.25 -8.062 1 95.31 289 CYS B CA 1
ATOM 4477 C C . CYS B 1 289 ? 9.969 -19.469 -8.375 1 95.31 289 CYS B C 1
ATOM 4479 O O . CYS B 1 289 ? 10.164 -20.125 -9.406 1 95.31 289 CYS B O 1
ATOM 4481 N N . GLY B 1 290 ? 9.086 -19.766 -7.426 1 95.88 290 GLY B N 1
ATOM 4482 C CA . GLY B 1 290 ? 8.156 -20.859 -7.703 1 95.88 290 GLY B CA 1
ATOM 4483 C C . GLY B 1 290 ? 7.277 -20.594 -8.914 1 95.88 290 GLY B C 1
ATOM 4484 O O . GLY B 1 290 ? 7.008 -21.5 -9.695 1 95.88 290 GLY B O 1
ATOM 4485 N N . ASP B 1 291 ? 6.844 -19.391 -9.062 1 97.62 291 ASP B N 1
ATOM 4486 C CA . ASP B 1 291 ? 6.023 -19.016 -10.211 1 97.62 291 ASP B CA 1
ATOM 4487 C C . ASP B 1 291 ? 6.832 -19.062 -11.508 1 97.62 291 ASP B C 1
ATOM 4489 O O . ASP B 1 291 ? 6.312 -19.469 -12.547 1 97.62 291 ASP B O 1
ATOM 4493 N N . SER B 1 292 ? 8.078 -18.625 -11.383 1 98.25 292 SER B N 1
ATOM 4494 C CA . SER B 1 292 ? 8.969 -18.734 -12.531 1 98.25 292 SER B CA 1
ATOM 4495 C C . SER B 1 292 ? 9.172 -20.188 -12.938 1 98.25 292 SER B C 1
ATOM 4497 O O . SER B 1 292 ? 9.172 -20.5 -14.125 1 98.25 292 SER B O 1
ATOM 4499 N N . TYR B 1 293 ? 9.312 -21.031 -11.953 1 98.25 293 TYR B N 1
ATOM 4500 C CA . TYR B 1 293 ? 9.414 -22.469 -12.18 1 98.25 293 TYR B CA 1
ATOM 4501 C C . TYR B 1 293 ? 8.203 -22.984 -12.945 1 98.25 293 TYR B C 1
ATOM 4503 O O . TYR B 1 293 ? 8.336 -23.609 -13.992 1 98.25 293 TYR B O 1
ATOM 4511 N N . MET B 1 294 ? 7.066 -22.641 -12.438 1 98.5 294 MET B N 1
ATOM 4512 C CA . MET B 1 294 ? 5.84 -23.125 -13.062 1 98.5 294 MET B CA 1
ATOM 4513 C C . MET B 1 294 ? 5.668 -22.531 -14.461 1 98.5 294 MET B C 1
ATOM 4515 O O . MET B 1 294 ? 5.27 -23.234 -15.391 1 98.5 294 MET B O 1
ATOM 4519 N N . GLY B 1 295 ? 5.918 -21.266 -14.625 1 98.81 295 GLY B N 1
ATOM 4520 C CA . GLY B 1 295 ? 5.836 -20.656 -15.953 1 98.81 295 GLY B CA 1
ATOM 4521 C C . GLY B 1 295 ? 6.699 -21.359 -16.984 1 98.81 295 GLY B C 1
ATOM 4522 O O . GLY B 1 295 ? 6.285 -21.547 -18.125 1 98.81 295 GLY B O 1
ATOM 4523 N N . THR B 1 296 ? 7.871 -21.781 -16.578 1 98.75 296 THR B N 1
ATOM 4524 C CA . THR B 1 296 ? 8.781 -22.516 -17.453 1 98.75 296 THR B CA 1
ATOM 4525 C C . THR B 1 296 ? 8.219 -23.906 -17.766 1 98.75 296 THR B C 1
ATOM 4527 O O . THR B 1 296 ? 8.266 -24.359 -18.906 1 98.75 296 THR B O 1
ATOM 4530 N N . LEU B 1 297 ? 7.719 -24.531 -16.766 1 98.75 297 LEU B N 1
ATOM 4531 C CA . LEU B 1 297 ? 7.137 -25.859 -16.922 1 98.75 297 LEU B CA 1
ATOM 4532 C C . LEU B 1 297 ? 5.965 -25.812 -17.906 1 98.75 297 LEU B C 1
ATOM 4534 O O . LEU B 1 297 ? 5.84 -26.688 -18.766 1 98.75 297 LEU B O 1
ATOM 4538 N N . LEU B 1 298 ? 5.098 -24.797 -17.734 1 98.88 298 LEU B N 1
ATOM 4539 C CA . LEU B 1 298 ? 3.986 -24.609 -18.672 1 98.88 298 LEU B CA 1
ATOM 4540 C C . LEU B 1 298 ? 4.488 -24.5 -20.094 1 98.88 298 LEU B C 1
ATOM 4542 O O . LEU B 1 298 ? 3.965 -25.172 -21 1 98.88 298 LEU B O 1
ATOM 4546 N N . THR B 1 299 ? 5.461 -23.719 -20.297 1 98.75 299 THR B N 1
ATOM 4547 C CA . THR B 1 299 ? 6.023 -23.469 -21.609 1 98.75 299 THR B CA 1
ATOM 4548 C C . THR B 1 299 ? 6.578 -24.766 -22.203 1 98.75 299 THR B C 1
ATOM 4550 O O . THR B 1 299 ? 6.324 -25.078 -23.375 1 98.75 299 THR B O 1
ATOM 4553 N N . ALA B 1 300 ? 7.324 -25.516 -21.438 1 98.5 300 ALA B N 1
ATOM 4554 C CA . ALA B 1 300 ? 7.93 -26.766 -21.875 1 98.5 300 ALA B CA 1
ATOM 4555 C C . ALA B 1 300 ? 6.859 -27.781 -22.25 1 98.5 300 ALA B C 1
ATOM 4557 O O . ALA B 1 300 ? 6.934 -28.422 -23.297 1 98.5 300 ALA B O 1
ATOM 4558 N N . ILE B 1 301 ? 5.852 -27.938 -21.406 1 98.5 301 ILE B N 1
ATOM 4559 C CA . ILE B 1 301 ? 4.781 -28.906 -21.641 1 98.5 301 ILE B CA 1
ATOM 4560 C C . ILE B 1 301 ? 4.027 -28.547 -22.922 1 98.5 301 ILE B C 1
ATOM 4562 O O . ILE B 1 301 ? 3.746 -29.406 -23.75 1 98.5 301 ILE B O 1
ATOM 4566 N N . ALA B 1 302 ? 3.723 -27.297 -23.094 1 98.56 302 ALA B N 1
ATOM 4567 C CA . ALA B 1 302 ? 3.02 -26.812 -24.297 1 98.56 302 ALA B CA 1
ATOM 4568 C C . ALA B 1 302 ? 3.834 -27.094 -25.547 1 98.56 302 ALA B C 1
ATOM 4570 O O . ALA B 1 302 ? 3.27 -27.266 -26.641 1 98.56 302 ALA B O 1
ATOM 4571 N N . ALA B 1 303 ? 5.121 -27.141 -25.391 1 97.81 303 ALA B N 1
ATOM 4572 C CA . ALA B 1 303 ? 6.016 -27.391 -26.516 1 97.81 303 ALA B CA 1
ATOM 4573 C C . ALA B 1 303 ? 6.203 -28.891 -26.75 1 97.81 303 ALA B C 1
ATOM 4575 O O . ALA B 1 303 ? 6.914 -29.297 -27.672 1 97.81 303 ALA B O 1
ATOM 4576 N N . GLY B 1 304 ? 5.672 -29.688 -25.859 1 96.81 304 GLY B N 1
ATOM 4577 C CA . GLY B 1 304 ? 5.707 -31.125 -26.062 1 96.81 304 GLY B CA 1
ATOM 4578 C C . GLY B 1 304 ? 6.805 -31.812 -25.281 1 96.81 304 GLY B C 1
ATOM 4579 O O . GLY B 1 304 ? 7.043 -33 -25.453 1 96.81 304 GLY B O 1
ATOM 4580 N N . HIS B 1 305 ? 7.457 -31.141 -24.406 1 96.38 305 HIS B N 1
ATOM 4581 C CA . HIS B 1 305 ? 8.477 -31.75 -23.562 1 96.38 305 HIS B CA 1
ATOM 4582 C C . HIS B 1 305 ? 7.844 -32.531 -22.406 1 96.38 305 HIS B C 1
ATOM 4584 O O . HIS B 1 305 ? 6.699 -32.281 -22.031 1 96.38 305 HIS B O 1
ATOM 4590 N N . SER B 1 306 ? 8.633 -33.562 -21.906 1 96.69 306 SER B N 1
ATOM 4591 C CA . SER B 1 306 ? 8.195 -34.25 -20.703 1 96.69 306 SER B CA 1
ATOM 4592 C C . SER B 1 306 ? 8.25 -33.344 -19.484 1 96.69 306 SER B C 1
ATOM 4594 O O . SER B 1 306 ? 8.922 -32.312 -19.5 1 96.69 306 SER B O 1
ATOM 4596 N N . VAL B 1 307 ? 7.562 -33.688 -18.422 1 98.38 307 VAL B N 1
ATOM 4597 C CA . VAL B 1 307 ? 7.551 -32.906 -17.203 1 98.38 307 VAL B CA 1
ATOM 4598 C C . VAL B 1 307 ? 8.961 -32.844 -16.609 1 98.38 307 VAL B C 1
ATOM 4600 O O . VAL B 1 307 ? 9.391 -31.797 -16.125 1 98.38 307 VAL B O 1
ATOM 4603 N N . ALA B 1 308 ? 9.727 -33.906 -16.703 1 97.44 308 ALA B N 1
ATOM 4604 C CA . ALA B 1 308 ? 11.086 -33.969 -16.188 1 97.44 308 ALA B CA 1
ATOM 4605 C C . ALA B 1 308 ? 12 -33 -16.953 1 97.44 308 ALA B C 1
ATOM 4607 O O . ALA B 1 308 ? 12.789 -32.281 -16.344 1 97.44 308 ALA B O 1
ATOM 4608 N N . GLU B 1 309 ? 11.883 -33.062 -18.281 1 95.56 309 GLU B N 1
ATOM 4609 C CA . GLU B 1 309 ? 12.672 -32.125 -19.094 1 95.56 309 GLU B CA 1
ATOM 4610 C C . GLU B 1 309 ? 12.32 -30.672 -18.781 1 95.56 309 GLU B C 1
ATOM 4612 O O . GLU B 1 309 ? 13.203 -29.828 -18.672 1 95.56 309 GLU B O 1
ATOM 4617 N N . GLY B 1 310 ? 10.992 -30.422 -18.688 1 97.75 310 GLY B N 1
ATOM 4618 C CA . GLY B 1 310 ? 10.555 -29.094 -18.312 1 97.75 310 GLY B CA 1
ATOM 4619 C C . GLY B 1 310 ? 11.062 -28.641 -16.953 1 97.75 310 GLY B C 1
ATOM 4620 O O . GLY B 1 310 ? 11.422 -27.484 -16.781 1 97.75 310 GLY B O 1
ATOM 4621 N N . ALA B 1 311 ? 11.094 -29.547 -16.016 1 98 311 ALA B N 1
ATOM 4622 C CA . ALA B 1 311 ? 11.555 -29.25 -14.656 1 98 311 ALA B CA 1
ATOM 4623 C C . ALA B 1 311 ? 13.031 -28.891 -14.648 1 98 311 ALA B C 1
ATOM 4625 O O . ALA B 1 311 ? 13.469 -28.047 -13.859 1 98 311 ALA B O 1
ATOM 4626 N N . GLU B 1 312 ? 13.789 -29.531 -15.484 1 96.5 312 GLU B N 1
ATOM 4627 C CA . GLU B 1 312 ? 15.211 -29.188 -15.594 1 96.5 312 GLU B CA 1
ATOM 4628 C C . GLU B 1 312 ? 15.391 -27.75 -16.078 1 96.5 312 GLU B C 1
ATOM 4630 O O . GLU B 1 312 ? 16.188 -27 -15.508 1 96.5 312 GLU B O 1
ATOM 4635 N N . LEU B 1 313 ? 14.656 -27.406 -17.109 1 96.75 313 LEU B N 1
ATOM 4636 C CA . LEU B 1 313 ? 14.711 -26.031 -17.594 1 96.75 313 LEU B CA 1
ATOM 4637 C C . LEU B 1 313 ? 14.211 -25.047 -16.531 1 96.75 313 LEU B C 1
ATOM 4639 O O . LEU B 1 313 ? 14.773 -23.969 -16.375 1 96.75 313 LEU B O 1
ATOM 4643 N N . ALA B 1 314 ? 13.156 -25.453 -15.844 1 98 314 ALA B N 1
ATOM 4644 C CA 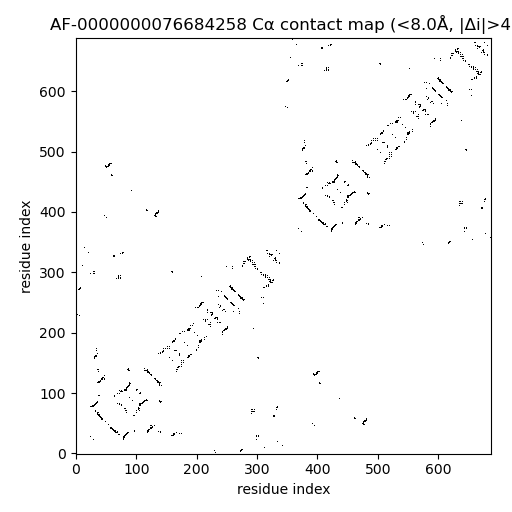. ALA B 1 314 ? 12.562 -24.609 -14.805 1 98 314 ALA B CA 1
ATOM 4645 C C . ALA B 1 314 ? 13.562 -24.328 -13.688 1 98 314 ALA B C 1
ATOM 4647 O O . ALA B 1 314 ? 13.578 -23.219 -13.133 1 98 314 ALA B O 1
ATOM 4648 N N . ALA B 1 315 ? 14.367 -25.328 -13.359 1 96.75 315 ALA B N 1
ATOM 4649 C CA . ALA B 1 315 ? 15.406 -25.125 -12.344 1 96.75 315 ALA B CA 1
ATOM 4650 C C . ALA B 1 315 ? 16.375 -24.031 -12.758 1 96.75 315 ALA B C 1
ATOM 4652 O O . ALA B 1 315 ? 16.75 -23.188 -11.938 1 96.75 315 ALA B O 1
ATOM 4653 N N . ALA B 1 316 ? 16.719 -24.016 -13.984 1 95.88 316 ALA B N 1
ATOM 4654 C CA . ALA B 1 316 ? 17.656 -23.016 -14.492 1 95.88 316 ALA B CA 1
ATOM 4655 C C . ALA B 1 316 ? 17.016 -21.625 -14.516 1 95.88 316 ALA B C 1
ATOM 4657 O O . ALA B 1 316 ? 17.625 -20.641 -14.07 1 95.88 316 ALA B O 1
ATOM 4658 N N . VAL B 1 317 ? 15.82 -21.531 -15.055 1 97.62 317 VAL B N 1
ATOM 4659 C CA . VAL B 1 317 ? 15.117 -20.25 -15.195 1 97.62 317 VAL B CA 1
ATOM 4660 C C . VAL B 1 317 ? 14.836 -19.656 -13.82 1 97.62 317 VAL B C 1
ATOM 4662 O O . VAL B 1 317 ? 15.023 -18.453 -13.609 1 97.62 317 VAL B O 1
ATOM 4665 N N . SER B 1 318 ? 14.406 -20.469 -12.898 1 97.38 318 SER B N 1
ATOM 4666 C CA . SER B 1 318 ? 14.109 -20.016 -11.547 1 97.38 318 SER B CA 1
ATOM 4667 C C . SER B 1 318 ? 15.383 -19.594 -10.82 1 97.38 318 SER B C 1
ATOM 4669 O O . SER B 1 318 ? 15.359 -18.672 -9.992 1 97.38 318 SER B O 1
ATOM 4671 N N . ALA B 1 319 ? 16.484 -20.281 -11.078 1 96.31 319 ALA B N 1
ATOM 4672 C CA . ALA B 1 319 ? 17.766 -19.891 -10.5 1 96.31 319 ALA B CA 1
ATOM 4673 C C . ALA B 1 319 ? 18.156 -18.469 -10.93 1 96.31 319 ALA B C 1
ATOM 4675 O O . ALA B 1 319 ? 18.641 -17.672 -10.117 1 96.31 319 ALA B O 1
ATOM 4676 N N . TYR B 1 320 ? 17.984 -18.203 -12.203 1 97.25 320 TYR B N 1
ATOM 4677 C CA . TYR B 1 320 ? 18.234 -16.844 -12.68 1 97.25 320 TYR B CA 1
ATOM 4678 C C . TYR B 1 320 ? 17.375 -15.836 -11.938 1 97.25 320 TYR B C 1
ATOM 4680 O O . TYR B 1 320 ? 17.875 -14.789 -11.508 1 97.25 320 TYR B O 1
ATOM 4688 N N . ALA B 1 321 ? 16.094 -16.141 -11.82 1 97.69 321 ALA B N 1
ATOM 4689 C CA . ALA B 1 321 ? 15.164 -15.242 -11.133 1 97.69 321 ALA B CA 1
ATOM 4690 C C . ALA B 1 321 ? 15.625 -14.969 -9.703 1 97.69 321 ALA B C 1
ATOM 4692 O O . ALA B 1 321 ? 15.523 -13.836 -9.219 1 97.69 321 ALA B O 1
ATOM 4693 N N . ALA B 1 322 ? 16.172 -15.938 -9.023 1 96.44 322 ALA B N 1
ATOM 4694 C CA . ALA B 1 322 ? 16.578 -15.852 -7.625 1 96.44 322 ALA B CA 1
ATOM 4695 C C . ALA B 1 322 ? 17.766 -14.914 -7.457 1 96.44 322 ALA B C 1
ATOM 4697 O O . ALA B 1 322 ? 18.094 -14.516 -6.34 1 96.44 322 ALA B O 1
ATOM 4698 N N . THR B 1 323 ? 18.422 -14.539 -8.531 1 96.19 323 THR B N 1
ATOM 4699 C CA . THR B 1 323 ? 19.578 -13.656 -8.469 1 96.19 323 THR B CA 1
ATOM 4700 C C . THR B 1 323 ? 19.156 -12.195 -8.539 1 96.19 323 THR B C 1
ATOM 4702 O O . THR B 1 323 ? 19.984 -11.297 -8.43 1 96.19 323 THR B O 1
ATOM 4705 N N . GLY B 1 324 ? 17.891 -11.953 -8.734 1 94.69 324 GLY B N 1
ATOM 4706 C CA . GLY B 1 324 ? 17.359 -10.602 -8.805 1 94.69 324 GLY B CA 1
ATOM 4707 C C . GLY B 1 324 ? 16.312 -10.328 -7.75 1 94.69 324 GLY B C 1
ATOM 4708 O O . GLY B 1 324 ? 15.836 -11.242 -7.074 1 94.69 324 GLY B O 1
ATOM 4709 N N . VAL B 1 325 ? 15.898 -9.07 -7.641 1 90.19 325 VAL B N 1
ATOM 4710 C CA . VAL B 1 325 ? 14.93 -8.656 -6.629 1 90.19 325 VAL B CA 1
ATOM 4711 C C . VAL B 1 325 ? 13.523 -8.664 -7.227 1 90.19 325 VAL B C 1
ATOM 4713 O O . VAL B 1 325 ? 13.305 -8.172 -8.336 1 90.19 325 VAL B O 1
ATOM 4716 N N . GLY B 1 326 ? 12.617 -9.25 -6.457 1 89.69 326 GLY B N 1
ATOM 4717 C CA . GLY B 1 326 ? 11.227 -9.227 -6.875 1 89.69 326 GLY B CA 1
ATOM 4718 C C . GLY B 1 326 ? 10.844 -10.414 -7.742 1 89.69 326 GLY B C 1
ATOM 4719 O O . GLY B 1 326 ? 11.688 -11.258 -8.055 1 89.69 326 GLY B O 1
ATOM 4720 N N . ALA B 1 327 ? 9.586 -10.445 -8.102 1 94.69 327 ALA B N 1
ATOM 4721 C CA . ALA B 1 327 ? 9.086 -11.516 -8.969 1 94.69 327 ALA B CA 1
ATOM 4722 C C . ALA B 1 327 ? 9.297 -11.172 -10.438 1 94.69 327 ALA B C 1
ATOM 4724 O O . ALA B 1 327 ? 10.406 -11.32 -10.969 1 94.69 327 ALA B O 1
ATOM 4725 N N . GLN B 1 328 ? 8.383 -10.578 -11.086 1 96.88 328 GLN B N 1
ATOM 4726 C CA . GLN B 1 328 ? 8.445 -10.312 -12.523 1 96.88 328 GLN B CA 1
ATOM 4727 C C . GLN B 1 328 ? 9.688 -9.492 -12.875 1 96.88 328 GLN B C 1
ATOM 4729 O O . GLN B 1 328 ? 10.273 -9.672 -13.945 1 96.88 328 GLN B O 1
ATOM 4734 N N . SER B 1 329 ? 10.117 -8.672 -11.93 1 94 329 SER B N 1
ATOM 4735 C CA . SER B 1 329 ? 11.25 -7.785 -12.18 1 94 329 SER B CA 1
ATOM 4736 C C . SER B 1 329 ? 12.555 -8.57 -12.266 1 94 329 SER B C 1
ATOM 4738 O O . SER B 1 329 ? 13.555 -8.062 -12.773 1 94 329 SER B O 1
ATOM 4740 N N . SER B 1 330 ? 12.586 -9.781 -11.805 1 96.62 330 SER B N 1
ATOM 4741 C CA . SER B 1 330 ? 13.805 -10.586 -11.805 1 96.62 330 SER B CA 1
ATOM 4742 C C . SER B 1 330 ? 13.766 -11.648 -12.898 1 96.62 330 SER B C 1
ATOM 4744 O O . SER B 1 330 ? 14.734 -12.383 -13.094 1 96.62 330 SER B O 1
ATOM 4746 N N . TYR B 1 331 ? 12.68 -11.781 -13.609 1 98.38 331 TYR B N 1
ATOM 4747 C CA . TYR B 1 331 ? 12.547 -12.836 -14.617 1 98.38 331 TYR B CA 1
ATOM 4748 C C . TYR B 1 331 ? 13.359 -12.508 -15.859 1 98.38 331 TYR B C 1
ATOM 4750 O O . TYR B 1 331 ? 13.477 -11.336 -16.25 1 98.38 331 TYR B O 1
ATOM 4758 N N . GLY B 1 332 ? 13.906 -13.477 -16.484 1 97.88 332 GLY B N 1
ATOM 4759 C CA . GLY B 1 332 ? 14.789 -13.266 -17.625 1 97.88 332 GLY B CA 1
ATOM 4760 C C . GLY B 1 332 ? 14.203 -13.781 -18.922 1 97.88 332 GLY B C 1
ATOM 4761 O O . GLY B 1 332 ? 13.406 -14.727 -18.922 1 97.88 332 GLY B O 1
ATOM 4762 N N . THR B 1 333 ? 14.664 -13.164 -19.953 1 97.94 333 THR B N 1
ATOM 4763 C CA . THR B 1 333 ? 14.391 -13.68 -21.297 1 97.94 333 THR B CA 1
ATOM 4764 C C . THR B 1 333 ? 15.234 -14.922 -21.562 1 97.94 333 THR B C 1
ATOM 4766 O O . THR B 1 333 ? 16.172 -15.219 -20.828 1 97.94 333 THR B O 1
ATOM 4769 N N . THR B 1 334 ? 14.859 -15.617 -22.656 1 97.75 334 THR B N 1
ATOM 4770 C CA . THR B 1 334 ? 15.625 -16.781 -23.094 1 97.75 334 THR B CA 1
ATOM 4771 C C . THR B 1 334 ? 17.109 -16.438 -23.219 1 97.75 334 THR B C 1
ATOM 4773 O O . THR B 1 334 ? 17.953 -17.188 -22.734 1 97.75 334 THR B O 1
ATOM 4776 N N . ASP B 1 335 ? 17.406 -15.266 -23.75 1 97.12 335 ASP B N 1
ATOM 4777 C CA . ASP B 1 335 ? 18.797 -14.859 -23.953 1 97.12 335 ASP B CA 1
ATOM 4778 C C . ASP B 1 335 ? 19.484 -14.578 -22.625 1 97.12 335 ASP B C 1
ATOM 4780 O O . ASP B 1 335 ? 20.656 -14.938 -22.438 1 97.12 335 ASP B O 1
ATOM 4784 N N . GLN B 1 336 ? 18.844 -13.922 -21.766 1 97.5 336 GLN B N 1
ATOM 4785 C CA . GLN B 1 336 ? 19.422 -13.602 -20.469 1 97.5 336 GLN B CA 1
ATOM 4786 C C . GLN B 1 336 ? 19.719 -14.859 -19.672 1 97.5 336 GLN B C 1
ATOM 4788 O O . GLN B 1 336 ? 20.781 -14.984 -19.062 1 97.5 336 GLN B O 1
ATOM 4793 N N . VAL B 1 337 ? 18.797 -15.828 -19.703 1 97.44 337 VAL B N 1
ATOM 4794 C CA . VAL B 1 337 ? 18.984 -17.078 -18.984 1 97.44 337 VAL B CA 1
ATOM 4795 C C . VAL B 1 337 ? 20.125 -17.875 -19.625 1 97.44 337 VAL B C 1
ATOM 4797 O O . VAL B 1 337 ? 20.938 -18.469 -18.922 1 97.44 337 VAL B O 1
ATOM 4800 N N . ALA B 1 338 ? 20.188 -17.891 -20.922 1 96.06 338 ALA B N 1
ATOM 4801 C CA . ALA B 1 338 ? 21.266 -18.562 -21.641 1 96.06 338 ALA B CA 1
ATOM 4802 C C . ALA B 1 338 ? 22.625 -18 -21.25 1 96.06 338 ALA B C 1
ATOM 4804 O O . ALA B 1 338 ? 23.578 -18.75 -20.984 1 96.06 338 ALA B O 1
ATOM 4805 N N . GLN B 1 339 ? 22.719 -16.672 -21.172 1 95.88 339 GLN B N 1
ATOM 4806 C CA . GLN B 1 339 ? 23.969 -16.016 -20.781 1 95.88 339 GLN B CA 1
ATOM 4807 C C . GLN B 1 339 ? 24.328 -16.328 -19.328 1 95.88 339 GLN B C 1
ATOM 4809 O O . GLN B 1 339 ? 25.5 -16.547 -19.016 1 95.88 339 GLN B O 1
ATOM 4814 N N . PHE B 1 340 ? 23.359 -16.359 -18.594 1 95.31 340 PHE B N 1
ATOM 4815 C CA . PHE B 1 340 ? 23.547 -16.703 -17.188 1 95.31 340 PHE B CA 1
ATOM 4816 C C . PHE B 1 340 ? 24.109 -18.109 -17.047 1 95.31 340 PHE B C 1
ATOM 4818 O O . PHE B 1 340 ? 25.047 -18.328 -16.266 1 95.31 340 PHE B O 1
ATOM 4825 N N . LEU B 1 341 ? 23.594 -19.078 -17.828 1 93.12 341 LEU B N 1
ATOM 4826 C CA . LEU B 1 341 ? 24.031 -20.469 -17.781 1 93.12 341 LEU B CA 1
ATOM 4827 C C . LEU B 1 341 ? 25.469 -20.594 -18.297 1 93.12 341 LEU B C 1
ATOM 4829 O O . LEU B 1 341 ? 26.234 -21.422 -17.797 1 93.12 341 LEU B O 1
ATOM 4833 N N . ARG B 1 342 ? 25.859 -19.734 -19.172 1 91 342 ARG B N 1
ATOM 4834 C CA . ARG B 1 342 ? 27.203 -19.766 -19.734 1 91 342 ARG B CA 1
ATOM 4835 C C . ARG B 1 342 ? 28.219 -19.219 -18.734 1 91 342 ARG B C 1
ATOM 4837 O O . ARG B 1 342 ? 29.375 -19.641 -18.719 1 91 342 ARG B O 1
ATOM 4844 N N . GLY B 1 343 ? 27.828 -18.203 -17.984 1 83.12 343 GLY B N 1
ATOM 4845 C CA . GLY B 1 343 ? 28.734 -17.516 -17.078 1 83.12 343 GLY B CA 1
ATOM 4846 C C . GLY B 1 343 ? 28.922 -18.219 -15.75 1 83.12 343 GLY B C 1
ATOM 4847 O O . GLY B 1 343 ? 29.672 -17.766 -14.891 1 83.12 343 GLY B O 1
ATOM 4848 N N . ARG B 1 344 ? 28.312 -19.281 -15.586 1 73.25 344 ARG B N 1
ATOM 4849 C CA . ARG B 1 344 ? 28.484 -20.031 -14.336 1 73.25 344 ARG B CA 1
ATOM 4850 C C . ARG B 1 344 ? 29.688 -20.969 -14.414 1 73.25 344 ARG B C 1
ATOM 4852 O O . ARG B 1 344 ? 30.062 -21.422 -15.5 1 73.25 344 ARG B O 1
#